Protein AF-A0A665VTB1-F1 (afdb_monomer_lite)

Structure (mmCIF, N/CA/C/O backbone):
data_AF-A0A665VTB1-F1
#
_entry.id   AF-A0A665VTB1-F1
#
loop_
_atom_site.group_PDB
_atom_site.id
_atom_site.type_symbol
_atom_site.label_atom_id
_atom_site.label_alt_id
_atom_site.label_comp_id
_atom_site.label_asym_id
_atom_site.label_entity_id
_atom_site.label_seq_id
_atom_site.pdbx_PDB_ins_code
_atom_site.Cartn_x
_atom_site.Cartn_y
_atom_site.Cartn_z
_atom_site.occupancy
_atom_site.B_iso_or_equiv
_atom_site.auth_seq_id
_atom_site.auth_comp_id
_atom_site.auth_asym_id
_atom_site.auth_atom_id
_atom_site.pdbx_PDB_model_num
ATOM 1 N N . MET A 1 1 ? -49.086 -33.433 31.045 1.00 42.72 1 MET A N 1
ATOM 2 C CA . MET A 1 1 ? -47.833 -32.659 30.938 1.00 42.72 1 MET A CA 1
ATOM 3 C C . MET A 1 1 ? -48.222 -31.228 30.627 1.00 42.72 1 MET A C 1
ATOM 5 O O . MET A 1 1 ? -48.793 -31.002 29.570 1.00 42.72 1 MET A O 1
ATOM 9 N N . LEU A 1 2 ? -48.035 -30.302 31.568 1.00 52.25 2 LEU A N 1
ATOM 10 C CA . LEU A 1 2 ? -48.217 -28.874 31.301 1.00 52.25 2 LEU A CA 1
ATOM 11 C C . LEU A 1 2 ? -47.007 -28.414 30.482 1.00 52.25 2 LEU A C 1
ATOM 13 O O . LEU A 1 2 ? -45.873 -28.598 30.917 1.00 52.25 2 LEU A O 1
ATOM 17 N N . ILE A 1 3 ? -47.255 -27.908 29.276 1.00 59.31 3 ILE A N 1
ATOM 18 C CA . ILE A 1 3 ? -46.228 -27.291 28.433 1.00 59.31 3 ILE A CA 1
ATOM 19 C C . ILE A 1 3 ? -45.737 -26.041 29.188 1.00 59.31 3 ILE A C 1
ATOM 21 O O . ILE A 1 3 ? -46.589 -25.267 29.629 1.00 59.31 3 ILE A O 1
ATOM 25 N N . PRO A 1 4 ? -44.420 -25.852 29.401 1.00 66.06 4 PRO A N 1
ATOM 26 C CA . PRO A 1 4 ? -43.904 -24.662 30.070 1.00 66.06 4 PRO A CA 1
ATOM 27 C C . PRO A 1 4 ? -44.337 -23.396 29.327 1.00 66.06 4 PRO A C 1
ATOM 29 O O . PRO A 1 4 ? -44.359 -23.376 28.097 1.00 66.06 4 PRO A O 1
ATOM 32 N N . ASP A 1 5 ? -44.680 -22.352 30.078 1.00 64.25 5 ASP A N 1
ATOM 33 C CA . ASP A 1 5 ? -45.069 -21.055 29.526 1.00 64.25 5 ASP A CA 1
ATOM 34 C C . ASP A 1 5 ? -43.896 -20.494 28.690 1.00 64.25 5 ASP A C 1
ATOM 36 O O . ASP A 1 5 ? -42.803 -20.342 29.236 1.00 64.25 5 ASP A O 1
ATOM 40 N N . PRO A 1 6 ? -44.047 -20.208 27.383 1.00 72.25 6 PRO A N 1
ATOM 41 C CA . PRO A 1 6 ? -42.926 -19.831 26.509 1.00 72.25 6 PRO A CA 1
ATOM 42 C C . PRO A 1 6 ? -42.416 -18.396 26.745 1.00 72.25 6 PRO A C 1
ATOM 44 O O . PRO A 1 6 ? -41.398 -17.988 26.186 1.00 72.25 6 PRO A O 1
ATOM 47 N N . ILE A 1 7 ? -43.116 -17.602 27.560 1.00 83.25 7 ILE A N 1
ATOM 48 C CA . ILE A 1 7 ? -42.833 -16.176 27.787 1.00 83.25 7 ILE A CA 1
ATOM 49 C C . ILE A 1 7 ? -41.431 -15.923 28.385 1.00 83.25 7 ILE A C 1
ATOM 51 O O . ILE A 1 7 ? -40.732 -15.056 27.853 1.00 83.25 7 ILE A O 1
ATOM 55 N N . PRO A 1 8 ? -40.963 -16.650 29.421 1.00 86.44 8 PRO A N 1
ATOM 56 C CA . PRO A 1 8 ? -39.636 -16.429 29.999 1.00 86.44 8 PRO A CA 1
ATOM 57 C C . PRO A 1 8 ? -38.500 -16.770 29.025 1.00 86.44 8 PRO A C 1
ATOM 59 O O . PRO A 1 8 ? -37.518 -16.035 28.940 1.00 86.44 8 PRO A O 1
ATOM 62 N N . GLU A 1 9 ? -38.654 -17.837 28.235 1.00 88.06 9 GLU A N 1
ATOM 63 C CA . GLU A 1 9 ? -37.665 -18.242 27.226 1.00 88.06 9 GLU A CA 1
ATOM 64 C C . GLU A 1 9 ? -37.534 -17.184 26.118 1.00 88.06 9 GLU A C 1
ATOM 66 O O . GLU A 1 9 ? -36.429 -16.811 25.713 1.00 88.06 9 GLU A O 1
ATOM 71 N N . LEU A 1 10 ? -38.665 -16.639 25.657 1.00 90.88 10 LEU A N 1
ATOM 72 C CA . LEU A 1 10 ? -38.680 -15.563 24.667 1.00 90.88 10 LEU A CA 1
ATOM 73 C C . LEU A 1 10 ? -38.039 -14.276 25.204 1.00 90.88 10 LEU A C 1
ATOM 75 O O . LEU A 1 10 ? -37.304 -13.615 24.467 1.00 90.88 10 LEU A O 1
ATOM 79 N N . GLN A 1 11 ? -38.271 -13.933 26.474 1.00 89.06 11 GLN A N 1
ATOM 80 C CA . GLN A 1 11 ? -37.634 -12.784 27.125 1.00 89.06 11 GLN A CA 1
ATOM 81 C C . GLN A 1 11 ? -36.115 -12.956 27.231 1.00 89.06 11 GLN A C 1
ATOM 83 O O . GLN A 1 11 ? -35.371 -12.034 26.892 1.00 89.06 11 GLN A O 1
ATOM 88 N N . GLU A 1 12 ? -35.641 -14.140 27.625 1.00 91.00 12 GLU A N 1
ATOM 89 C CA . GLU A 1 12 ? -34.209 -14.441 27.686 1.00 91.00 12 GLU A CA 1
ATOM 90 C C . GLU A 1 12 ? -33.562 -14.340 26.297 1.00 91.00 12 GLU A C 1
ATOM 92 O O . GLU A 1 12 ? -32.515 -13.707 26.123 1.00 91.00 12 GLU A O 1
ATOM 97 N N . ARG A 1 13 ? -34.207 -14.917 25.276 1.00 93.25 13 ARG A N 1
ATOM 98 C CA . ARG A 1 13 ? -33.720 -14.858 23.895 1.00 93.25 13 ARG A CA 1
ATOM 99 C C . ARG A 1 13 ? -33.677 -13.425 23.366 1.00 93.25 13 ARG A C 1
ATOM 101 O O . ARG A 1 13 ? -32.696 -13.051 22.722 1.00 93.25 13 ARG A O 1
ATOM 108 N N . LEU A 1 14 ? -34.698 -12.619 23.652 1.00 91.50 14 LEU A N 1
ATOM 109 C CA . LEU A 1 14 ? -34.726 -11.203 23.287 1.00 91.50 14 LEU A CA 1
ATOM 110 C C . LEU A 1 14 ? -33.595 -10.426 23.974 1.00 91.50 14 LEU A C 1
ATOM 112 O O . LEU A 1 14 ? -32.909 -9.651 23.310 1.00 91.50 14 LEU A O 1
ATOM 116 N N . GLY A 1 15 ? -33.353 -10.677 25.265 1.00 90.44 15 GLY A N 1
ATOM 117 C CA . GLY A 1 15 ? -32.247 -10.075 26.012 1.00 90.44 15 GLY A CA 1
ATOM 118 C C . GLY A 1 15 ? -30.881 -10.394 25.397 1.00 90.44 15 GLY A C 1
ATOM 119 O O . GLY A 1 15 ? -30.076 -9.489 25.179 1.00 90.44 15 GLY A O 1
ATOM 120 N N . LYS A 1 16 ? -30.648 -11.659 25.015 1.00 92.25 16 LYS A N 1
ATOM 121 C CA . LYS A 1 16 ? -29.418 -12.080 24.318 1.00 92.25 16 LYS A CA 1
ATOM 122 C C . LYS A 1 16 ? -29.251 -11.375 22.971 1.00 92.25 16 LYS A C 1
ATOM 124 O O . LYS A 1 16 ? -28.172 -10.869 22.675 1.00 92.25 16 LYS A O 1
ATOM 129 N N . LEU A 1 17 ? -30.309 -11.307 22.161 1.00 95.19 17 LEU A N 1
ATOM 130 C CA . LEU A 1 17 ? -30.267 -10.622 20.863 1.00 95.19 17 LEU A CA 1
ATOM 131 C C . LEU A 1 17 ? -30.000 -9.121 21.018 1.00 95.19 17 LEU A C 1
ATOM 133 O O . LEU A 1 17 ? -29.198 -8.564 20.270 1.00 95.19 17 LEU A O 1
ATOM 137 N N . LEU A 1 18 ? -30.622 -8.476 22.007 1.00 92.44 18 LEU A N 1
ATOM 138 C CA . LEU A 1 18 ? -30.391 -7.068 22.315 1.00 92.44 18 LEU A CA 1
ATOM 139 C C . LEU A 1 18 ? -28.943 -6.820 22.754 1.00 92.44 18 LEU A C 1
ATOM 141 O O . LEU A 1 18 ? -28.314 -5.879 22.275 1.00 92.44 18 LEU A O 1
ATOM 145 N N . GLN A 1 19 ? -28.390 -7.687 23.605 1.00 92.56 19 GLN A N 1
ATOM 146 C CA . GLN A 1 19 ? -26.993 -7.609 24.024 1.00 92.56 19 GLN A CA 1
ATOM 147 C C . GLN A 1 19 ? -26.038 -7.715 22.827 1.00 92.56 19 GLN A C 1
ATOM 149 O O . GLN A 1 19 ? -25.144 -6.881 22.684 1.00 92.56 19 GLN A O 1
ATOM 154 N N . VAL A 1 20 ? -26.256 -8.691 21.941 1.00 94.44 20 VAL A N 1
ATOM 155 C CA . VAL A 1 20 ? -25.462 -8.870 20.713 1.00 94.44 20 VAL A CA 1
ATOM 156 C C . VAL A 1 20 ? -25.569 -7.639 19.811 1.00 94.44 20 VAL A C 1
ATOM 158 O O . VAL A 1 20 ? -24.558 -7.170 19.286 1.00 94.44 20 VAL A O 1
ATOM 161 N N . LEU A 1 21 ? -26.771 -7.085 19.648 1.00 95.44 21 LEU A N 1
ATOM 162 C CA . LEU A 1 21 ? -27.003 -5.895 18.835 1.00 95.44 21 LEU A CA 1
ATOM 163 C C . LEU A 1 21 ? -26.265 -4.670 19.399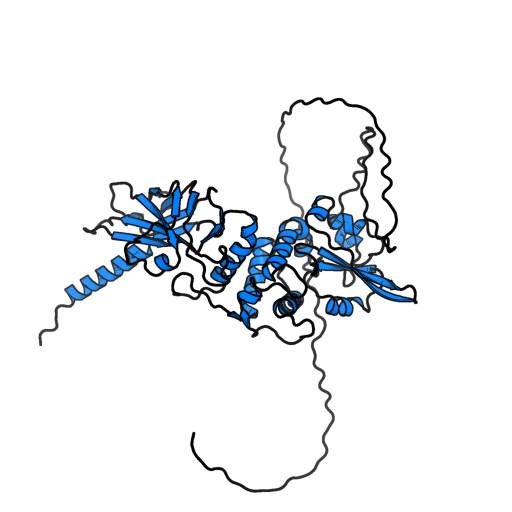 1.00 95.44 21 LEU A C 1
ATOM 165 O O . LEU A 1 21 ? -25.587 -3.967 18.652 1.00 95.44 21 LEU A O 1
ATOM 169 N N . ILE A 1 22 ? -26.357 -4.430 20.708 1.00 94.38 22 ILE A N 1
ATOM 170 C CA . ILE A 1 22 ? -25.683 -3.317 21.391 1.00 94.38 22 ILE A CA 1
ATOM 171 C C . ILE A 1 22 ? -24.161 -3.452 21.276 1.00 94.38 22 ILE A C 1
ATOM 173 O O . ILE A 1 22 ? -23.482 -2.488 20.920 1.00 94.38 22 ILE A O 1
ATOM 177 N N . GLN A 1 23 ? -23.618 -4.647 21.518 1.00 92.69 23 GLN A N 1
ATOM 178 C CA . GLN A 1 23 ? -22.175 -4.892 21.467 1.00 92.69 23 GLN A CA 1
ATOM 179 C C . GLN A 1 23 ? -21.597 -4.706 20.059 1.00 92.69 23 GLN A C 1
ATOM 181 O O . GLN A 1 23 ? -20.567 -4.051 19.910 1.00 92.69 23 GLN A O 1
ATOM 186 N N . ASN A 1 24 ? -22.282 -5.198 19.022 1.00 94.31 24 ASN A N 1
ATOM 187 C CA . ASN A 1 24 ? -21.813 -5.100 17.634 1.00 94.31 24 ASN A CA 1
ATOM 188 C C . ASN A 1 24 ? -22.110 -3.747 16.967 1.00 94.31 24 ASN A C 1
ATOM 190 O O . ASN A 1 24 ? -21.681 -3.500 15.842 1.00 94.31 24 ASN A O 1
ATOM 194 N N . SER A 1 25 ? -22.822 -2.847 17.649 1.00 96.56 25 SER A N 1
ATOM 195 C CA . SER A 1 25 ? -23.131 -1.512 17.126 1.00 96.56 25 SER A CA 1
ATOM 196 C C . SER A 1 25 ? -21.996 -0.502 17.310 1.00 96.56 25 SER A C 1
ATOM 198 O O . SER A 1 25 ? -22.117 0.632 16.841 1.00 96.56 25 SER A O 1
ATOM 200 N N . LEU A 1 26 ? -20.904 -0.872 17.987 1.00 97.19 26 LEU A N 1
ATOM 201 C CA . LEU A 1 26 ? -19.707 -0.045 18.110 1.00 97.19 26 LEU A CA 1
ATOM 202 C C . LEU A 1 26 ? -18.681 -0.417 17.035 1.00 97.19 26 LEU A C 1
ATOM 204 O O . LEU A 1 26 ? -18.091 -1.496 17.070 1.00 97.19 26 LEU A O 1
ATOM 208 N N . VAL A 1 27 ? -18.429 0.502 16.106 1.00 97.62 27 VAL A N 1
ATOM 209 C CA . VAL A 1 27 ? -17.568 0.258 14.943 1.00 97.62 27 VAL A CA 1
ATOM 210 C C . VAL A 1 27 ? -16.488 1.324 14.805 1.00 97.62 27 VAL A C 1
ATOM 212 O O . VAL A 1 27 ? -16.687 2.492 15.145 1.00 97.62 27 VAL A O 1
ATOM 215 N N . VAL A 1 28 ? -15.330 0.939 14.275 1.00 98.06 28 VAL A N 1
ATOM 216 C CA . VAL A 1 28 ? -14.263 1.883 13.922 1.00 98.06 28 VAL A CA 1
ATOM 217 C C . VAL A 1 28 ? -14.533 2.418 12.514 1.00 98.06 28 VAL A C 1
ATOM 219 O O . VAL A 1 28 ? -14.193 1.782 11.521 1.00 98.06 28 VAL A O 1
ATOM 222 N N . ASP A 1 29 ? -15.167 3.587 12.446 1.00 96.81 29 ASP A N 1
ATOM 223 C CA . ASP A 1 29 ? -15.606 4.248 11.208 1.00 96.81 29 ASP A CA 1
ATOM 224 C C . ASP A 1 29 ? -14.421 4.770 10.383 1.00 96.81 29 ASP A C 1
ATOM 226 O O . ASP A 1 29 ? -14.316 4.533 9.182 1.00 96.81 29 ASP A O 1
ATOM 230 N N . LYS A 1 30 ? -13.459 5.417 11.053 1.00 97.88 30 LYS A N 1
ATOM 231 C CA . LYS A 1 30 ? -12.178 5.810 10.458 1.00 97.88 30 LYS A CA 1
ATOM 232 C C . LYS A 1 30 ? -11.047 5.092 11.173 1.00 97.88 30 LYS A C 1
ATOM 234 O O . LYS A 1 30 ? -10.675 5.481 12.283 1.00 97.88 30 LYS A O 1
ATOM 239 N N . GLN A 1 31 ? -10.483 4.082 10.519 1.00 98.06 31 GLN A N 1
ATOM 240 C CA . GLN A 1 31 ? -9.353 3.311 11.039 1.00 98.06 31 GLN A CA 1
ATOM 241 C C . GLN A 1 31 ? -8.136 4.209 11.329 1.00 98.06 31 GLN A C 1
ATOM 243 O O . GLN A 1 31 ? -7.921 5.207 10.628 1.00 98.06 31 GLN A O 1
ATOM 248 N N . PRO A 1 32 ? -7.332 3.890 12.361 1.00 98.00 32 PRO A N 1
ATOM 249 C CA . PRO A 1 32 ? -6.030 4.519 12.533 1.00 98.00 32 PRO A CA 1
ATOM 250 C C . PRO A 1 32 ? -5.110 4.168 11.347 1.00 98.00 32 PRO A C 1
ATOM 252 O O . PRO A 1 32 ? -5.342 3.168 10.661 1.00 98.00 32 PRO A O 1
ATOM 255 N N . PRO A 1 33 ? -4.035 4.940 11.105 1.00 97.75 33 PRO A N 1
ATOM 256 C CA . PRO A 1 33 ? -2.981 4.503 10.198 1.00 97.75 33 PRO A CA 1
ATOM 257 C C . PRO A 1 33 ? -2.482 3.117 10.615 1.00 97.75 33 PRO A C 1
ATOM 259 O O . PRO A 1 33 ? -2.197 2.896 11.789 1.00 97.75 33 PRO A O 1
ATOM 262 N N . GLN A 1 34 ? -2.377 2.186 9.670 1.00 97.62 34 GLN A N 1
ATOM 263 C CA . GLN A 1 34 ? -1.971 0.814 9.985 1.00 97.62 34 GLN A CA 1
ATOM 264 C C . GLN A 1 34 ? -0.466 0.673 10.233 1.00 97.62 34 GLN A C 1
ATOM 266 O O . GLN A 1 34 ? -0.032 -0.310 10.817 1.00 97.62 34 GLN A O 1
ATOM 271 N N . VAL A 1 35 ? 0.332 1.673 9.862 1.00 98.19 35 VAL A N 1
ATOM 272 C CA . VAL A 1 35 ? 1.721 1.807 10.307 1.00 98.19 35 VAL A CA 1
ATOM 273 C C . VAL A 1 35 ? 1.822 3.096 11.113 1.00 98.19 35 VAL A C 1
ATOM 275 O O . VAL A 1 35 ? 1.563 4.185 10.598 1.00 98.19 35 VAL A O 1
ATOM 278 N N . ILE A 1 36 ? 2.151 2.983 12.401 1.00 97.94 36 ILE A N 1
ATOM 279 C CA . ILE A 1 36 ? 2.192 4.121 13.326 1.00 97.94 36 ILE A CA 1
ATOM 280 C C . ILE A 1 36 ? 3.606 4.290 13.852 1.00 97.94 36 ILE A C 1
ATOM 282 O O . ILE A 1 36 ? 4.129 3.436 14.567 1.00 97.94 36 ILE A O 1
ATOM 286 N N . LYS A 1 37 ? 4.216 5.440 13.566 1.00 97.25 37 LYS A N 1
ATOM 287 C CA . LYS A 1 37 ? 5.479 5.816 14.195 1.00 97.25 37 LYS A CA 1
ATOM 288 C C . LYS A 1 37 ? 5.240 6.346 15.610 1.00 97.25 37 LYS A C 1
ATOM 290 O O . LYS A 1 37 ? 4.415 7.239 15.813 1.00 97.25 37 LYS A O 1
ATOM 295 N N . THR A 1 38 ? 5.994 5.850 16.590 1.00 95.94 38 THR A N 1
ATOM 296 C CA . THR A 1 38 ? 5.973 6.375 17.966 1.00 95.94 38 THR A CA 1
ATOM 297 C C . THR A 1 38 ? 6.195 7.887 17.984 1.00 95.94 38 THR A C 1
ATOM 299 O O . THR A 1 38 ? 6.939 8.416 17.157 1.00 95.94 38 THR A O 1
ATOM 302 N N . GLN A 1 39 ? 5.560 8.585 18.928 1.00 94.62 39 GLN A N 1
ATOM 303 C CA . GLN A 1 39 ? 5.599 10.048 19.089 1.00 94.62 39 GLN A CA 1
ATOM 304 C C . GLN A 1 39 ? 5.023 10.854 17.910 1.00 94.62 39 GLN A C 1
ATOM 306 O O . GLN A 1 39 ? 4.979 12.082 17.965 1.00 94.62 39 GLN A O 1
ATOM 311 N N . SER A 1 40 ? 4.540 10.194 16.854 1.00 96.81 40 SER A N 1
ATOM 312 C CA . SER A 1 40 ? 3.804 10.862 15.781 1.00 96.81 40 SER A CA 1
ATOM 313 C C . SER A 1 40 ? 2.338 11.012 16.172 1.00 96.81 40 SER A C 1
ATOM 315 O O . SER A 1 40 ? 1.799 10.211 16.944 1.00 96.81 40 SER A O 1
ATOM 317 N N . LYS A 1 41 ? 1.698 12.064 15.662 1.00 97.69 41 LYS A N 1
ATOM 318 C CA . LYS A 1 41 ? 0.273 12.316 15.881 1.00 97.69 41 LYS A CA 1
ATOM 319 C C . LYS A 1 41 ? -0.549 11.582 14.829 1.00 97.69 41 LYS A C 1
ATOM 321 O O . LYS A 1 41 ? -0.207 11.617 13.651 1.00 97.69 41 LYS A O 1
ATOM 326 N N . PHE A 1 42 ? -1.651 10.978 15.245 1.00 98.00 42 PHE A N 1
ATOM 327 C CA . PHE A 1 42 ? -2.636 10.377 14.352 1.00 98.00 42 PHE A CA 1
ATOM 328 C C . PHE A 1 42 ? -4.056 10.626 14.867 1.00 98.00 42 PHE A C 1
ATOM 330 O O . PHE A 1 42 ? -4.274 11.290 15.885 1.00 98.00 42 PHE A O 1
ATOM 337 N N . SER A 1 43 ? -5.055 10.181 14.112 1.00 97.94 43 SER A N 1
ATOM 338 C CA . SER A 1 43 ? -6.465 10.335 14.469 1.00 97.94 43 SER A CA 1
ATOM 339 C C . SER A 1 43 ? -7.277 9.155 13.957 1.00 97.94 43 SER A C 1
ATOM 341 O O . SER A 1 43 ? -6.913 8.540 12.958 1.00 97.94 43 SER A O 1
ATOM 343 N N . THR A 1 44 ? -8.372 8.860 14.644 1.00 98.44 44 THR A N 1
ATOM 344 C CA . THR A 1 44 ? -9.303 7.764 14.348 1.00 98.44 44 THR A CA 1
ATOM 345 C C . THR A 1 44 ? -10.690 8.158 14.850 1.00 98.44 44 THR A C 1
ATOM 347 O O . THR A 1 44 ? -10.817 9.000 15.745 1.00 98.44 44 THR A O 1
ATOM 350 N N . THR A 1 45 ? -11.731 7.592 14.251 1.00 98.31 45 THR A N 1
ATOM 351 C CA . THR A 1 45 ? -13.120 7.875 14.617 1.00 98.31 45 THR A CA 1
ATOM 352 C C . THR A 1 45 ? -13.828 6.564 14.892 1.00 98.31 45 THR A C 1
ATOM 354 O O . THR A 1 45 ? -13.786 5.648 14.073 1.00 98.31 45 THR A O 1
ATOM 357 N N . VAL A 1 46 ? -14.492 6.499 16.042 1.00 98.19 46 VAL A N 1
ATOM 358 C CA . VAL A 1 46 ? -15.359 5.385 16.429 1.00 98.19 46 VAL A CA 1
ATOM 359 C C . VAL A 1 46 ? -16.798 5.863 16.348 1.00 98.19 46 VAL A C 1
ATOM 361 O O . VAL A 1 46 ? -17.103 6.975 16.773 1.00 98.19 46 VAL A O 1
ATOM 364 N N . ARG A 1 47 ? -17.684 5.036 15.807 1.00 97.38 47 ARG A N 1
ATOM 365 C CA . ARG A 1 47 ? -19.103 5.333 15.646 1.00 97.38 47 ARG A CA 1
ATOM 366 C C . ARG A 1 47 ? -19.932 4.317 16.412 1.00 97.38 47 ARG A C 1
ATOM 368 O O . ARG A 1 47 ? -19.644 3.124 16.379 1.00 97.38 47 ARG A O 1
ATOM 375 N N . TYR A 1 48 ? -20.981 4.799 17.066 1.00 97.00 48 TYR A N 1
ATOM 376 C CA . TYR A 1 48 ? -22.004 3.953 17.660 1.00 97.00 48 TYR A CA 1
ATOM 377 C C . TYR A 1 48 ? -23.294 4.052 16.844 1.00 97.00 48 TYR A C 1
ATOM 379 O O . TYR A 1 48 ? -23.851 5.138 16.669 1.00 97.00 48 TYR A O 1
ATOM 387 N N . LEU A 1 49 ? -23.751 2.922 16.307 1.00 96.12 49 LEU A N 1
ATOM 388 C CA . LEU A 1 49 ? -24.861 2.874 15.353 1.00 96.12 49 LEU A CA 1
ATOM 389 C C . LEU A 1 49 ? -26.228 3.093 16.017 1.00 96.12 49 LEU A C 1
ATOM 391 O O . LEU A 1 49 ? -27.125 3.639 15.383 1.00 96.12 49 LEU A O 1
ATOM 395 N N . LEU A 1 50 ? -26.369 2.765 17.306 1.00 93.56 50 LEU A N 1
ATOM 396 C CA . LEU A 1 50 ? -27.602 2.981 18.083 1.00 93.56 50 LEU A CA 1
ATOM 397 C C . LEU A 1 50 ? -27.568 4.292 18.877 1.00 93.56 50 LEU A C 1
ATOM 399 O O . LEU A 1 50 ? -28.132 4.398 19.964 1.00 93.56 50 LEU A O 1
ATOM 403 N N . GLY A 1 51 ? -26.881 5.294 18.334 1.00 89.69 51 GLY A N 1
ATOM 404 C CA . GLY A 1 51 ? -26.643 6.580 18.974 1.00 89.69 51 GLY A CA 1
ATOM 405 C C . GLY A 1 51 ? -27.889 7.287 19.511 1.00 89.69 51 GLY A C 1
ATOM 406 O O . GLY A 1 51 ? -27.862 7.787 20.628 1.00 89.69 51 GLY A O 1
ATOM 407 N N . GLU A 1 52 ? -28.989 7.283 18.754 1.00 88.69 52 GLU A N 1
ATOM 408 C CA . GLU A 1 52 ? -30.265 7.909 19.150 1.00 88.69 52 GLU A CA 1
ATOM 409 C C . GLU A 1 52 ? -30.943 7.220 20.345 1.00 88.69 52 GLU A C 1
ATOM 411 O O . GLU A 1 52 ? -31.844 7.785 20.962 1.00 88.69 52 GLU A O 1
ATOM 416 N N . LYS A 1 53 ? -30.548 5.979 20.654 1.00 90.12 53 LYS A N 1
ATOM 417 C CA . LYS A 1 53 ? -31.086 5.190 21.770 1.00 90.12 53 LYS A CA 1
ATOM 418 C C . LYS A 1 53 ? -30.202 5.247 23.010 1.00 90.12 53 LYS A C 1
ATOM 420 O O . LYS A 1 53 ? -30.549 4.632 24.012 1.00 90.12 53 LYS A O 1
ATOM 425 N N . VAL A 1 54 ? -29.076 5.957 22.960 1.00 89.00 54 VAL A N 1
ATOM 426 C CA . VAL A 1 54 ? -28.248 6.198 24.145 1.00 89.00 54 VAL A CA 1
ATOM 427 C C . VAL A 1 54 ? -29.034 7.081 25.112 1.00 89.00 54 VAL A C 1
ATOM 429 O O . VAL A 1 54 ? -29.591 8.104 24.715 1.00 89.00 54 VAL A O 1
ATOM 432 N N . ALA A 1 55 ? -29.098 6.666 26.375 1.00 86.62 55 ALA A N 1
ATOM 433 C CA . ALA A 1 55 ? -29.846 7.372 27.400 1.00 86.62 55 ALA A CA 1
ATOM 434 C C . ALA A 1 55 ? -29.302 8.803 27.582 1.00 86.62 55 ALA A C 1
ATOM 436 O O . ALA A 1 55 ? -28.081 8.996 27.630 1.00 86.62 55 ALA A O 1
ATOM 437 N N . PRO A 1 56 ? -30.180 9.816 27.698 1.00 82.06 56 PRO A N 1
ATOM 438 C CA . PRO A 1 56 ? -29.750 11.182 27.951 1.00 82.06 56 PRO A CA 1
ATOM 439 C C . PRO A 1 56 ? -29.116 11.278 29.341 1.00 82.06 56 PRO A C 1
ATOM 441 O O . PRO A 1 56 ? -29.594 10.676 30.302 1.00 82.06 56 PRO A O 1
ATOM 444 N N . GLY A 1 57 ? -28.043 12.056 29.466 1.00 82.62 57 GLY A N 1
ATOM 445 C CA . GLY A 1 57 ? -27.366 12.225 30.745 1.00 82.62 57 GLY A CA 1
ATOM 446 C C . GLY A 1 57 ? -25.901 12.598 30.593 1.00 82.62 57 GLY A C 1
ATOM 447 O O . GLY A 1 57 ? -25.551 13.513 29.848 1.00 82.62 57 GLY A O 1
ATOM 448 N N . LYS A 1 58 ? -25.040 11.910 31.349 1.00 81.56 58 LYS A N 1
ATOM 449 C CA . LYS A 1 58 ? -23.601 12.184 31.367 1.00 81.56 58 LYS A CA 1
ATOM 450 C C . LYS A 1 58 ? -22.977 11.903 29.993 1.00 81.56 58 LYS A C 1
ATOM 452 O O . LYS A 1 58 ? -23.312 10.887 29.385 1.00 81.56 58 LYS A O 1
ATOM 457 N N . PRO A 1 59 ? -22.033 12.745 29.530 1.00 87.88 59 PRO A N 1
ATOM 458 C CA . PRO A 1 59 ? -21.271 12.461 28.322 1.00 87.88 59 PRO A CA 1
ATOM 459 C C . PRO A 1 59 ? -20.599 11.088 28.407 1.00 87.88 59 PRO A C 1
ATOM 461 O O . PRO A 1 59 ? -19.852 10.812 29.348 1.00 87.88 59 PRO A O 1
ATOM 464 N N . VAL A 1 60 ? -20.858 10.232 27.419 1.00 93.31 60 VAL A N 1
ATOM 465 C CA . VAL A 1 60 ? -20.240 8.907 27.327 1.00 93.31 60 VAL A CA 1
ATOM 466 C C . VAL A 1 60 ? -18.800 9.081 26.857 1.00 93.31 60 VAL A C 1
ATOM 468 O O . VAL A 1 60 ? -18.549 9.565 25.753 1.00 93.31 60 VAL A O 1
ATOM 471 N N . LEU A 1 61 ? -17.843 8.684 27.694 1.00 95.31 61 LEU A N 1
ATOM 472 C CA . LEU A 1 61 ? -16.420 8.757 27.380 1.00 95.31 61 LEU A CA 1
ATOM 473 C C . LEU A 1 61 ? -15.935 7.412 26.831 1.00 95.31 61 LEU A C 1
ATOM 475 O O . LEU A 1 61 ? -15.975 6.401 27.533 1.00 95.31 61 LEU A O 1
ATOM 479 N N . LEU A 1 62 ? -15.432 7.394 25.597 1.00 96.75 62 LEU A N 1
ATOM 480 C CA . LEU A 1 62 ? -14.695 6.248 25.070 1.00 96.75 62 LEU A CA 1
ATOM 481 C C . LEU A 1 62 ? -13.224 6.358 25.438 1.00 96.75 62 LEU A C 1
ATOM 483 O O . LEU A 1 62 ? -12.612 7.420 25.310 1.00 96.75 62 LEU A O 1
ATOM 487 N N . LYS A 1 63 ? -12.642 5.224 25.820 1.00 97.00 63 LYS A N 1
ATOM 488 C CA . LYS A 1 63 ? -11.215 5.075 26.086 1.00 97.00 63 LYS A CA 1
ATOM 489 C C . LYS A 1 63 ? -10.589 4.155 25.045 1.00 97.00 63 LYS A C 1
ATOM 491 O O . LYS A 1 63 ? -11.067 3.045 24.827 1.00 97.00 63 LYS A O 1
ATOM 496 N N . ALA A 1 64 ? -9.500 4.613 24.445 1.00 97.06 64 ALA A N 1
ATOM 497 C CA . ALA A 1 64 ? -8.623 3.839 23.586 1.00 97.06 64 ALA A CA 1
ATOM 498 C C . ALA A 1 64 ? -7.454 3.267 24.402 1.00 97.06 64 ALA A C 1
ATOM 500 O O . ALA A 1 64 ? -6.846 3.953 25.234 1.00 97.06 64 ALA A O 1
ATOM 501 N N . GLN A 1 65 ? -7.116 2.011 24.150 1.00 95.44 65 GLN A N 1
ATOM 502 C CA . GLN A 1 65 ? -5.952 1.320 24.698 1.00 95.44 65 GLN A CA 1
ATOM 503 C C . GLN A 1 65 ? -5.241 0.591 23.565 1.00 95.44 65 GLN A C 1
ATOM 505 O O . GLN A 1 65 ? -5.890 0.105 22.648 1.00 95.44 65 GLN A O 1
ATOM 510 N N . ILE A 1 66 ? -3.913 0.523 23.611 1.00 95.50 66 ILE A N 1
ATOM 511 C CA . ILE A 1 66 ? -3.161 -0.311 22.674 1.00 95.50 66 ILE A CA 1
ATOM 512 C C . ILE A 1 66 ? -3.000 -1.704 23.272 1.00 95.50 66 ILE A C 1
ATOM 514 O O . ILE A 1 66 ? -2.584 -1.839 24.424 1.00 95.50 66 ILE A O 1
ATOM 518 N N . ILE A 1 67 ? -3.345 -2.716 22.486 1.00 94.75 67 ILE A N 1
ATOM 519 C CA . ILE A 1 67 ? -3.277 -4.126 22.864 1.00 94.75 67 ILE A CA 1
ATOM 520 C C . ILE A 1 67 ? -2.434 -4.895 21.850 1.00 94.75 67 ILE A C 1
ATOM 522 O O . ILE A 1 67 ? -2.377 -4.520 20.677 1.00 94.75 67 ILE A O 1
ATOM 526 N N . ASN A 1 68 ? -1.763 -5.955 22.295 1.00 93.19 68 ASN A N 1
ATOM 527 C CA . ASN A 1 68 ? -1.073 -6.877 21.390 1.00 93.19 68 ASN A CA 1
ATOM 528 C C . ASN A 1 68 ? -2.021 -7.968 20.871 1.00 93.19 68 ASN A C 1
ATOM 530 O O . ASN A 1 68 ? -3.174 -8.081 21.291 1.00 93.19 68 ASN A O 1
ATOM 534 N N . GLU A 1 69 ? -1.514 -8.795 19.965 1.00 91.06 69 GLU A N 1
ATOM 535 C CA . GLU A 1 69 ? -2.253 -9.915 19.387 1.00 91.06 69 GLU A CA 1
ATOM 536 C C . GLU A 1 69 ? -2.792 -10.909 20.431 1.00 91.06 69 GLU A C 1
ATOM 538 O O . GLU A 1 69 ? -3.950 -11.316 20.352 1.00 91.06 69 GLU A O 1
ATOM 543 N N . LEU A 1 70 ? -2.008 -11.253 21.459 1.00 89.75 70 LEU A N 1
ATOM 544 C CA . LEU A 1 70 ? -2.449 -12.179 22.509 1.00 89.75 70 LEU A CA 1
ATOM 545 C C . LEU A 1 70 ? -3.632 -11.622 23.319 1.00 89.75 70 LEU A C 1
ATOM 547 O O . LEU A 1 70 ? -4.554 -12.362 23.661 1.00 89.75 70 LEU A O 1
ATOM 551 N N . GLN A 1 71 ? -3.616 -10.322 23.613 1.00 91.69 71 GLN A N 1
ATOM 552 C CA . GLN A 1 71 ? -4.713 -9.629 24.285 1.00 91.69 71 GLN A CA 1
ATOM 553 C C . GLN A 1 71 ? -5.939 -9.493 23.378 1.00 91.69 71 GLN A C 1
ATOM 555 O O . GLN A 1 71 ? -7.058 -9.676 23.848 1.00 91.69 71 GLN A O 1
ATOM 560 N N . ALA A 1 72 ? -5.744 -9.240 22.080 1.00 91.94 72 ALA A N 1
ATOM 561 C CA . ALA A 1 72 ? -6.837 -9.183 21.109 1.00 91.94 72 ALA A CA 1
ATOM 562 C C . ALA A 1 72 ? -7.571 -10.526 20.987 1.00 91.94 72 ALA A C 1
ATOM 564 O O . ALA A 1 72 ? -8.786 -10.549 20.828 1.00 91.94 72 ALA A O 1
ATOM 565 N N . ARG A 1 73 ? -6.859 -11.649 21.129 1.00 89.50 73 ARG A N 1
ATOM 566 C CA . ARG A 1 73 ? -7.463 -12.990 21.155 1.00 89.50 73 ARG A CA 1
ATOM 567 C C . ARG A 1 73 ? -8.245 -13.286 22.443 1.00 89.50 73 ARG A C 1
ATOM 569 O O . ARG A 1 73 ? -9.102 -14.159 22.429 1.00 89.50 73 ARG A O 1
ATOM 576 N N . ASN A 1 74 ? -7.980 -12.563 23.535 1.00 87.25 74 ASN A N 1
ATOM 577 C CA . ASN A 1 74 ? -8.537 -12.819 24.870 1.00 87.25 74 ASN A CA 1
ATOM 578 C C . ASN A 1 74 ? -9.291 -11.601 25.445 1.00 87.25 74 ASN A C 1
ATOM 580 O O . ASN A 1 74 ? -9.103 -11.235 26.604 1.00 87.25 74 ASN A O 1
ATOM 584 N N . LEU A 1 75 ? -10.161 -10.965 24.650 1.00 80.19 75 LEU A N 1
ATOM 585 C CA . LEU A 1 75 ? -10.901 -9.751 25.048 1.00 80.19 75 LEU A CA 1
ATOM 586 C C . LEU A 1 75 ? -11.888 -9.943 26.217 1.00 80.19 75 LEU A C 1
ATOM 588 O O . LEU A 1 75 ? -12.362 -8.957 26.785 1.00 80.19 75 LEU A O 1
ATOM 592 N N . SER A 1 76 ? -12.228 -11.188 26.559 1.00 67.25 76 SER A N 1
ATOM 593 C CA . SER A 1 76 ? -13.105 -11.540 27.685 1.00 67.25 76 SER A CA 1
ATOM 594 C C . SER A 1 76 ? -12.432 -11.377 29.049 1.00 67.25 76 SER A C 1
ATOM 596 O O . SER A 1 76 ? -13.118 -11.250 30.062 1.00 67.25 76 SER A O 1
ATOM 598 N N . THR A 1 77 ? -11.100 -11.372 29.090 1.00 61.94 77 THR A N 1
ATOM 599 C CA . THR A 1 77 ? -10.314 -11.285 30.322 1.00 61.94 77 THR A CA 1
ATOM 600 C C . THR A 1 77 ? -9.780 -9.863 30.469 1.00 61.94 77 THR A C 1
ATOM 602 O O . THR A 1 77 ? -9.296 -9.272 29.505 1.00 61.94 77 THR A O 1
ATOM 605 N N . VAL A 1 78 ? -9.873 -9.276 31.668 1.00 55.88 78 VAL A N 1
ATOM 606 C CA . VAL A 1 78 ? -9.354 -7.920 31.921 1.00 55.88 78 VAL A CA 1
ATOM 607 C C . VAL A 1 78 ? -7.858 -7.890 31.558 1.00 55.88 78 VAL A C 1
ATOM 609 O O . VAL A 1 78 ? -7.111 -8.699 32.111 1.00 55.88 78 VAL A O 1
ATOM 612 N N . PRO A 1 79 ? -7.396 -7.009 30.645 1.00 58.88 79 PRO A N 1
ATOM 613 C CA . PRO A 1 79 ? -5.995 -6.986 30.235 1.00 58.88 79 PRO A CA 1
ATOM 614 C C . PRO A 1 79 ? -5.101 -6.669 31.441 1.00 58.88 79 PRO A C 1
ATOM 616 O O . PRO A 1 79 ? -5.129 -5.553 31.956 1.00 58.88 79 PRO A O 1
ATOM 619 N N . GLY A 1 80 ? -4.338 -7.660 31.910 1.00 58.25 80 GLY A N 1
ATOM 620 C CA . GLY A 1 80 ? -3.518 -7.548 33.122 1.00 58.25 80 GLY A CA 1
ATOM 621 C C . GLY A 1 80 ? -2.314 -6.610 32.988 1.00 58.25 80 GLY A C 1
ATOM 622 O O . GLY A 1 80 ? -1.850 -6.087 33.993 1.00 58.25 80 GLY A O 1
ATOM 623 N N . ASP A 1 81 ? -1.857 -6.328 31.761 1.00 72.06 81 ASP A N 1
ATOM 624 C CA . ASP A 1 81 ? -0.673 -5.504 31.506 1.00 72.06 81 ASP A CA 1
ATOM 625 C C . ASP A 1 81 ? -0.879 -4.493 30.374 1.00 72.06 81 ASP A C 1
ATOM 627 O O . ASP A 1 81 ? -1.230 -4.842 29.244 1.00 72.06 81 ASP A O 1
ATOM 631 N N . ASN A 1 82 ? -0.580 -3.219 30.647 1.00 81.94 82 ASN A N 1
ATOM 632 C CA . ASN A 1 82 ? -0.508 -2.197 29.604 1.00 81.94 82 ASN A CA 1
ATOM 633 C C . ASN A 1 82 ? 0.710 -2.460 28.709 1.00 81.94 82 ASN A C 1
ATOM 635 O O . ASN A 1 82 ? 1.862 -2.333 29.148 1.00 81.94 82 ASN A O 1
ATOM 639 N N . VAL A 1 83 ? 0.441 -2.784 27.442 1.00 90.56 83 VAL A N 1
ATOM 640 C CA . VAL A 1 83 ? 1.464 -3.015 26.414 1.00 90.56 83 VAL A CA 1
ATOM 641 C C . VAL A 1 83 ? 2.003 -1.697 25.865 1.00 90.56 83 VAL A C 1
ATOM 643 O O . VAL A 1 83 ? 3.143 -1.636 25.434 1.00 90.56 83 VAL A O 1
ATOM 646 N N . GLY A 1 84 ? 1.263 -0.593 25.959 1.00 90.31 84 GLY A N 1
ATOM 647 C CA . GLY A 1 84 ? 1.775 0.720 25.572 1.00 90.31 84 GLY A CA 1
ATOM 648 C C . GLY A 1 84 ? 1.056 1.885 26.237 1.00 90.31 84 GLY A C 1
ATOM 649 O O . GLY A 1 84 ? -0.002 1.734 26.844 1.00 90.31 84 GLY A O 1
ATOM 650 N N . GLU A 1 85 ? 1.665 3.063 26.125 1.00 93.94 85 GLU A N 1
ATOM 651 C CA . GLU A 1 85 ? 1.166 4.329 26.663 1.00 93.94 85 GLU A CA 1
ATOM 652 C C . GLU A 1 85 ? 0.676 5.209 25.505 1.00 93.94 85 GLU A C 1
ATOM 654 O O . GLU A 1 85 ? 1.471 5.641 24.662 1.00 93.94 85 GLU A O 1
ATOM 659 N N . LEU A 1 86 ? -0.633 5.471 25.467 1.00 95.75 86 LEU A N 1
ATOM 660 C CA . LEU A 1 86 ? -1.269 6.373 24.507 1.00 95.75 86 LEU A CA 1
ATOM 661 C C . LEU A 1 86 ? -1.507 7.751 25.135 1.00 95.75 86 LEU A C 1
ATOM 663 O O . LEU A 1 86 ? -1.961 7.857 26.270 1.00 95.75 86 LEU A O 1
ATOM 667 N N . ILE A 1 87 ? -1.255 8.803 24.363 1.00 96.69 87 ILE A N 1
ATOM 668 C CA . ILE A 1 87 ? -1.604 10.191 24.682 1.00 96.69 87 ILE A CA 1
ATOM 669 C C . ILE A 1 87 ? -2.914 10.538 23.965 1.00 96.69 87 ILE A C 1
ATOM 671 O O . ILE A 1 87 ? -3.119 10.096 22.832 1.00 96.69 87 ILE A O 1
ATOM 675 N N . ASN A 1 88 ? -3.767 11.353 24.601 1.00 96.25 88 ASN A N 1
ATOM 676 C CA . ASN A 1 88 ? -5.078 11.776 24.080 1.00 96.25 88 ASN A CA 1
ATOM 677 C C . ASN A 1 88 ? -5.969 10.582 23.709 1.00 96.25 88 ASN A C 1
ATOM 679 O O . ASN A 1 88 ? -6.589 10.538 22.651 1.00 96.25 88 ASN A O 1
ATOM 683 N N . ASN A 1 89 ? -5.985 9.576 24.581 1.00 96.12 89 ASN A N 1
ATOM 684 C CA . ASN A 1 89 ? -6.629 8.289 24.354 1.00 96.12 89 ASN A CA 1
ATOM 685 C C . ASN A 1 89 ? -8.090 8.250 24.820 1.00 96.12 89 ASN A C 1
ATOM 687 O O . ASN A 1 89 ? -8.632 7.166 25.014 1.00 96.12 89 ASN A O 1
ATOM 691 N N . THR A 1 90 ? -8.723 9.398 25.037 1.00 97.50 90 THR A N 1
ATOM 692 C CA . THR A 1 90 ? -10.138 9.488 25.390 1.00 97.50 90 THR A CA 1
ATOM 693 C C . THR A 1 90 ? -10.851 10.455 24.457 1.00 97.50 90 THR A C 1
ATOM 695 O O . THR A 1 90 ? -10.273 11.447 24.012 1.00 97.50 90 THR A O 1
ATOM 698 N N . ALA A 1 91 ? -12.105 10.151 24.136 1.00 97.56 91 ALA A N 1
ATOM 699 C CA . ALA A 1 91 ? -12.962 11.006 23.326 1.00 97.56 91 ALA A CA 1
ATOM 700 C C . ALA A 1 91 ? -14.416 10.860 23.777 1.00 97.56 91 ALA A C 1
ATOM 702 O O . ALA A 1 91 ? -14.842 9.779 24.185 1.00 97.56 91 ALA A O 1
ATOM 703 N N . ILE A 1 92 ? -15.171 11.953 23.713 1.00 96.19 92 ILE A N 1
ATOM 704 C CA . ILE A 1 92 ? -16.598 11.950 24.036 1.00 96.19 92 ILE A CA 1
ATOM 705 C C . ILE A 1 92 ? -17.366 11.416 22.828 1.00 96.19 92 ILE A C 1
ATOM 707 O O . ILE A 1 92 ? -17.062 11.762 21.687 1.00 96.19 92 ILE A O 1
ATOM 711 N N . LEU A 1 93 ? -18.349 10.558 23.087 1.00 94.88 93 LEU A N 1
ATOM 712 C CA . LEU A 1 93 ? -19.301 10.095 22.092 1.00 94.88 93 LEU A CA 1
ATOM 713 C C . LEU A 1 93 ? -20.346 11.193 21.849 1.00 94.88 93 LEU A C 1
ATOM 715 O O . LEU A 1 93 ? -21.258 11.387 22.650 1.00 94.88 93 LEU A O 1
ATOM 719 N N . GLU A 1 94 ? -20.196 11.926 20.752 1.00 93.44 94 GLU A N 1
ATOM 720 C CA . GLU A 1 94 ? -21.034 13.078 20.423 1.00 93.44 94 GLU A CA 1
ATOM 721 C C . GLU A 1 94 ? -22.098 12.693 19.394 1.00 93.44 94 GLU A C 1
ATOM 723 O O . GLU A 1 94 ? -21.784 12.137 18.339 1.00 93.44 94 GLU A O 1
ATOM 728 N N . HIS A 1 95 ? -23.362 13.006 19.688 1.00 91.62 95 HIS A N 1
ATOM 729 C CA . HIS A 1 95 ? -24.459 12.861 18.735 1.00 91.62 95 HIS A CA 1
ATOM 730 C C . HIS A 1 95 ? -24.614 14.136 17.905 1.00 91.62 95 HIS A C 1
ATOM 732 O O . HIS A 1 95 ? -24.846 15.218 18.440 1.00 91.62 95 HIS A O 1
ATOM 738 N N . ASN A 1 96 ? -24.519 13.996 16.587 1.00 90.38 96 ASN A N 1
ATOM 739 C CA . ASN A 1 96 ? -24.824 15.056 15.641 1.00 90.38 96 ASN A CA 1
ATOM 740 C C . ASN A 1 96 ? -26.219 14.826 15.050 1.00 90.38 96 ASN A C 1
ATOM 742 O O . ASN A 1 96 ? -26.413 13.913 14.244 1.00 90.38 96 ASN A O 1
ATOM 746 N N . SER A 1 97 ? -27.172 15.683 15.422 1.00 85.44 97 SER A N 1
ATOM 747 C CA . SER A 1 97 ? -28.570 15.580 14.991 1.00 85.44 97 SER A CA 1
ATOM 748 C C . SER A 1 97 ? -28.768 15.834 13.493 1.00 85.44 97 SER A C 1
ATOM 750 O O . SER A 1 97 ? -29.709 15.306 12.908 1.00 85.44 97 SER A O 1
ATOM 752 N N . ALA A 1 98 ? -27.891 16.615 12.851 1.00 90.44 98 ALA A N 1
ATOM 753 C CA . ALA A 1 98 ? -28.003 16.925 11.425 1.00 90.44 98 ALA A CA 1
ATOM 754 C C . ALA A 1 98 ? -27.598 15.729 10.551 1.00 90.44 98 ALA A C 1
ATOM 756 O O . ALA A 1 98 ? -28.284 15.399 9.588 1.00 90.44 98 ALA A O 1
ATOM 757 N N . SER A 1 99 ? -26.502 15.051 10.904 1.00 89.12 99 SER A N 1
ATOM 758 C CA . SER A 1 99 ? -26.025 13.853 10.198 1.00 89.12 99 SER A CA 1
ATOM 759 C C . SER A 1 99 ? -26.587 12.543 10.758 1.00 89.12 99 SER A C 1
ATOM 761 O O . SER A 1 99 ? -26.271 11.479 10.225 1.00 89.12 99 SER A O 1
ATOM 763 N N . LYS A 1 100 ? -27.377 12.601 11.842 1.00 88.62 100 LYS A N 1
ATOM 764 C CA . LYS A 1 100 ? -27.860 11.440 12.614 1.00 88.62 100 LYS A CA 1
ATOM 765 C C . LYS A 1 100 ? -26.738 10.452 12.951 1.00 88.62 100 LYS A C 1
ATOM 767 O O . LYS A 1 100 ? -26.892 9.234 12.864 1.00 88.62 100 LYS A O 1
ATOM 772 N N . SER A 1 101 ? -25.563 10.979 13.290 1.00 93.25 101 SER A N 1
ATOM 773 C CA . SER A 1 101 ? -24.369 10.175 13.556 1.00 93.25 101 SER A CA 1
ATOM 774 C C . SER A 1 101 ? -23.878 10.404 14.973 1.00 93.25 101 SER A C 1
ATOM 776 O O . SER A 1 101 ? -23.705 11.550 15.384 1.00 93.25 101 SER A O 1
ATOM 778 N N . THR A 1 102 ? -23.584 9.320 15.681 1.00 95.69 102 THR A N 1
ATOM 779 C CA . THR A 1 102 ? -23.014 9.369 17.027 1.00 95.69 102 THR A CA 1
ATOM 780 C C . THR A 1 102 ? -21.584 8.857 16.988 1.00 95.69 102 THR A C 1
ATOM 782 O O . THR A 1 102 ? -21.359 7.659 16.805 1.00 95.69 102 THR A O 1
ATOM 785 N N . CYS A 1 103 ? -20.618 9.767 17.113 1.00 96.88 103 CYS A N 1
ATOM 786 C CA . CYS A 1 103 ? -19.206 9.482 16.873 1.00 96.88 103 CYS A CA 1
ATOM 787 C C . CYS A 1 103 ? -18.314 10.023 17.992 1.00 96.88 103 CYS A C 1
ATOM 789 O O . CYS A 1 103 ? -18.522 11.120 18.499 1.00 96.88 103 CYS A O 1
ATOM 791 N N . ALA A 1 104 ? -17.270 9.270 18.321 1.00 97.62 104 ALA A N 1
ATOM 792 C CA . ALA A 1 104 ? -16.170 9.700 19.165 1.00 97.62 104 ALA A CA 1
ATOM 793 C C . ALA A 1 104 ? -14.943 9.961 18.286 1.00 97.62 104 ALA A C 1
ATOM 795 O O . ALA A 1 104 ? -14.405 9.054 17.642 1.00 97.62 104 ALA A O 1
ATOM 796 N N . ASN A 1 105 ? -14.513 11.220 18.240 1.00 97.81 105 ASN A N 1
ATOM 797 C CA . ASN A 1 105 ? -13.399 11.656 17.405 1.00 97.81 105 ASN A CA 1
ATOM 798 C C . ASN A 1 105 ? -12.115 11.742 18.225 1.00 97.81 105 ASN A C 1
ATOM 800 O O . ASN A 1 105 ? -11.894 12.710 18.953 1.00 97.81 105 ASN A O 1
ATOM 804 N N . PHE A 1 106 ? -11.227 10.770 18.048 1.00 98.12 106 PHE A N 1
ATOM 805 C CA . PHE A 1 106 ? -9.914 10.794 18.672 1.00 98.12 106 PHE A CA 1
ATOM 806 C C . PHE A 1 106 ? -8.950 11.595 17.801 1.00 98.12 106 PHE A C 1
ATOM 808 O O . PHE A 1 106 ? -8.532 11.156 16.726 1.00 98.12 106 PHE A O 1
ATOM 815 N N . ARG A 1 107 ? -8.603 12.797 18.263 1.00 96.31 107 ARG A N 1
ATOM 816 C CA . ARG A 1 107 ? -7.717 13.726 17.553 1.00 96.31 107 ARG A CA 1
ATOM 817 C C . ARG A 1 107 ? -6.375 13.813 18.261 1.00 96.31 107 ARG A C 1
ATOM 819 O O . ARG A 1 107 ? -6.316 13.805 19.485 1.00 96.31 107 ARG A O 1
ATOM 826 N N . ASN A 1 108 ? -5.301 13.976 17.491 1.00 96.00 108 ASN A N 1
ATOM 827 C CA . ASN A 1 108 ? -3.947 14.147 18.030 1.00 96.00 108 ASN A CA 1
ATOM 828 C C . ASN A 1 108 ? -3.518 13.026 18.998 1.00 96.00 108 ASN A C 1
ATOM 830 O O . ASN A 1 108 ? -2.793 13.292 19.959 1.00 96.00 108 ASN A O 1
ATOM 834 N N . MET A 1 109 ? -3.961 11.790 18.752 1.00 97.94 109 MET A N 1
ATOM 835 C CA . MET A 1 109 ? -3.471 10.621 19.480 1.00 97.94 109 MET A CA 1
ATOM 836 C C . MET A 1 109 ? -1.991 10.397 19.190 1.00 97.94 109 MET A C 1
ATOM 838 O O . MET A 1 109 ? -1.523 10.697 18.092 1.00 97.94 109 MET A O 1
ATOM 842 N N . SER A 1 110 ? -1.256 9.839 20.150 1.00 97.56 110 SER A N 1
ATOM 843 C CA . SER A 1 110 ? 0.138 9.446 19.938 1.00 97.56 110 SER A CA 1
ATOM 844 C C . SER A 1 110 ? 0.548 8.275 20.823 1.00 97.56 110 SER A C 1
ATOM 846 O O . SER A 1 110 ? 0.114 8.187 21.969 1.00 97.56 110 SER A O 1
ATOM 848 N N . ILE A 1 111 ? 1.410 7.392 20.311 1.00 97.25 111 ILE A N 1
ATOM 849 C CA . ILE A 1 111 ? 2.021 6.311 21.096 1.00 97.25 111 ILE A CA 1
ATOM 850 C C . ILE A 1 111 ? 3.318 6.842 21.706 1.00 97.25 111 ILE A C 1
ATOM 852 O O . ILE A 1 111 ? 4.288 7.091 20.987 1.00 97.25 111 ILE A O 1
ATOM 856 N N . LYS A 1 112 ? 3.344 7.010 23.029 1.00 94.50 112 LYS A N 1
ATOM 857 C CA . LYS A 1 112 ? 4.512 7.509 23.768 1.00 94.50 112 LYS A CA 1
ATOM 858 C C . LYS A 1 112 ? 5.527 6.406 24.046 1.00 94.50 112 LYS A C 1
ATOM 860 O O . LYS A 1 112 ? 6.725 6.623 23.880 1.00 94.50 112 LYS A O 1
ATOM 865 N N . LYS A 1 113 ? 5.045 5.233 24.464 1.00 91.88 113 LYS A N 1
ATOM 866 C CA . LYS A 1 113 ? 5.851 4.042 24.764 1.00 91.88 113 LYS A CA 1
ATOM 867 C C . LYS A 1 113 ? 5.119 2.789 24.304 1.00 91.88 113 LYS A C 1
ATOM 869 O O . LYS A 1 113 ? 3.894 2.736 24.378 1.00 91.88 113 LYS A O 1
ATOM 874 N N . ILE A 1 114 ? 5.877 1.788 23.875 1.00 93.06 114 ILE A N 1
ATOM 875 C CA . ILE A 1 114 ? 5.372 0.471 23.491 1.00 93.06 114 ILE A CA 1
ATOM 876 C C . ILE A 1 114 ? 6.322 -0.589 24.053 1.00 93.06 114 ILE A C 1
ATOM 878 O O . ILE A 1 114 ? 7.539 -0.485 23.898 1.00 93.06 114 ILE A O 1
ATOM 882 N N . LYS A 1 115 ? 5.767 -1.563 24.765 1.00 91.00 115 LYS A N 1
ATOM 883 C CA . LYS A 1 115 ? 6.436 -2.790 25.184 1.00 91.00 115 LYS A CA 1
ATOM 884 C C . LYS A 1 115 ? 6.282 -3.796 24.057 1.00 91.00 115 LYS A C 1
ATOM 886 O O . LYS A 1 115 ? 5.232 -3.860 23.424 1.00 91.00 115 LYS A O 1
ATOM 891 N N . ARG A 1 116 ? 7.334 -4.565 23.826 1.00 87.44 116 ARG A N 1
ATOM 892 C CA . ARG A 1 116 ? 7.372 -5.591 22.790 1.00 87.44 116 ARG A CA 1
ATOM 893 C C . ARG A 1 116 ? 7.591 -6.940 23.435 1.00 87.44 116 ARG A C 1
ATOM 895 O O . ARG A 1 116 ? 8.248 -7.002 24.475 1.00 87.44 116 ARG A O 1
ATOM 902 N N . ALA A 1 117 ? 7.025 -7.979 22.841 1.00 80.88 117 ALA A N 1
ATOM 903 C CA . ALA A 1 117 ? 7.283 -9.337 23.289 1.00 80.88 117 ALA A CA 1
ATOM 904 C C . ALA A 1 117 ? 8.758 -9.717 23.068 1.00 80.88 117 ALA A C 1
ATOM 906 O O . ALA A 1 117 ? 9.423 -9.214 22.153 1.00 80.88 117 ALA A O 1
ATOM 907 N N . ASP A 1 118 ? 9.262 -10.629 23.900 1.00 77.31 118 ASP A N 1
ATOM 908 C CA . ASP A 1 118 ? 10.554 -11.262 23.654 1.00 77.31 118 ASP A CA 1
ATOM 909 C C . ASP A 1 118 ? 10.462 -12.083 22.365 1.00 77.31 118 ASP A C 1
ATOM 911 O O . ASP A 1 118 ? 9.662 -13.014 22.246 1.00 77.31 118 ASP A O 1
ATOM 915 N N . ARG A 1 119 ? 11.271 -11.702 21.376 1.00 76.19 119 ARG A N 1
ATOM 916 C CA . ARG A 1 119 ? 11.281 -12.324 20.049 1.00 76.19 119 ARG A CA 1
ATOM 917 C C . ARG A 1 119 ? 11.921 -13.704 20.122 1.00 76.19 119 ARG A C 1
ATOM 919 O O . ARG A 1 119 ? 12.990 -13.856 20.714 1.00 76.19 119 ARG A O 1
ATOM 926 N N . LYS A 1 120 ? 11.314 -14.693 19.465 1.00 71.75 120 LYS A N 1
ATOM 927 C CA . LYS A 1 120 ? 11.913 -16.021 19.282 1.00 71.75 120 LYS A CA 1
ATOM 928 C C . LYS A 1 120 ? 12.402 -16.164 17.840 1.00 71.75 120 LYS A C 1
ATOM 930 O O . LYS A 1 120 ? 11.684 -15.864 16.893 1.00 71.75 120 LYS A O 1
ATOM 935 N N . GLY A 1 121 ? 13.635 -16.634 17.659 1.00 73.50 121 GLY A N 1
ATOM 936 C CA . GLY A 1 121 ? 14.184 -16.925 16.331 1.00 73.50 121 GLY A CA 1
ATOM 937 C C . GLY A 1 121 ? 14.361 -15.686 15.442 1.00 73.50 121 GLY A C 1
ATOM 938 O O . GLY A 1 121 ? 15.018 -14.725 15.833 1.00 73.50 121 GLY A O 1
ATOM 939 N N . SER A 1 122 ? 13.823 -15.742 14.220 1.00 73.00 122 SER A N 1
ATOM 940 C CA . SER A 1 122 ? 14.047 -14.765 13.139 1.00 73.00 122 SER A CA 1
ATOM 941 C C . SER A 1 122 ? 12.899 -13.763 12.937 1.00 73.00 122 SER A C 1
ATOM 943 O O . SER A 1 122 ? 12.797 -13.166 11.868 1.00 73.00 122 SER A O 1
ATOM 945 N N . GLU A 1 123 ? 12.010 -13.603 13.919 1.00 81.00 123 GLU A N 1
ATOM 946 C CA . GLU A 1 123 ? 10.879 -12.666 13.856 1.00 81.00 123 GLU A CA 1
ATOM 947 C C . GLU A 1 123 ? 11.345 -11.203 13.916 1.00 81.00 123 GLU A C 1
ATOM 949 O O . GLU A 1 123 ? 12.065 -10.778 14.833 1.00 81.00 123 GLU A O 1
ATOM 954 N N . SER A 1 124 ? 10.924 -10.400 12.936 1.00 88.00 124 SER A N 1
ATOM 955 C CA . SER A 1 124 ? 11.199 -8.967 12.923 1.00 88.00 124 SER A CA 1
ATOM 956 C C . SER A 1 124 ? 10.246 -8.203 13.840 1.00 88.00 124 SER A C 1
ATOM 958 O O . SER A 1 124 ? 9.063 -8.502 13.959 1.00 88.00 124 SER A O 1
ATOM 960 N N . VAL A 1 125 ? 10.724 -7.093 14.405 1.00 91.25 125 VAL A N 1
ATOM 961 C CA . VAL A 1 125 ? 9.861 -6.144 15.131 1.00 91.25 125 VAL A CA 1
ATOM 962 C C . VAL A 1 125 ? 8.777 -5.500 14.260 1.00 91.25 125 VAL A C 1
ATOM 964 O O . VAL A 1 125 ? 7.852 -4.892 14.785 1.00 91.25 125 VAL A O 1
ATOM 967 N N . THR A 1 126 ? 8.925 -5.560 12.936 1.00 94.38 126 THR A N 1
ATOM 968 C CA . THR A 1 126 ? 7.940 -5.055 11.968 1.00 94.38 126 THR A CA 1
ATOM 969 C C . THR A 1 126 ? 6.850 -6.076 11.643 1.00 94.38 126 THR A C 1
ATOM 971 O O . THR A 1 126 ? 5.932 -5.757 10.894 1.00 94.38 126 THR A O 1
ATOM 974 N N . GLU A 1 127 ? 6.956 -7.292 12.181 1.00 94.75 127 GLU A N 1
ATOM 975 C CA . GLU A 1 127 ? 5.940 -8.347 12.083 1.00 94.75 127 GLU A CA 1
ATOM 976 C C . GLU A 1 127 ? 4.998 -8.345 13.299 1.00 94.75 127 GLU A C 1
ATOM 978 O O . GLU A 1 127 ? 3.921 -8.928 13.239 1.00 94.75 127 GLU A O 1
ATOM 983 N N . GLU A 1 128 ? 5.360 -7.647 14.384 1.00 94.56 128 GLU A N 1
ATOM 984 C CA . GLU A 1 128 ? 4.550 -7.557 15.602 1.00 94.56 128 GLU A CA 1
ATOM 985 C C . GLU A 1 128 ? 3.311 -6.672 15.378 1.00 94.56 128 GLU A C 1
ATOM 987 O O . GLU A 1 128 ? 3.415 -5.466 15.114 1.00 94.56 128 GLU A O 1
ATOM 992 N N . LYS A 1 129 ? 2.126 -7.284 15.496 1.00 95.81 129 LYS A N 1
ATOM 993 C CA . LYS A 1 129 ? 0.827 -6.640 15.277 1.00 95.81 129 LYS A CA 1
ATOM 994 C C . LYS A 1 129 ? 0.183 -6.219 16.597 1.00 95.81 129 LYS A C 1
ATOM 996 O O . LYS A 1 129 ? 0.158 -6.957 17.584 1.00 95.81 129 LYS A O 1
ATOM 1001 N N . PHE A 1 130 ? -0.409 -5.034 16.577 1.00 96.44 130 PHE A N 1
ATOM 1002 C CA . PHE A 1 130 ? -1.175 -4.453 17.673 1.00 96.44 130 PHE A CA 1
ATOM 1003 C C . PHE A 1 130 ? -2.566 -4.043 17.186 1.00 96.44 130 PHE A C 1
ATOM 1005 O O . PHE A 1 130 ? -2.836 -3.998 15.988 1.00 96.44 130 PHE A O 1
ATOM 1012 N N . ALA A 1 131 ? -3.439 -3.682 18.120 1.00 96.94 131 ALA A N 1
ATOM 1013 C CA . ALA A 1 131 ? -4.725 -3.052 17.840 1.00 96.94 131 ALA A CA 1
ATOM 1014 C C . ALA A 1 131 ? -4.976 -1.893 18.803 1.00 96.94 131 ALA A C 1
ATOM 1016 O O . ALA A 1 131 ? -4.455 -1.872 19.921 1.00 96.94 131 ALA A O 1
ATOM 1017 N N . LEU A 1 132 ? -5.839 -0.965 18.397 1.00 97.19 132 LEU A N 1
ATOM 1018 C CA . LEU A 1 132 ? -6.496 -0.058 19.327 1.00 97.19 132 LEU A CA 1
ATOM 1019 C C . LEU A 1 132 ? -7.806 -0.695 19.794 1.00 97.19 132 LEU A C 1
ATOM 1021 O O . LEU A 1 132 ? -8.711 -0.902 18.992 1.00 97.19 132 LEU A O 1
ATOM 1025 N N . LEU A 1 133 ? -7.897 -0.990 21.088 1.00 96.88 133 LEU A N 1
ATOM 1026 C CA . LEU A 1 133 ? -9.122 -1.373 21.776 1.00 96.88 133 LEU A CA 1
ATOM 1027 C C . LEU A 1 133 ? -9.851 -0.113 22.229 1.00 96.88 133 LEU A C 1
ATOM 1029 O O . LEU A 1 133 ? -9.353 0.631 23.077 1.00 96.88 133 LEU A O 1
ATOM 1033 N N . PHE A 1 134 ? -11.041 0.108 21.692 1.00 97.50 134 PHE A N 1
ATOM 1034 C CA . PHE A 1 134 ? -11.948 1.157 22.133 1.00 97.50 134 PHE A CA 1
ATOM 1035 C C . PHE A 1 134 ? -12.991 0.538 23.044 1.00 97.50 134 PHE A C 1
ATOM 1037 O O . PHE A 1 134 ? -13.635 -0.435 22.666 1.00 97.50 134 PHE A O 1
ATOM 1044 N N . SER A 1 135 ? -13.160 1.091 24.239 1.00 95.75 135 SER A N 1
ATOM 1045 C CA . SER A 1 135 ? -14.116 0.582 25.220 1.00 95.75 135 SER A CA 1
ATOM 1046 C C . SER A 1 135 ? -14.837 1.717 25.929 1.00 95.75 135 SER A C 1
ATOM 1048 O O . SER A 1 135 ? -14.291 2.810 26.116 1.00 95.75 135 SER A O 1
ATOM 1050 N N . THR A 1 136 ? -16.084 1.457 26.298 1.00 94.94 136 THR A N 1
ATOM 1051 C CA . THR A 1 136 ? -16.898 2.356 27.112 1.00 94.94 136 THR A CA 1
ATOM 1052 C C . THR A 1 136 ? -18.038 1.585 27.773 1.00 94.94 136 THR A C 1
ATOM 1054 O O . THR A 1 136 ? -18.258 0.401 27.501 1.00 94.94 136 THR A O 1
ATOM 1057 N N . GLU A 1 137 ? -18.761 2.273 28.639 1.00 93.88 137 GLU A N 1
ATOM 1058 C CA . GLU A 1 137 ? -19.990 1.806 29.254 1.00 93.88 137 GLU A CA 1
ATOM 1059 C C . GLU A 1 137 ? -21.117 2.748 28.829 1.00 93.88 137 GLU A C 1
ATOM 1061 O O . GLU A 1 137 ? -20.994 3.969 28.951 1.00 93.88 137 GLU A O 1
ATOM 1066 N N . ILE A 1 138 ? -22.188 2.183 28.272 1.00 92.44 138 ILE A N 1
ATOM 1067 C CA . ILE A 1 138 ? -23.327 2.937 27.747 1.00 92.44 138 ILE A CA 1
ATOM 1068 C C . ILE A 1 138 ? -24.631 2.461 28.368 1.00 92.44 138 ILE A C 1
ATOM 1070 O O . ILE A 1 138 ? -24.887 1.266 28.489 1.00 92.44 138 ILE A O 1
ATOM 1074 N N . THR A 1 139 ? -25.501 3.404 28.698 1.00 92.31 139 THR A N 1
ATOM 1075 C CA . THR A 1 139 ? -26.884 3.114 29.079 1.00 92.31 139 THR A CA 1
ATOM 1076 C C . THR A 1 139 ? -27.776 3.352 27.868 1.00 92.31 139 THR A C 1
ATOM 1078 O O . THR A 1 139 ? -27.655 4.380 27.200 1.00 92.31 139 THR A O 1
ATOM 1081 N N . ILE A 1 140 ? -28.656 2.403 27.563 1.00 90.81 140 ILE A N 1
ATOM 1082 C CA . ILE A 1 140 ? -29.626 2.502 26.468 1.00 90.81 140 ILE A CA 1
ATOM 1083 C C . ILE A 1 140 ? -30.999 2.826 27.054 1.00 90.81 140 ILE A C 1
ATOM 1085 O O . ILE A 1 140 ? -31.385 2.264 28.076 1.00 90.81 140 ILE A O 1
ATOM 1089 N N . THR A 1 141 ? -31.739 3.735 26.422 1.00 89.62 141 THR A N 1
ATOM 1090 C CA . THR A 1 141 ? -33.085 4.118 26.859 1.00 89.62 141 THR A CA 1
ATOM 1091 C C . THR A 1 141 ? -33.999 2.895 26.909 1.00 89.62 141 THR A C 1
ATOM 1093 O O . THR A 1 141 ? -34.144 2.184 25.916 1.00 89.62 141 THR A O 1
ATOM 1096 N N . GLY A 1 142 ? -34.635 2.671 28.061 1.00 85.38 142 GLY A N 1
ATOM 1097 C CA . GLY A 1 142 ? -35.487 1.504 28.306 1.00 85.38 142 GLY A CA 1
ATOM 1098 C C . GLY A 1 142 ? -34.740 0.264 28.808 1.00 85.38 142 GLY A C 1
ATOM 1099 O O . GLY A 1 142 ? -35.358 -0.786 28.937 1.00 85.38 142 GLY A O 1
ATOM 1100 N N . CYS A 1 143 ? -33.437 0.366 29.086 1.00 85.44 143 CYS A N 1
ATOM 1101 C CA . CYS A 1 143 ? -32.665 -0.661 29.782 1.00 85.44 143 CYS A CA 1
ATOM 1102 C C . CYS A 1 143 ? -32.222 -0.145 31.155 1.00 85.44 143 CYS A C 1
ATOM 1104 O O . CYS A 1 143 ? -31.664 0.948 31.251 1.00 85.44 143 CYS A O 1
ATOM 1106 N N . ASP A 1 144 ? -32.402 -0.960 32.193 1.00 82.69 144 ASP A N 1
ATOM 1107 C CA . ASP A 1 144 ? -32.038 -0.589 33.567 1.00 82.69 144 ASP A CA 1
ATOM 1108 C C . ASP A 1 144 ? -30.536 -0.747 33.844 1.00 8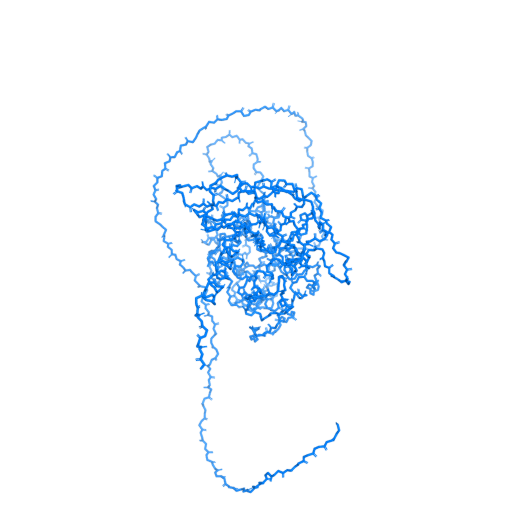2.69 144 ASP A C 1
ATOM 1110 O O . ASP A 1 144 ? -29.972 -0.064 34.699 1.00 82.69 144 ASP A O 1
ATOM 1114 N N . THR A 1 145 ? -29.866 -1.639 33.108 1.00 86.38 145 THR A N 1
ATOM 1115 C CA . THR A 1 145 ? -28.447 -1.950 33.298 1.00 86.38 145 THR A CA 1
ATOM 1116 C C . THR A 1 145 ? -27.575 -1.330 32.208 1.00 86.38 145 THR A C 1
ATOM 1118 O O . THR A 1 145 ? -27.916 -1.419 31.022 1.00 86.38 145 THR A O 1
ATOM 1121 N N . PRO A 1 146 ? -26.418 -0.753 32.567 1.00 90.94 146 PRO A N 1
ATOM 1122 C CA . PRO A 1 146 ? -25.451 -0.293 31.587 1.00 90.94 146 PRO A CA 1
ATOM 1123 C C . PRO A 1 146 ? -24.778 -1.468 30.865 1.00 90.94 146 PRO A C 1
ATOM 1125 O O . PRO A 1 146 ? -24.544 -2.534 31.434 1.00 90.94 146 PRO A O 1
ATOM 1128 N N . TYR A 1 147 ? -24.427 -1.250 29.600 1.00 92.38 147 TYR A N 1
ATOM 1129 C CA . TYR A 1 147 ? -23.731 -2.210 28.755 1.00 92.38 147 TYR A CA 1
ATOM 1130 C C . TYR A 1 147 ? -22.281 -1.788 28.571 1.00 92.38 147 TYR A C 1
ATOM 1132 O O . TYR A 1 147 ? -21.987 -0.698 28.074 1.00 92.38 147 TYR A O 1
ATOM 1140 N N . ARG A 1 148 ? -21.358 -2.694 28.897 1.00 92.56 148 ARG A N 1
ATOM 1141 C CA . ARG A 1 148 ? -19.959 -2.553 28.503 1.00 92.56 148 ARG A CA 1
ATOM 1142 C C . ARG A 1 148 ? -19.810 -2.970 27.045 1.00 92.56 148 ARG A C 1
ATOM 1144 O O . ARG A 1 148 ? -20.040 -4.128 26.698 1.00 92.56 148 ARG A O 1
ATOM 1151 N N . ILE A 1 149 ? -19.400 -2.024 26.213 1.00 94.38 149 ILE A N 1
ATOM 1152 C CA . ILE A 1 149 ? -19.161 -2.239 24.787 1.00 94.38 149 ILE A CA 1
ATOM 1153 C C . ILE A 1 149 ? -17.695 -2.001 24.464 1.00 94.38 149 ILE A C 1
ATOM 1155 O O . ILE A 1 149 ? -17.024 -1.161 25.073 1.00 94.38 149 ILE A O 1
ATOM 1159 N N . GLN A 1 150 ? -17.192 -2.759 23.499 1.00 95.38 150 GLN A N 1
ATOM 1160 C CA . GLN A 1 150 ? -15.821 -2.636 23.044 1.00 95.38 150 GLN A CA 1
ATOM 1161 C C . GLN A 1 150 ? -15.680 -3.076 21.593 1.00 95.38 150 GLN A C 1
ATOM 1163 O O . GLN A 1 150 ? -16.433 -3.920 21.121 1.00 95.38 150 GLN A O 1
ATOM 1168 N N . THR A 1 151 ? -14.706 -2.502 20.900 1.00 96.25 151 THR A N 1
ATOM 1169 C CA . THR A 1 151 ? -14.359 -2.853 19.522 1.00 96.25 151 THR A CA 1
ATOM 1170 C C . THR A 1 151 ? -12.863 -2.656 19.315 1.00 96.25 151 THR A C 1
ATOM 1172 O O . THR A 1 151 ? -12.243 -1.841 20.007 1.00 96.25 151 THR A O 1
ATOM 1175 N N . ILE A 1 152 ? -12.267 -3.400 18.387 1.00 95.88 152 ILE A N 1
ATOM 1176 C CA . ILE A 1 152 ? -10.844 -3.287 18.056 1.00 95.88 152 ILE A CA 1
ATOM 1177 C C . ILE A 1 152 ? -10.666 -2.718 16.648 1.00 95.88 152 ILE A C 1
ATOM 1179 O O . ILE A 1 152 ? -11.486 -2.946 15.761 1.00 95.88 152 ILE A O 1
ATOM 1183 N N . SER A 1 153 ? -9.590 -1.962 16.437 1.00 97.62 153 SER A N 1
ATOM 1184 C CA . SER A 1 153 ? -9.178 -1.550 15.094 1.00 97.62 153 SER A CA 1
ATOM 1185 C C . SER A 1 153 ? -8.707 -2.741 14.256 1.00 97.62 153 SER A C 1
ATOM 1187 O O . SER A 1 153 ? -8.388 -3.810 14.779 1.00 97.62 153 SER A O 1
ATOM 1189 N N . LEU A 1 154 ? -8.546 -2.504 12.952 1.00 96.88 154 LEU A N 1
ATOM 1190 C CA . LEU A 1 154 ? -7.679 -3.337 12.118 1.00 96.88 154 LEU A CA 1
ATOM 1191 C C . LEU A 1 154 ? -6.257 -3.400 12.710 1.00 96.88 154 LEU A C 1
ATOM 1193 O O . LEU A 1 154 ? -5.884 -2.509 13.491 1.00 96.88 154 LEU A O 1
ATOM 1197 N N . PRO A 1 155 ? -5.457 -4.425 12.356 1.00 97.06 155 PRO A N 1
ATOM 1198 C CA . PRO A 1 155 ? -4.102 -4.525 12.868 1.00 97.06 155 PRO A CA 1
ATOM 1199 C C . PRO A 1 155 ? -3.282 -3.304 12.475 1.00 97.06 155 PRO A C 1
ATOM 1201 O O . PRO A 1 155 ? -3.361 -2.805 11.346 1.00 97.06 155 PRO A O 1
ATOM 1204 N N . VAL A 1 156 ? -2.476 -2.858 13.431 1.00 97.81 156 VAL A N 1
ATOM 1205 C CA . VAL A 1 156 ? -1.487 -1.802 13.271 1.00 97.81 156 VAL A CA 1
ATOM 1206 C C . VAL A 1 156 ? -0.100 -2.347 13.608 1.00 97.81 156 VAL A C 1
ATOM 1208 O O . VAL A 1 156 ? 0.065 -3.121 14.550 1.00 97.81 156 VAL A O 1
ATOM 1211 N N . VAL A 1 157 ? 0.916 -1.909 12.875 1.00 97.88 157 VAL A N 1
ATOM 1212 C CA . VAL A 1 157 ? 2.325 -2.139 13.196 1.00 97.88 157 VAL A CA 1
ATOM 1213 C C . VAL A 1 157 ? 2.911 -0.838 13.730 1.00 97.88 157 VAL A C 1
ATOM 1215 O O . VAL A 1 157 ? 2.788 0.226 13.118 1.00 97.88 157 VAL A O 1
ATOM 1218 N N . VAL A 1 158 ? 3.559 -0.910 14.892 1.00 97.25 158 VAL A N 1
ATOM 1219 C CA . VAL A 1 158 ? 4.169 0.258 15.537 1.00 97.25 158 VAL A CA 1
ATOM 1220 C C . VAL A 1 158 ? 5.658 0.297 15.223 1.00 97.25 158 VAL A C 1
ATOM 1222 O O . VAL A 1 158 ? 6.392 -0.624 15.576 1.00 97.25 158 VAL A O 1
ATOM 1225 N N . ILE A 1 159 ? 6.132 1.386 14.620 1.00 97.00 159 ILE A N 1
ATOM 1226 C CA . ILE A 1 159 ? 7.542 1.595 14.257 1.00 97.00 159 ILE A CA 1
ATOM 1227 C C . ILE A 1 159 ? 8.176 2.716 15.085 1.00 97.00 159 ILE A C 1
ATOM 1229 O O . ILE A 1 159 ? 7.491 3.610 15.579 1.00 97.00 159 ILE A O 1
ATOM 1233 N N . VAL A 1 160 ? 9.503 2.701 15.214 1.00 94.88 160 VAL A N 1
ATOM 1234 C CA . VAL A 1 160 ? 10.258 3.784 15.879 1.00 94.88 160 VAL A CA 1
ATOM 1235 C C . VAL A 1 160 ? 10.982 4.679 14.874 1.00 94.88 160 VAL A C 1
ATOM 1237 O O . VAL A 1 160 ? 11.175 5.870 15.118 1.00 94.88 160 VAL A O 1
ATOM 1240 N N . HIS A 1 161 ? 11.334 4.136 13.707 1.00 93.75 161 HIS A N 1
ATOM 1241 C CA . HIS A 1 161 ? 12.065 4.848 12.664 1.00 93.75 161 HIS A CA 1
ATOM 1242 C C . HIS A 1 161 ? 11.450 4.605 11.282 1.00 93.75 161 HIS A C 1
ATOM 1244 O O . HIS A 1 161 ? 10.949 3.520 11.008 1.00 93.75 161 HIS A O 1
ATOM 1250 N N . GLY A 1 162 ? 11.517 5.604 10.394 1.00 92.94 162 GLY A N 1
ATOM 1251 C CA . GLY A 1 162 ? 10.899 5.534 9.061 1.00 92.94 162 GLY A CA 1
ATOM 1252 C C . GLY A 1 162 ? 11.509 4.468 8.146 1.00 92.94 162 GLY A C 1
ATOM 1253 O O . GLY A 1 162 ? 10.842 3.980 7.248 1.00 92.94 162 GLY A O 1
ATOM 1254 N N . SER A 1 163 ? 12.740 4.027 8.411 1.00 92.94 163 SER A N 1
ATOM 1255 C CA . SER A 1 163 ? 13.359 2.912 7.675 1.00 92.94 163 SER A CA 1
ATOM 1256 C C . SER A 1 163 ? 12.641 1.569 7.867 1.00 92.94 163 SER A C 1
ATOM 1258 O O . SER A 1 163 ? 12.905 0.632 7.126 1.00 92.94 163 SER A O 1
ATOM 1260 N N . GLN A 1 164 ? 11.766 1.456 8.870 1.00 95.81 164 GLN A N 1
ATOM 1261 C CA . GLN A 1 164 ? 10.971 0.256 9.142 1.00 95.81 164 GLN A CA 1
ATOM 1262 C C . GLN A 1 164 ? 9.632 0.249 8.398 1.00 95.81 164 GLN A C 1
ATOM 1264 O O . GLN A 1 164 ? 8.966 -0.782 8.380 1.00 95.81 164 GLN A O 1
ATOM 1269 N N . ASP A 1 165 ? 9.240 1.383 7.811 1.00 96.12 165 ASP A N 1
ATOM 1270 C CA . ASP A 1 165 ? 7.923 1.595 7.209 1.00 96.12 165 ASP A CA 1
ATOM 1271 C C . ASP A 1 165 ? 7.627 0.574 6.106 1.00 96.12 165 ASP A C 1
ATOM 1273 O O . ASP A 1 165 ? 6.603 -0.099 6.153 1.00 96.12 165 ASP A O 1
ATOM 1277 N N . ASN A 1 166 ? 8.587 0.353 5.204 1.00 96.25 166 ASN A N 1
ATOM 1278 C CA . ASN A 1 166 ? 8.457 -0.600 4.103 1.00 96.25 166 ASN A CA 1
ATOM 1279 C C . ASN A 1 166 ? 8.143 -2.028 4.598 1.00 96.25 166 ASN A C 1
ATOM 1281 O O . ASN A 1 166 ? 7.163 -2.632 4.160 1.00 96.25 166 ASN A O 1
ATOM 1285 N N . ASN A 1 167 ? 8.914 -2.545 5.562 1.00 97.25 167 ASN A N 1
ATOM 1286 C CA . ASN A 1 167 ? 8.697 -3.895 6.094 1.00 97.25 167 ASN A CA 1
ATOM 1287 C C . ASN A 1 167 ? 7.399 -3.989 6.915 1.00 97.25 167 ASN A C 1
ATOM 1289 O O . ASN A 1 167 ? 6.714 -5.005 6.859 1.00 97.25 167 ASN A O 1
ATOM 1293 N N . ALA A 1 168 ? 7.051 -2.937 7.664 1.00 98.06 168 ALA A N 1
ATOM 1294 C CA . ALA A 1 168 ? 5.793 -2.868 8.407 1.00 98.06 168 ALA A CA 1
ATOM 1295 C C . ALA A 1 168 ? 4.581 -2.871 7.463 1.00 98.06 168 ALA A C 1
ATOM 1297 O O . ALA A 1 168 ? 3.588 -3.550 7.722 1.00 98.06 168 ALA A O 1
ATOM 1298 N N . LEU A 1 169 ? 4.679 -2.159 6.338 1.00 97.50 169 LEU A N 1
ATOM 1299 C CA . LEU A 1 169 ? 3.646 -2.131 5.311 1.00 97.50 169 LEU A CA 1
ATOM 1300 C C . LEU A 1 169 ? 3.450 -3.509 4.665 1.00 97.50 169 LEU A C 1
ATOM 1302 O O . LEU A 1 169 ? 2.311 -3.878 4.390 1.00 97.50 169 LEU A O 1
ATOM 1306 N N . ALA A 1 170 ? 4.518 -4.290 4.484 1.00 98.12 170 ALA A N 1
ATOM 1307 C CA . ALA A 1 170 ? 4.414 -5.664 3.991 1.00 98.12 170 ALA A CA 1
ATOM 1308 C C . ALA A 1 170 ? 3.551 -6.535 4.918 1.00 98.12 170 ALA A C 1
ATOM 1310 O O . ALA A 1 170 ? 2.652 -7.229 4.445 1.00 98.12 170 ALA A O 1
ATOM 1311 N N . THR A 1 171 ? 3.779 -6.448 6.235 1.00 98.00 171 THR A N 1
ATOM 1312 C CA . THR A 1 171 ? 2.994 -7.164 7.256 1.00 98.00 171 THR A CA 1
ATOM 1313 C C . THR A 1 171 ? 1.517 -6.783 7.181 1.00 98.00 171 THR A C 1
ATOM 1315 O O . THR A 1 171 ? 0.646 -7.650 7.220 1.00 98.00 171 THR A O 1
ATOM 1318 N N . ILE A 1 172 ? 1.229 -5.485 7.042 1.00 97.88 172 ILE A N 1
ATOM 1319 C CA . ILE A 1 172 ? -0.140 -4.976 6.917 1.00 97.88 172 ILE A CA 1
ATOM 1320 C C . ILE A 1 172 ? -0.807 -5.463 5.633 1.00 97.88 172 ILE A C 1
ATOM 1322 O O . ILE A 1 172 ? -1.956 -5.886 5.674 1.00 97.88 172 ILE A O 1
ATOM 1326 N N . ILE A 1 173 ? -0.108 -5.427 4.498 1.00 97.25 173 ILE A N 1
ATOM 1327 C CA . ILE A 1 173 ? -0.670 -5.870 3.218 1.00 97.25 173 ILE A CA 1
ATOM 1328 C C . ILE A 1 173 ? -0.974 -7.361 3.250 1.00 97.25 173 ILE A C 1
ATOM 1330 O O . ILE A 1 173 ? -2.056 -7.751 2.824 1.00 97.25 173 ILE A O 1
ATOM 1334 N N . TRP A 1 174 ? -0.064 -8.175 3.786 1.00 98.12 174 TRP A N 1
ATOM 1335 C CA . TRP A 1 174 ? -0.299 -9.608 3.942 1.00 98.12 174 TRP A CA 1
ATOM 1336 C C . TRP A 1 174 ? -1.518 -9.881 4.827 1.00 98.12 174 TRP A C 1
ATOM 1338 O O . TRP A 1 174 ? -2.368 -10.700 4.485 1.00 98.12 174 TRP A O 1
ATOM 1348 N N . ASP A 1 175 ? -1.646 -9.151 5.938 1.00 97.38 175 ASP A N 1
ATOM 1349 C CA . ASP A 1 175 ? -2.777 -9.304 6.848 1.00 97.38 175 ASP A CA 1
ATOM 1350 C C . ASP A 1 175 ? -4.118 -8.884 6.222 1.00 97.38 175 ASP A C 1
ATOM 1352 O O . ASP A 1 175 ? -5.090 -9.641 6.245 1.00 97.38 175 ASP A O 1
ATOM 1356 N N . CYS A 1 176 ? -4.159 -7.705 5.603 1.00 95.56 176 CYS A N 1
ATOM 1357 C CA . CYS A 1 176 ? -5.362 -7.178 4.966 1.00 95.56 176 CYS A CA 1
ATOM 1358 C C . CYS A 1 176 ? -5.802 -8.006 3.753 1.00 95.56 176 CYS A C 1
ATOM 1360 O O . CYS A 1 176 ? -6.994 -8.088 3.481 1.00 95.56 176 CYS A O 1
ATOM 1362 N N . ALA A 1 177 ? -4.860 -8.591 3.011 1.00 96.31 177 ALA A N 1
ATOM 1363 C CA . ALA A 1 177 ? -5.165 -9.319 1.785 1.00 96.31 177 ALA A CA 1
ATOM 1364 C C . ALA A 1 177 ? -5.636 -10.757 2.018 1.00 96.31 177 ALA A C 1
ATOM 1366 O O . ALA A 1 177 ? -6.405 -11.277 1.213 1.00 96.31 177 ALA A O 1
ATOM 1367 N N . PHE A 1 178 ? -5.148 -11.407 3.078 1.00 96.94 178 PHE A N 1
ATOM 1368 C CA . PHE A 1 178 ? -5.308 -12.853 3.277 1.00 96.94 178 PHE A CA 1
ATOM 1369 C C . PHE A 1 178 ? -5.922 -13.202 4.634 1.00 96.94 178 PHE A C 1
ATOM 1371 O O . PHE A 1 178 ? -5.728 -14.300 5.153 1.00 96.94 178 PHE A O 1
ATOM 1378 N N . SER A 1 179 ? -6.633 -12.256 5.241 1.00 94.62 179 SER A N 1
ATOM 1379 C CA . SER A 1 179 ? -7.422 -12.523 6.436 1.00 94.62 179 SER A CA 1
ATOM 1380 C C . SER A 1 179 ? -8.726 -13.225 6.067 1.00 94.62 179 SER A C 1
ATOM 1382 O O . SER A 1 179 ? -9.519 -12.716 5.280 1.00 94.62 179 SER A O 1
ATOM 1384 N N . GLU A 1 180 ? -8.951 -14.393 6.663 1.00 92.62 180 GLU A N 1
ATOM 1385 C CA . GLU A 1 180 ? -10.212 -15.120 6.517 1.00 92.62 180 GLU A CA 1
ATOM 1386 C C . GLU A 1 180 ? -11.330 -14.466 7.349 1.00 92.62 180 GLU A C 1
ATOM 1388 O O . GLU A 1 180 ? -11.051 -13.909 8.423 1.00 92.62 180 GLU A O 1
ATOM 1393 N N . PRO A 1 181 ? -12.597 -14.554 6.905 1.00 88.00 181 PRO A N 1
ATOM 1394 C CA . PRO A 1 181 ? -13.746 -14.224 7.741 1.00 88.00 181 PRO A CA 1
ATOM 1395 C C . PRO A 1 181 ? -13.710 -15.021 9.053 1.00 88.00 181 PRO A C 1
ATOM 1397 O O . PRO A 1 181 ? -13.305 -16.180 9.071 1.00 88.00 181 PRO A O 1
ATOM 1400 N N . ASP A 1 182 ? -14.101 -14.392 10.162 1.00 86.56 182 ASP A N 1
ATOM 1401 C CA . ASP A 1 182 ? -14.194 -15.016 11.495 1.00 86.56 182 ASP A CA 1
ATOM 1402 C C . ASP A 1 182 ? -12.891 -15.614 12.061 1.00 86.56 182 ASP A C 1
ATOM 1404 O O . ASP A 1 182 ? -12.905 -16.376 13.031 1.00 86.56 182 ASP A O 1
ATOM 1408 N N . ARG A 1 183 ? -11.732 -15.241 11.503 1.00 92.81 183 ARG A N 1
ATOM 1409 C CA . ARG A 1 183 ? -10.433 -15.662 12.036 1.00 92.81 183 ARG A CA 1
ATOM 1410 C C . ARG A 1 183 ? -10.236 -15.232 13.493 1.00 92.81 183 ARG A C 1
ATOM 1412 O O . ARG A 1 183 ? -10.689 -14.168 13.926 1.00 92.81 183 ARG A O 1
ATOM 1419 N N . LEU A 1 184 ? -9.412 -15.991 14.218 1.00 91.44 184 LEU A N 1
ATOM 1420 C CA . LEU A 1 184 ? -8.802 -15.475 15.443 1.00 91.44 184 LEU A CA 1
ATOM 1421 C C . LEU A 1 184 ? -8.013 -14.193 15.115 1.00 91.44 184 LEU A C 1
ATOM 1423 O O . LEU A 1 184 ? -7.319 -14.161 14.090 1.00 91.44 184 LEU A O 1
ATOM 1427 N N . PRO A 1 185 ? -8.086 -13.145 15.961 1.00 92.75 185 PRO A N 1
ATOM 1428 C CA . PRO A 1 185 ? -7.448 -11.865 15.682 1.00 92.75 185 PRO A CA 1
ATOM 1429 C C . PRO A 1 185 ? -5.996 -12.007 15.218 1.00 92.75 185 PRO A C 1
ATOM 1431 O O . PRO A 1 185 ? -5.170 -12.621 15.896 1.00 92.75 185 PRO A O 1
ATOM 1434 N N . PHE A 1 186 ? -5.739 -11.421 14.044 1.00 93.38 186 PHE A N 1
ATOM 1435 C CA . PHE A 1 186 ? -4.436 -11.266 13.383 1.00 93.38 186 PHE A CA 1
ATOM 1436 C C . PHE A 1 186 ? -3.748 -12.537 12.862 1.00 93.38 186 PHE A C 1
ATOM 1438 O O . PHE A 1 186 ? -2.667 -12.444 12.270 1.00 93.38 186 PHE A O 1
ATOM 1445 N N . VAL A 1 187 ? -4.416 -13.692 12.952 1.00 94.06 187 VAL A N 1
ATOM 1446 C CA . VAL A 1 187 ? -3.958 -14.937 12.322 1.00 94.06 187 VAL A CA 1
ATOM 1447 C C . VAL A 1 187 ? -4.075 -14.831 10.802 1.00 94.06 187 VAL A C 1
ATOM 1449 O O . VAL A 1 187 ? -5.114 -14.445 10.274 1.00 94.06 187 VAL A O 1
ATOM 1452 N N . VAL A 1 188 ? -3.012 -15.171 10.082 1.00 95.94 188 VAL A N 1
ATOM 1453 C CA . VAL A 1 188 ? -2.979 -15.195 8.613 1.00 95.94 188 VAL A CA 1
ATOM 1454 C C . VAL A 1 188 ? -2.250 -16.434 8.116 1.00 95.94 188 VAL A C 1
ATOM 1456 O O . VAL A 1 188 ? -1.410 -16.968 8.844 1.00 95.94 188 VAL A O 1
ATOM 1459 N N . PRO A 1 189 ? -2.556 -16.907 6.897 1.00 96.44 189 PRO A N 1
ATOM 1460 C CA . PRO A 1 189 ? -1.853 -18.037 6.313 1.00 96.44 189 PRO A CA 1
ATOM 1461 C C . PRO A 1 189 ? -0.379 -17.699 6.053 1.00 96.44 189 PRO A C 1
ATOM 1463 O O . PRO A 1 189 ? -0.049 -16.604 5.597 1.00 96.44 189 PRO A O 1
ATOM 1466 N N . GLU A 1 190 ? 0.502 -18.673 6.286 1.00 95.94 190 GLU A N 1
ATOM 1467 C CA . GLU A 1 190 ? 1.943 -18.559 5.999 1.00 95.94 190 GLU A CA 1
ATOM 1468 C C . GLU A 1 190 ? 2.238 -18.618 4.493 1.00 95.94 190 GLU A C 1
ATOM 1470 O O . GLU A 1 190 ? 3.276 -18.147 4.029 1.00 95.94 190 GLU A O 1
ATOM 1475 N N . ARG A 1 191 ? 1.331 -19.217 3.710 1.00 98.06 191 ARG A N 1
ATOM 1476 C CA . ARG A 1 191 ? 1.444 -19.343 2.255 1.00 98.06 191 ARG A CA 1
ATOM 1477 C C . ARG A 1 191 ? 0.106 -19.107 1.577 1.00 98.06 191 ARG A C 1
ATOM 1479 O O . ARG A 1 191 ? -0.917 -19.569 2.073 1.00 98.06 191 ARG A O 1
ATOM 1486 N N . VAL A 1 192 ? 0.127 -18.471 0.410 1.00 98.00 192 VAL A N 1
ATOM 1487 C CA . VAL A 1 192 ? -1.075 -18.181 -0.384 1.00 98.00 192 VAL A CA 1
ATOM 1488 C C . VAL A 1 192 ? -0.869 -18.515 -1.862 1.00 98.00 192 VAL A C 1
ATOM 1490 O O . VAL A 1 192 ? 0.261 -18.441 -2.347 1.00 98.00 192 VAL A O 1
ATOM 1493 N N . PRO A 1 193 ? -1.932 -18.865 -2.609 1.00 98.06 193 PRO A N 1
ATOM 1494 C CA . PRO A 1 193 ? -1.843 -19.040 -4.055 1.00 98.06 193 PRO A CA 1
ATOM 1495 C C . PRO A 1 193 ? -1.386 -17.757 -4.759 1.00 98.06 193 PRO A C 1
ATOM 1497 O O . PRO A 1 193 ? -1.892 -16.667 -4.470 1.00 98.06 193 PRO A O 1
ATOM 1500 N N . TRP A 1 194 ? -0.489 -17.883 -5.738 1.00 97.62 194 TRP A N 1
ATOM 1501 C CA . TRP A 1 194 ? 0.065 -16.755 -6.488 1.00 97.62 194 TRP A CA 1
ATOM 1502 C C . TRP A 1 194 ? -1.013 -15.898 -7.151 1.00 97.62 194 TRP A C 1
ATOM 1504 O O . TRP A 1 194 ? -0.914 -14.675 -7.127 1.00 97.62 194 TRP A O 1
ATOM 1514 N N . ARG A 1 195 ? -2.089 -16.508 -7.666 1.00 97.06 195 ARG A N 1
ATOM 1515 C CA . ARG A 1 195 ? -3.232 -15.769 -8.233 1.00 97.06 195 ARG A CA 1
ATOM 1516 C C . ARG A 1 195 ? -3.825 -14.733 -7.266 1.00 97.06 195 ARG A C 1
ATOM 1518 O O . ARG A 1 195 ? -4.185 -13.637 -7.690 1.00 97.06 195 ARG A O 1
ATOM 1525 N N . LEU A 1 196 ? -3.899 -15.055 -5.969 1.00 97.56 196 LEU A N 1
ATOM 1526 C CA . LEU A 1 196 ? -4.406 -14.132 -4.948 1.00 97.56 196 LEU A CA 1
ATOM 1527 C C . LEU A 1 196 ? -3.368 -13.052 -4.647 1.00 97.56 196 LEU A C 1
ATOM 1529 O O . LEU A 1 196 ? -3.709 -11.873 -4.611 1.00 97.56 196 LEU A O 1
ATOM 1533 N N . MET A 1 197 ? -2.096 -13.439 -4.509 1.00 98.00 197 MET A N 1
ATOM 1534 C CA . MET A 1 197 ? -1.002 -12.490 -4.300 1.00 98.00 197 MET A CA 1
ATOM 1535 C C . MET A 1 197 ? -0.898 -11.471 -5.433 1.00 98.00 197 MET A C 1
ATOM 1537 O O . MET A 1 197 ? -0.830 -10.272 -5.180 1.00 98.00 197 MET A O 1
ATOM 1541 N N . TYR A 1 198 ? -0.931 -11.918 -6.683 1.00 96.81 198 TYR A N 1
ATOM 1542 C CA . TYR A 1 198 ? -0.881 -11.023 -7.826 1.00 96.81 198 TYR A CA 1
ATOM 1543 C C . TYR A 1 198 ? -2.075 -10.059 -7.850 1.00 96.81 198 TYR A C 1
ATOM 1545 O O . TYR A 1 198 ? -1.877 -8.861 -8.040 1.00 96.81 198 TYR A O 1
ATOM 1553 N N . SER A 1 199 ? -3.295 -10.542 -7.589 1.00 97.25 199 SER A N 1
ATOM 1554 C CA . SER A 1 199 ? -4.481 -9.678 -7.486 1.00 97.25 199 SER A CA 1
ATOM 1555 C C . SER A 1 199 ? -4.299 -8.586 -6.423 1.00 97.25 199 SER A C 1
ATOM 1557 O O . SER A 1 199 ? -4.606 -7.412 -6.662 1.00 97.25 199 SER A O 1
ATOM 1559 N N . THR A 1 200 ? -3.718 -8.947 -5.276 1.00 97.75 200 THR A N 1
ATOM 1560 C CA . THR A 1 200 ? -3.348 -8.010 -4.209 1.00 97.75 200 THR A CA 1
ATOM 1561 C C . THR A 1 200 ? -2.301 -7.000 -4.674 1.00 97.75 200 THR A C 1
ATOM 1563 O O . THR A 1 200 ? -2.492 -5.799 -4.487 1.00 97.75 200 THR A O 1
ATOM 1566 N N . LEU A 1 201 ? -1.218 -7.451 -5.316 1.00 98.12 201 LEU A N 1
ATOM 1567 C CA . LEU A 1 201 ? -0.163 -6.581 -5.848 1.00 98.12 201 LEU A CA 1
ATOM 1568 C C . LEU A 1 201 ? -0.701 -5.611 -6.902 1.00 98.12 201 LEU A C 1
ATOM 1570 O O . LEU A 1 201 ? -0.371 -4.429 -6.856 1.00 98.12 201 LEU A O 1
ATOM 1574 N N . ASN A 1 202 ? -1.565 -6.076 -7.807 1.00 98.06 202 ASN A N 1
ATOM 1575 C CA . ASN A 1 202 ? -2.200 -5.240 -8.821 1.00 98.06 202 ASN A CA 1
ATOM 1576 C C . ASN A 1 202 ? -3.112 -4.181 -8.186 1.00 98.06 202 ASN A C 1
ATOM 1578 O O . ASN A 1 202 ? -3.008 -2.994 -8.504 1.00 98.06 202 ASN A O 1
ATOM 1582 N N . SER A 1 203 ? -3.966 -4.587 -7.243 1.00 97.69 203 SER A N 1
ATOM 1583 C CA . SER A 1 203 ? -4.869 -3.673 -6.532 1.00 97.69 203 SER A CA 1
ATOM 1584 C C . SER A 1 203 ? -4.086 -2.635 -5.724 1.00 97.69 203 SER A C 1
ATOM 1586 O O . SER A 1 203 ? -4.395 -1.442 -5.746 1.00 97.69 203 SER A O 1
ATOM 1588 N N . LYS A 1 204 ? -3.013 -3.067 -5.051 1.00 97.00 204 LYS A N 1
ATOM 1589 C CA . LYS A 1 204 ? -2.131 -2.174 -4.302 1.00 97.00 204 LYS A CA 1
ATOM 1590 C C . LYS A 1 204 ? -1.415 -1.195 -5.230 1.00 97.00 204 LYS A C 1
ATOM 1592 O O . LYS A 1 204 ? -1.421 0.000 -4.951 1.00 97.00 204 LYS A O 1
ATOM 1597 N N . PHE A 1 205 ? -0.845 -1.678 -6.332 1.00 98.00 205 PHE A N 1
ATOM 1598 C CA . PHE A 1 205 ? -0.117 -0.858 -7.297 1.00 98.00 205 PHE A CA 1
ATOM 1599 C C . PHE A 1 205 ? -1.016 0.209 -7.930 1.00 98.00 205 PHE A C 1
ATOM 1601 O O . PHE A 1 205 ? -0.686 1.393 -7.898 1.00 98.00 205 PHE A O 1
ATOM 1608 N N . THR A 1 206 ? -2.180 -0.187 -8.448 1.00 97.62 206 THR A N 1
ATOM 1609 C CA . THR A 1 206 ? -3.139 0.733 -9.082 1.00 97.62 206 THR A CA 1
ATOM 1610 C C . THR A 1 206 ? -3.671 1.778 -8.104 1.00 97.62 206 THR A C 1
ATOM 1612 O O . THR A 1 206 ? -3.712 2.964 -8.444 1.00 97.62 206 THR A O 1
ATOM 1615 N N . SER A 1 207 ? -3.987 1.380 -6.866 1.00 97.00 207 SER A N 1
ATOM 1616 C CA . SER A 1 207 ? -4.412 2.301 -5.808 1.00 97.00 207 SER A CA 1
ATOM 1617 C C . SER A 1 207 ? -3.307 3.279 -5.397 1.00 97.00 207 SER A C 1
ATOM 1619 O O . SER A 1 207 ? -3.578 4.467 -5.225 1.00 97.00 207 SER A O 1
ATOM 1621 N N . GLU A 1 208 ? -2.072 2.809 -5.213 1.00 96.31 208 GLU A N 1
ATOM 1622 C CA . GLU A 1 208 ? -0.957 3.625 -4.716 1.00 96.31 208 GLU A CA 1
ATOM 1623 C C . GLU A 1 208 ? -0.443 4.605 -5.783 1.00 96.31 208 GLU A C 1
ATOM 1625 O O . GLU A 1 208 ? -0.197 5.779 -5.499 1.00 96.31 208 GLU A O 1
ATOM 1630 N N . VAL A 1 209 ? -0.342 4.146 -7.035 1.00 97.12 209 VAL A N 1
ATOM 1631 C CA . VAL A 1 209 ? 0.026 4.972 -8.197 1.00 97.12 209 VAL A CA 1
ATOM 1632 C C . VAL A 1 209 ? -1.143 5.861 -8.645 1.00 97.12 209 VAL A C 1
ATOM 1634 O O . VAL A 1 209 ? -0.931 6.867 -9.327 1.00 97.12 209 VAL A O 1
ATOM 1637 N N . GLN A 1 210 ? -2.372 5.539 -8.226 1.00 97.56 210 GLN A N 1
ATOM 1638 C CA . GLN A 1 210 ? -3.619 6.202 -8.622 1.00 97.56 210 GLN A CA 1
ATOM 1639 C C . GLN A 1 210 ? -3.829 6.161 -10.142 1.00 97.56 210 GLN A C 1
ATOM 1641 O O . GLN A 1 210 ? -3.996 7.196 -10.797 1.00 97.56 210 GLN A O 1
ATOM 1646 N N . THR A 1 211 ? -3.774 4.957 -10.704 1.00 96.56 211 THR A N 1
ATOM 1647 C CA . THR A 1 211 ? -3.932 4.690 -12.137 1.00 96.56 211 THR A CA 1
ATOM 1648 C C . THR A 1 211 ? -4.989 3.617 -12.372 1.00 96.56 211 THR A C 1
ATOM 1650 O O . THR A 1 211 ? -5.227 2.775 -11.514 1.00 96.56 211 THR A O 1
ATOM 1653 N N . GLN A 1 212 ? -5.615 3.651 -13.547 1.00 95.31 212 GLN A N 1
ATOM 1654 C CA . GLN A 1 212 ? -6.534 2.607 -14.016 1.00 95.31 212 GLN A CA 1
ATOM 1655 C C . GLN A 1 212 ? -5.816 1.556 -14.882 1.00 95.31 212 GLN A C 1
ATOM 1657 O O . GLN A 1 212 ? -6.434 0.598 -15.337 1.00 95.31 212 GLN A O 1
ATOM 1662 N N . HIS A 1 213 ? -4.520 1.751 -15.153 1.00 95.31 213 HIS A N 1
ATOM 1663 C CA . HIS A 1 213 ? -3.708 0.820 -15.928 1.00 95.31 213 HIS A CA 1
ATOM 1664 C C . HIS A 1 213 ? -3.199 -0.299 -15.011 1.00 95.31 213 HIS A C 1
ATOM 1666 O O . HIS A 1 213 ? -2.291 -0.076 -14.205 1.00 95.31 213 HIS A O 1
ATOM 1672 N N . ASN A 1 214 ? -3.815 -1.478 -15.125 1.00 96.50 214 ASN A N 1
ATOM 1673 C CA . ASN A 1 214 ? -3.448 -2.680 -14.375 1.00 96.50 214 ASN A CA 1
ATOM 1674 C C . ASN A 1 214 ? -2.075 -3.215 -14.794 1.00 96.50 214 ASN A C 1
ATOM 1676 O O . ASN A 1 214 ? -1.624 -2.982 -15.912 1.00 96.50 214 ASN A O 1
ATOM 1680 N N . LEU A 1 215 ? -1.451 -3.989 -13.911 1.00 95.25 215 LEU A N 1
ATOM 1681 C CA . LEU A 1 215 ? -0.402 -4.923 -14.304 1.00 95.25 215 LEU A CA 1
ATOM 1682 C C . LEU A 1 215 ? -1.003 -5.894 -15.329 1.00 95.25 215 LEU A C 1
ATOM 1684 O O . LEU A 1 215 ? -2.116 -6.375 -15.134 1.00 95.25 215 LEU A O 1
ATOM 1688 N N . ASP A 1 216 ? -0.303 -6.166 -16.424 1.00 93.06 216 ASP A N 1
ATOM 1689 C CA . ASP A 1 216 ? -0.780 -7.111 -17.437 1.00 93.06 216 ASP A CA 1
ATOM 1690 C C . ASP A 1 216 ? -0.292 -8.548 -17.162 1.00 93.06 216 ASP A C 1
ATOM 1692 O O . ASP A 1 216 ? 0.361 -8.828 -16.149 1.00 93.06 216 ASP A O 1
ATOM 1696 N N . HIS A 1 217 ? -0.619 -9.476 -18.067 1.00 91.69 217 HIS A N 1
ATOM 1697 C CA . HIS A 1 217 ? -0.195 -10.874 -17.968 1.00 91.69 217 HIS A CA 1
ATOM 1698 C C . HIS A 1 217 ? 1.334 -11.036 -18.047 1.00 91.69 217 HIS A C 1
ATOM 1700 O O . HIS A 1 217 ? 1.905 -11.861 -17.334 1.00 91.69 217 HIS A O 1
ATOM 1706 N N . TYR A 1 218 ? 2.026 -10.232 -18.864 1.00 91.81 218 TYR A N 1
ATOM 1707 C CA . TYR A 1 218 ? 3.490 -10.271 -18.938 1.00 91.81 218 TYR A CA 1
ATOM 1708 C C . TYR A 1 218 ? 4.111 -9.824 -17.614 1.00 91.81 218 TYR A C 1
ATOM 1710 O O . TYR A 1 218 ? 5.058 -10.440 -17.124 1.00 91.81 218 TYR A O 1
ATOM 1718 N N . ASN A 1 219 ? 3.538 -8.792 -16.992 1.00 94.94 219 ASN A N 1
ATOM 1719 C CA . ASN A 1 219 ? 3.947 -8.321 -15.682 1.00 94.94 219 ASN A CA 1
ATOM 1720 C C . ASN A 1 219 ? 3.681 -9.374 -14.601 1.00 94.94 219 ASN A C 1
ATOM 1722 O O . ASN A 1 219 ? 4.563 -9.629 -13.782 1.00 94.94 219 ASN A O 1
ATOM 1726 N N . GLN A 1 220 ? 2.503 -10.008 -14.610 1.00 94.12 220 GLN A N 1
ATOM 1727 C CA . GLN A 1 220 ? 2.164 -11.107 -13.699 1.00 94.12 220 GLN A CA 1
ATOM 1728 C C . GLN A 1 220 ? 3.198 -12.225 -13.774 1.00 94.12 220 GLN A C 1
ATOM 1730 O O . GLN A 1 220 ? 3.717 -12.661 -12.745 1.00 94.12 220 GLN A O 1
ATOM 1735 N N . HIS A 1 221 ? 3.492 -12.672 -14.992 1.00 93.56 221 HIS A N 1
ATOM 1736 C CA . HIS A 1 221 ? 4.418 -13.762 -15.239 1.00 93.56 221 HIS A CA 1
ATOM 1737 C C . HIS A 1 221 ? 5.826 -13.404 -14.759 1.00 93.56 221 HIS A C 1
ATOM 1739 O O . HIS A 1 221 ? 6.429 -14.150 -13.993 1.00 93.56 221 HIS A O 1
ATOM 1745 N N . PHE A 1 222 ? 6.323 -12.214 -15.108 1.00 95.50 222 PHE A N 1
ATOM 1746 C CA . PHE A 1 222 ? 7.630 -11.752 -14.648 1.00 95.50 222 PHE A CA 1
ATOM 1747 C C . PHE A 1 222 ? 7.737 -11.690 -13.117 1.00 95.50 222 PHE A C 1
ATOM 1749 O O . PHE A 1 222 ? 8.735 -12.124 -12.538 1.00 95.50 222 PHE A O 1
ATOM 1756 N N . LEU A 1 223 ? 6.720 -11.143 -12.445 1.00 97.06 223 LEU A N 1
ATOM 1757 C CA . LEU A 1 223 ? 6.700 -11.060 -10.985 1.00 97.06 223 LEU A CA 1
ATOM 1758 C C . LEU A 1 223 ? 6.745 -12.456 -10.349 1.00 97.06 223 LEU A C 1
ATOM 1760 O O . LEU A 1 223 ? 7.450 -12.639 -9.357 1.00 97.06 223 LEU A O 1
ATOM 1764 N N . ALA A 1 224 ? 6.066 -13.434 -10.956 1.00 96.81 224 ALA A N 1
ATOM 1765 C CA . ALA A 1 224 ? 6.085 -14.827 -10.526 1.00 96.81 224 ALA A CA 1
ATOM 1766 C C . ALA A 1 224 ? 7.477 -15.455 -10.691 1.00 96.81 224 ALA A C 1
ATOM 1768 O O . ALA A 1 224 ? 8.037 -15.995 -9.738 1.00 96.81 224 ALA A O 1
ATOM 1769 N N . GLN A 1 225 ? 8.086 -15.305 -11.871 1.00 95.56 225 GLN A N 1
ATOM 1770 C CA . GLN A 1 225 ? 9.451 -15.771 -12.127 1.00 95.56 225 GLN A CA 1
ATOM 1771 C C . GLN A 1 225 ? 10.440 -15.189 -11.113 1.00 95.56 225 GLN A C 1
ATOM 1773 O O . GLN A 1 225 ? 11.329 -15.891 -10.635 1.00 95.56 225 GLN A O 1
ATOM 1778 N N . LYS A 1 226 ? 10.265 -13.912 -10.754 1.00 95.56 226 LYS A N 1
ATOM 1779 C CA . LYS A 1 226 ? 11.131 -13.212 -9.805 1.00 95.56 226 LYS A CA 1
ATOM 1780 C C . LYS A 1 226 ? 10.975 -13.714 -8.371 1.00 95.56 226 LYS A C 1
ATOM 1782 O O . LYS A 1 226 ? 11.985 -13.903 -7.705 1.00 95.56 226 LYS A O 1
ATOM 1787 N N . ILE A 1 227 ? 9.745 -13.885 -7.880 1.00 97.12 227 ILE A N 1
ATOM 1788 C CA . ILE A 1 227 ? 9.504 -14.291 -6.484 1.00 97.12 227 ILE A CA 1
ATOM 1789 C C . ILE A 1 227 ? 9.798 -15.775 -6.245 1.00 97.12 227 ILE A C 1
ATOM 1791 O O . ILE A 1 227 ? 10.229 -16.144 -5.157 1.00 97.12 227 ILE A O 1
ATOM 1795 N N . PHE A 1 228 ? 9.587 -16.622 -7.256 1.00 96.81 228 PHE A N 1
ATOM 1796 C CA . PHE A 1 228 ? 9.850 -18.058 -7.169 1.00 96.81 228 PHE A CA 1
ATOM 1797 C C . PHE A 1 228 ? 11.264 -18.453 -7.599 1.00 96.81 228 PHE A C 1
ATOM 1799 O O . PHE A 1 228 ? 11.588 -19.634 -7.519 1.00 96.81 228 PHE A O 1
ATOM 1806 N N . ASP A 1 229 ? 12.073 -17.493 -8.057 1.00 94.62 229 ASP A N 1
ATOM 1807 C CA . ASP A 1 229 ? 13.398 -17.721 -8.644 1.00 94.62 229 ASP A CA 1
ATOM 1808 C C . ASP A 1 229 ? 13.379 -18.760 -9.781 1.00 94.62 229 ASP A C 1
ATOM 1810 O O . ASP A 1 229 ? 14.144 -19.721 -9.823 1.00 94.62 229 ASP A O 1
ATOM 1814 N N . LYS A 1 230 ? 12.437 -18.584 -10.713 1.00 93.12 230 LYS A N 1
ATOM 1815 C CA . LYS A 1 230 ? 12.234 -19.467 -11.871 1.00 93.12 230 LYS A CA 1
ATOM 1816 C C . LYS A 1 230 ? 12.230 -18.665 -13.179 1.00 93.12 230 LYS A C 1
ATOM 1818 O O . LYS A 1 230 ? 11.165 -18.493 -13.770 1.00 93.12 230 LYS A O 1
ATOM 1823 N N . PRO A 1 231 ? 13.384 -18.146 -13.641 1.00 86.31 231 PRO A N 1
ATOM 1824 C CA . PRO A 1 231 ? 13.457 -17.280 -14.824 1.00 86.31 231 PRO A CA 1
ATOM 1825 C C . PRO A 1 231 ? 13.086 -17.987 -16.137 1.00 86.31 231 PRO A C 1
ATOM 1827 O O . PRO A 1 231 ? 12.558 -17.341 -17.039 1.00 86.31 231 PRO A O 1
ATOM 1830 N N . ASP A 1 232 ? 13.313 -19.299 -16.225 1.00 87.12 232 ASP A N 1
ATOM 1831 C CA . ASP A 1 232 ? 13.072 -20.088 -17.442 1.00 87.12 232 ASP A CA 1
ATOM 1832 C C . ASP A 1 232 ? 11.700 -20.786 -17.455 1.00 87.12 232 ASP A C 1
ATOM 1834 O O . ASP A 1 232 ? 11.332 -21.423 -18.439 1.00 87.12 232 ASP A O 1
ATOM 1838 N N . PHE A 1 233 ? 10.925 -20.682 -16.371 1.00 87.44 233 PHE A N 1
ATOM 1839 C CA . PHE A 1 233 ? 9.597 -21.287 -16.303 1.00 87.44 233 PHE A CA 1
ATOM 1840 C C . PHE A 1 233 ? 8.605 -20.442 -17.103 1.00 87.44 233 PHE A C 1
ATOM 1842 O O . PHE A 1 233 ? 8.497 -19.235 -16.867 1.00 87.44 233 PHE A O 1
ATOM 1849 N N . ALA A 1 234 ? 7.926 -21.089 -18.049 1.00 84.06 234 ALA A N 1
ATOM 1850 C CA . ALA A 1 234 ? 6.994 -20.471 -18.992 1.00 84.06 234 ALA A CA 1
ATOM 1851 C C . ALA A 1 234 ? 5.535 -20.922 -18.797 1.00 84.06 234 ALA A C 1
ATOM 1853 O O . ALA A 1 234 ? 4.647 -20.412 -19.479 1.00 84.06 234 ALA A O 1
ATOM 1854 N N . ASP A 1 235 ? 5.295 -21.874 -17.892 1.00 89.50 235 ASP A N 1
ATOM 1855 C CA . ASP A 1 235 ? 3.957 -22.380 -17.595 1.00 89.50 235 ASP A CA 1
ATOM 1856 C C . ASP A 1 235 ? 3.225 -21.483 -16.579 1.00 89.50 235 ASP A C 1
ATOM 1858 O O . ASP A 1 235 ? 3.740 -20.479 -16.077 1.00 89.50 235 ASP A O 1
ATOM 1862 N N . ASP A 1 236 ? 1.989 -21.854 -16.250 1.00 91.19 236 ASP A N 1
ATOM 1863 C CA . ASP A 1 236 ? 1.151 -21.096 -15.329 1.00 91.19 236 ASP A CA 1
ATOM 1864 C C . ASP A 1 236 ? 1.629 -21.192 -13.866 1.00 91.19 236 ASP A C 1
ATOM 1866 O O . ASP A 1 236 ? 1.752 -22.265 -13.274 1.00 91.19 236 ASP A O 1
ATOM 1870 N N . PHE A 1 237 ? 1.830 -20.029 -13.245 1.00 94.25 237 PHE A N 1
ATOM 1871 C CA . PHE A 1 237 ? 2.182 -19.894 -11.833 1.00 94.25 237 PHE A CA 1
ATOM 1872 C C . PHE A 1 237 ? 0.965 -19.793 -10.903 1.00 94.25 237 PHE A C 1
ATOM 1874 O O . PHE A 1 237 ? 1.140 -19.788 -9.687 1.00 94.25 237 PHE A O 1
ATOM 1881 N N . SER A 1 238 ? -0.261 -19.671 -11.422 1.00 91.69 238 SER A N 1
ATOM 1882 C CA . SER A 1 238 ? -1.453 -19.258 -10.658 1.00 91.69 238 SER A CA 1
ATOM 1883 C C . SER A 1 238 ? -1.718 -20.076 -9.391 1.00 91.69 238 SER A C 1
ATOM 1885 O O . SER A 1 238 ? -2.163 -19.518 -8.380 1.00 91.69 238 SER A O 1
ATOM 1887 N N . HIS A 1 239 ? -1.422 -21.377 -9.428 1.00 94.50 239 HIS A N 1
ATOM 1888 C CA . HIS A 1 239 ? -1.620 -22.314 -8.317 1.00 94.50 239 HIS A CA 1
ATOM 1889 C C . HIS A 1 239 ? -0.385 -22.513 -7.427 1.00 94.50 239 HIS A C 1
ATOM 1891 O O . HIS A 1 239 ? -0.487 -23.164 -6.388 1.00 94.50 239 HIS A O 1
ATOM 1897 N N . MET A 1 240 ? 0.772 -21.950 -7.788 1.00 97.25 240 MET A N 1
ATOM 1898 C CA . MET A 1 240 ? 1.957 -22.016 -6.937 1.00 97.25 240 MET A CA 1
ATOM 1899 C C . MET A 1 240 ? 1.742 -21.222 -5.648 1.00 97.25 240 MET A C 1
ATOM 1901 O O . MET A 1 240 ? 1.129 -20.156 -5.643 1.00 97.25 240 MET A O 1
ATOM 1905 N N . MET A 1 241 ? 2.263 -21.749 -4.543 1.00 98.06 241 MET A N 1
ATOM 1906 C CA . MET A 1 241 ? 2.094 -21.161 -3.217 1.00 98.06 241 MET A CA 1
ATOM 1907 C C . MET A 1 241 ? 3.288 -20.268 -2.883 1.00 98.06 241 MET A C 1
ATOM 1909 O O . MET A 1 241 ? 4.399 -20.770 -2.718 1.00 98.06 241 MET A O 1
ATOM 1913 N N . VAL A 1 242 ? 3.060 -18.963 -2.754 1.00 98.25 242 VAL A N 1
ATOM 1914 C CA . VAL A 1 242 ? 4.052 -18.007 -2.244 1.00 98.25 242 VAL A CA 1
ATOM 1915 C C . VAL A 1 242 ? 3.980 -17.964 -0.722 1.00 98.25 242 VAL A C 1
ATOM 1917 O O . VAL A 1 242 ? 2.892 -17.857 -0.159 1.00 98.25 242 VAL A O 1
ATOM 1920 N N . SER A 1 243 ? 5.128 -18.047 -0.052 1.00 98.25 243 SER A N 1
ATOM 1921 C CA . SER A 1 243 ? 5.230 -17.900 1.406 1.00 98.25 243 SER A CA 1
ATOM 1922 C C . SER A 1 243 ? 5.477 -16.458 1.852 1.00 98.25 243 SER A C 1
ATOM 1924 O O . SER A 1 243 ? 6.026 -15.652 1.097 1.00 98.25 243 SER A O 1
ATOM 1926 N N . TRP A 1 244 ? 5.128 -16.145 3.104 1.00 97.69 244 TRP A N 1
ATOM 1927 C CA . TRP A 1 244 ? 5.507 -14.883 3.748 1.00 97.69 244 TRP A CA 1
ATOM 1928 C C . TRP A 1 244 ? 7.025 -14.675 3.705 1.00 97.69 244 TRP A C 1
ATOM 1930 O O . TRP A 1 244 ? 7.505 -13.580 3.392 1.00 97.69 244 TRP A O 1
ATOM 1940 N N . ALA A 1 245 ? 7.782 -15.752 3.937 1.00 97.06 245 ALA A N 1
ATOM 1941 C CA . ALA A 1 245 ? 9.232 -15.722 3.881 1.00 97.06 245 ALA A CA 1
ATOM 1942 C C . ALA A 1 245 ? 9.751 -15.250 2.511 1.00 97.06 245 ALA A C 1
ATOM 1944 O O . ALA A 1 245 ? 10.485 -14.266 2.450 1.00 97.06 245 ALA A O 1
ATOM 1945 N N . GLN A 1 246 ? 9.297 -15.855 1.412 1.00 97.94 246 GLN A N 1
ATOM 1946 C CA . GLN A 1 246 ? 9.670 -15.441 0.049 1.00 97.94 246 GLN A CA 1
ATOM 1947 C C . GLN A 1 246 ? 9.241 -14.005 -0.282 1.00 97.94 246 GLN A C 1
ATOM 1949 O O . GLN A 1 246 ? 9.905 -13.299 -1.040 1.00 97.94 246 GLN A O 1
ATOM 1954 N N . PHE A 1 247 ? 8.118 -13.558 0.279 1.00 98.19 247 PHE A N 1
ATOM 1955 C CA . PHE A 1 247 ? 7.586 -12.228 0.019 1.00 98.19 247 PHE A CA 1
ATOM 1956 C C . PHE A 1 247 ? 8.414 -11.116 0.676 1.00 98.19 247 PHE A C 1
ATOM 1958 O O . PHE A 1 247 ? 8.741 -10.129 0.008 1.00 98.19 247 PHE A O 1
ATOM 1965 N N . ASN A 1 248 ? 8.761 -11.249 1.964 1.00 97.12 248 ASN A N 1
ATOM 1966 C CA . ASN A 1 248 ? 9.389 -10.154 2.715 1.00 97.12 248 ASN A CA 1
ATOM 1967 C C . ASN A 1 248 ? 10.439 -10.554 3.775 1.00 97.12 248 ASN A C 1
ATOM 1969 O O . ASN A 1 248 ? 10.831 -9.719 4.590 1.00 97.12 248 ASN A O 1
ATOM 1973 N N . LYS A 1 249 ? 10.938 -11.793 3.777 1.00 94.88 249 LYS A N 1
ATOM 1974 C CA . LYS A 1 249 ? 11.979 -12.239 4.726 1.00 94.88 249 LYS A CA 1
ATOM 1975 C C . LYS A 1 249 ? 13.255 -12.696 4.032 1.00 94.88 249 LYS A C 1
ATOM 1977 O O . LYS A 1 249 ? 14.353 -12.344 4.453 1.00 94.88 249 LYS A O 1
ATOM 1982 N N . GLU A 1 250 ? 13.102 -13.467 2.968 1.00 95.88 250 GLU A N 1
ATOM 1983 C CA . GLU A 1 250 ? 14.183 -13.973 2.140 1.00 95.88 250 GLU A CA 1
ATOM 1984 C C . GLU A 1 250 ? 14.630 -12.884 1.165 1.00 95.88 250 GLU A C 1
ATOM 1986 O O . GLU A 1 250 ? 13.822 -12.209 0.518 1.00 95.88 250 GLU A O 1
ATOM 1991 N N . VAL A 1 251 ? 15.943 -12.684 1.081 1.00 96.44 251 VAL A N 1
ATOM 1992 C CA . VAL A 1 251 ? 16.523 -11.795 0.076 1.00 96.44 251 VAL A CA 1
ATOM 1993 C C . VAL A 1 251 ? 16.484 -12.479 -1.283 1.00 96.44 251 VAL A C 1
ATOM 1995 O O . VAL A 1 251 ? 16.709 -13.684 -1.391 1.00 96.44 251 VAL A O 1
ATOM 1998 N N . LEU A 1 252 ? 16.223 -11.702 -2.330 1.00 96.25 252 LEU A N 1
ATOM 1999 C CA . LEU A 1 252 ? 16.260 -12.223 -3.690 1.00 96.25 252 LEU A CA 1
ATOM 2000 C C . LEU A 1 252 ? 17.685 -12.704 -4.044 1.00 96.25 252 LEU A C 1
ATOM 2002 O O . LEU A 1 252 ? 18.663 -12.069 -3.632 1.00 96.25 252 LEU A O 1
ATOM 2006 N N . PRO A 1 253 ? 17.836 -13.766 -4.852 1.00 93.75 253 PRO A N 1
ATOM 2007 C CA . PRO A 1 253 ? 19.143 -14.283 -5.253 1.00 93.75 253 PRO A CA 1
ATOM 2008 C C . PRO A 1 253 ? 20.040 -13.216 -5.890 1.00 93.75 253 PRO A C 1
ATOM 2010 O O . PRO A 1 253 ? 19.648 -12.489 -6.808 1.00 93.75 253 PRO A O 1
ATOM 2013 N N . GLY A 1 254 ? 21.263 -13.091 -5.366 1.00 92.25 254 GLY A N 1
ATOM 2014 C CA . GLY A 1 254 ? 22.231 -12.077 -5.798 1.00 92.25 254 GLY A CA 1
ATOM 2015 C C . GLY A 1 254 ? 21.864 -10.635 -5.419 1.00 92.25 254 GLY A C 1
ATOM 2016 O O . GLY A 1 254 ? 22.447 -9.701 -5.972 1.00 92.25 254 GLY A O 1
ATOM 2017 N N . ARG A 1 255 ? 20.898 -10.430 -4.509 1.00 95.12 255 ARG A N 1
ATOM 2018 C CA . ARG A 1 255 ? 20.435 -9.117 -4.029 1.00 95.12 255 ARG A CA 1
ATOM 2019 C C . ARG A 1 255 ? 20.618 -8.966 -2.525 1.00 95.12 255 ARG A C 1
ATOM 2021 O O . ARG A 1 255 ? 20.828 -9.927 -1.798 1.00 95.12 255 ARG A O 1
ATOM 2028 N N . SER A 1 256 ? 20.495 -7.725 -2.066 1.00 95.62 256 SER A N 1
ATOM 2029 C CA . SER A 1 256 ? 20.498 -7.350 -0.648 1.00 95.62 256 SER A CA 1
ATOM 2030 C C . SER A 1 256 ? 19.106 -6.981 -0.121 1.00 95.62 256 SER A C 1
ATOM 2032 O O . SER A 1 256 ? 18.990 -6.399 0.954 1.00 95.62 256 SER A O 1
ATOM 2034 N N . PHE A 1 257 ? 18.056 -7.274 -0.891 1.00 96.75 257 PHE A N 1
ATOM 2035 C CA . PHE A 1 257 ? 16.684 -6.864 -0.612 1.00 96.75 257 PHE A CA 1
ATOM 2036 C C . PHE A 1 257 ? 15.681 -7.968 -0.943 1.00 96.75 257 PHE A C 1
ATOM 2038 O O . PHE A 1 257 ? 15.954 -8.846 -1.765 1.00 96.75 257 PHE A O 1
ATOM 2045 N N . THR A 1 258 ? 14.523 -7.910 -0.293 1.00 97.75 258 THR A N 1
ATOM 2046 C CA . THR A 1 258 ? 13.413 -8.857 -0.470 1.00 97.75 258 THR A CA 1
ATOM 2047 C C . THR A 1 258 ? 12.595 -8.531 -1.722 1.00 97.75 258 THR A C 1
ATOM 2049 O O . THR A 1 258 ? 12.745 -7.460 -2.325 1.00 97.75 258 THR A O 1
ATOM 2052 N N . PHE A 1 259 ? 11.698 -9.439 -2.119 1.00 98.44 259 PHE A N 1
ATOM 2053 C CA . PHE A 1 259 ? 10.762 -9.179 -3.214 1.00 98.44 259 PHE A CA 1
ATOM 2054 C C . PHE A 1 259 ? 9.907 -7.931 -2.949 1.00 98.44 259 PHE A C 1
ATOM 2056 O O . PHE A 1 259 ? 9.827 -7.043 -3.802 1.00 98.44 259 PHE A O 1
ATOM 2063 N N . TRP A 1 260 ? 9.313 -7.837 -1.757 1.00 98.12 260 TRP A N 1
ATOM 2064 C CA . TRP A 1 260 ? 8.460 -6.714 -1.380 1.00 98.12 260 TRP A CA 1
ATOM 2065 C C . TRP A 1 260 ? 9.201 -5.375 -1.400 1.00 98.12 260 TRP A C 1
ATOM 2067 O O . TRP A 1 260 ? 8.698 -4.411 -1.975 1.00 98.12 260 TRP A O 1
ATOM 2077 N N . GLN A 1 261 ? 10.417 -5.312 -0.850 1.00 97.88 261 GLN A N 1
ATOM 2078 C CA . GLN A 1 261 ? 11.223 -4.086 -0.850 1.00 97.88 261 GLN A CA 1
ATOM 2079 C C . GLN A 1 261 ? 11.477 -3.565 -2.267 1.00 97.88 261 GLN A C 1
ATOM 2081 O O . GLN A 1 261 ? 11.382 -2.365 -2.525 1.00 97.88 261 GLN A O 1
ATOM 2086 N N . TRP A 1 262 ? 11.768 -4.471 -3.201 1.00 98.06 262 TRP A N 1
ATOM 2087 C CA . TRP A 1 262 ? 11.935 -4.118 -4.605 1.00 98.06 262 TRP A CA 1
ATOM 2088 C C . TRP A 1 262 ? 10.626 -3.635 -5.243 1.00 98.06 262 TRP A C 1
ATOM 2090 O O . TRP A 1 262 ? 10.620 -2.589 -5.897 1.00 98.06 262 TRP A O 1
ATOM 2100 N N . PHE A 1 263 ? 9.522 -4.357 -5.032 1.00 98.38 263 PHE A N 1
ATOM 2101 C CA . PHE A 1 263 ? 8.224 -4.013 -5.615 1.00 98.38 263 PHE A CA 1
ATOM 2102 C C . PHE A 1 263 ? 7.691 -2.672 -5.088 1.00 98.38 263 PHE A C 1
ATOM 2104 O O . PHE A 1 263 ? 7.224 -1.838 -5.864 1.00 98.38 263 PHE A O 1
ATOM 2111 N N . GLU A 1 264 ? 7.816 -2.422 -3.784 1.00 97.62 264 GLU A N 1
ATOM 2112 C CA . GLU A 1 264 ? 7.446 -1.149 -3.163 1.00 97.62 264 GLU A CA 1
ATOM 2113 C C . GLU A 1 264 ? 8.288 0.003 -3.716 1.00 97.62 264 GLU A C 1
ATOM 2115 O O . GLU A 1 264 ? 7.727 1.020 -4.116 1.00 97.62 264 GLU A O 1
ATOM 2120 N N . GLY A 1 265 ? 9.601 -0.185 -3.880 1.00 97.56 265 GLY A N 1
ATOM 2121 C CA . GLY A 1 265 ? 10.452 0.833 -4.494 1.00 97.56 265 GLY A CA 1
ATOM 2122 C C . GLY A 1 265 ? 10.047 1.172 -5.933 1.00 97.56 265 GLY A C 1
ATOM 2123 O O . GLY A 1 265 ? 10.089 2.337 -6.334 1.00 97.56 265 GLY A O 1
ATOM 2124 N N . VAL A 1 266 ? 9.622 0.175 -6.716 1.00 98.00 266 VAL A N 1
ATOM 2125 C CA . VAL A 1 266 ? 9.066 0.381 -8.064 1.00 98.00 266 VAL A CA 1
ATOM 2126 C C . VAL A 1 266 ? 7.755 1.170 -8.010 1.00 98.00 266 VAL A C 1
ATOM 2128 O O . VAL A 1 266 ? 7.568 2.119 -8.778 1.00 98.00 266 VAL A O 1
ATOM 2131 N N . MET A 1 267 ? 6.857 0.810 -7.098 1.00 97.50 267 MET A N 1
ATOM 2132 C CA . MET A 1 267 ? 5.572 1.479 -6.903 1.00 97.50 267 MET A CA 1
ATOM 2133 C C . MET A 1 267 ? 5.760 2.945 -6.479 1.00 97.50 267 MET A C 1
ATOM 2135 O O . MET A 1 267 ? 5.141 3.836 -7.060 1.00 97.50 267 MET A O 1
ATOM 2139 N N . GLU A 1 268 ? 6.681 3.216 -5.555 1.00 97.06 268 GLU A N 1
ATOM 2140 C CA . GLU A 1 268 ? 7.007 4.560 -5.073 1.00 97.06 268 GLU A CA 1
ATOM 2141 C C . GLU A 1 268 ? 7.670 5.428 -6.155 1.00 97.06 268 GLU A C 1
ATOM 2143 O O . GLU A 1 268 ? 7.295 6.591 -6.349 1.00 97.06 268 GLU A O 1
ATOM 2148 N N . LEU A 1 269 ? 8.615 4.866 -6.923 1.00 98.19 269 LEU A N 1
ATOM 2149 C CA . LEU A 1 269 ? 9.189 5.542 -8.093 1.00 98.19 269 LEU A CA 1
ATOM 2150 C C . LEU A 1 269 ? 8.090 5.902 -9.097 1.00 98.19 269 LEU A C 1
ATOM 2152 O O . LEU A 1 269 ? 8.056 7.019 -9.624 1.00 98.19 269 LEU A O 1
ATOM 2156 N N . THR A 1 270 ? 7.175 4.961 -9.339 1.00 98.31 270 THR A N 1
ATOM 2157 C CA . THR A 1 270 ? 6.094 5.141 -10.303 1.00 98.31 270 THR A CA 1
ATOM 2158 C C . THR A 1 270 ? 5.141 6.233 -9.855 1.00 98.31 270 THR A C 1
ATOM 2160 O O . THR A 1 270 ? 4.908 7.183 -10.601 1.00 98.31 270 THR A O 1
ATOM 2163 N N . LYS A 1 271 ? 4.669 6.169 -8.611 1.00 97.56 271 LYS A N 1
ATOM 2164 C CA . LYS A 1 271 ? 3.808 7.180 -7.998 1.00 97.56 271 LYS A CA 1
ATOM 2165 C C . LYS A 1 271 ? 4.398 8.585 -8.102 1.00 97.56 271 LYS A C 1
ATOM 2167 O O . LYS A 1 271 ? 3.684 9.519 -8.461 1.00 97.56 271 LYS A O 1
ATOM 2172 N N . LYS A 1 272 ? 5.692 8.744 -7.804 1.00 97.06 272 LYS A N 1
ATOM 2173 C CA . LYS A 1 272 ? 6.339 10.063 -7.744 1.00 97.06 272 LYS A CA 1
ATOM 2174 C C . LYS A 1 272 ? 6.737 10.630 -9.102 1.00 97.06 272 LYS A C 1
ATOM 2176 O O . LYS A 1 272 ? 6.620 11.836 -9.297 1.00 97.06 272 LYS A O 1
ATOM 2181 N N . HIS A 1 273 ? 7.217 9.794 -10.023 1.00 97.81 273 HIS A N 1
ATOM 2182 C CA . HIS A 1 273 ? 7.859 10.279 -11.251 1.00 97.81 273 HIS A CA 1
ATOM 2183 C C . HIS A 1 273 ? 7.298 9.685 -12.543 1.00 97.81 273 HIS A C 1
ATOM 2185 O O . HIS A 1 273 ? 7.467 10.296 -13.599 1.00 97.81 273 HIS A O 1
ATOM 2191 N N . LEU A 1 274 ? 6.652 8.514 -12.495 1.00 98.19 274 LEU A N 1
ATOM 2192 C CA . LEU A 1 274 ? 6.320 7.749 -13.704 1.00 98.19 274 LEU A CA 1
ATOM 2193 C C . LEU A 1 274 ? 4.819 7.555 -13.952 1.00 98.19 274 LEU A C 1
ATOM 2195 O O . LEU A 1 274 ? 4.457 7.004 -14.987 1.00 98.19 274 LEU A O 1
ATOM 2199 N N . LYS A 1 275 ? 3.947 8.032 -13.055 1.00 97.81 275 LYS A N 1
ATOM 2200 C CA . LYS A 1 275 ? 2.490 7.826 -13.097 1.00 97.81 275 LYS A CA 1
ATOM 2201 C C . LYS A 1 275 ? 1.891 8.077 -14.479 1.00 97.81 275 LYS A C 1
ATOM 2203 O O . LYS A 1 275 ? 1.135 7.243 -14.975 1.00 97.81 275 LYS A O 1
ATOM 2208 N N . THR A 1 276 ? 2.219 9.208 -15.102 1.00 96.94 276 THR A N 1
ATOM 2209 C CA . THR A 1 276 ? 1.665 9.576 -16.413 1.00 96.94 276 THR A CA 1
ATOM 2210 C C . THR A 1 276 ? 2.162 8.645 -17.518 1.00 96.94 276 THR A C 1
ATOM 2212 O O . THR A 1 276 ? 1.362 8.181 -18.320 1.00 96.94 276 THR A O 1
ATOM 2215 N N . TYR A 1 277 ? 3.451 8.294 -17.515 1.00 97.62 277 TYR A N 1
ATOM 2216 C CA . TYR A 1 277 ? 4.036 7.366 -18.489 1.00 97.62 277 TYR A CA 1
ATOM 2217 C C . TYR A 1 277 ? 3.439 5.959 -18.367 1.00 97.62 277 TYR A C 1
ATOM 2219 O O . TYR A 1 277 ? 3.135 5.331 -19.377 1.00 97.62 277 TYR A O 1
ATOM 2227 N N . TRP A 1 278 ? 3.243 5.480 -17.134 1.00 97.81 278 TRP A N 1
ATOM 2228 C CA . TRP A 1 278 ? 2.592 4.199 -16.862 1.00 97.81 278 TRP A CA 1
ATOM 2229 C C . TRP A 1 278 ? 1.135 4.199 -17.327 1.00 97.81 278 TRP A C 1
ATOM 2231 O O . TRP A 1 278 ? 0.715 3.320 -18.069 1.00 97.81 278 TRP A O 1
ATOM 2241 N N . SER A 1 279 ? 0.370 5.225 -16.942 1.00 96.81 279 SER A N 1
ATOM 2242 C CA . SER A 1 279 ? -1.066 5.307 -17.249 1.00 96.81 279 SER A CA 1
ATOM 2243 C C . SER A 1 279 ? -1.350 5.352 -18.752 1.00 96.81 279 SER A C 1
ATOM 2245 O O . SER A 1 279 ? -2.408 4.912 -19.193 1.00 96.81 279 SER A O 1
ATOM 2247 N N . GLU A 1 280 ? -0.401 5.860 -19.538 1.00 95.56 280 GLU A N 1
ATOM 2248 C CA . GLU A 1 280 ? -0.472 5.911 -20.998 1.00 95.56 280 GLU A CA 1
ATOM 2249 C C . GLU A 1 280 ? 0.124 4.680 -21.702 1.00 95.56 280 GLU A C 1
ATOM 2251 O O . GLU A 1 280 ? 0.168 4.648 -22.931 1.00 95.56 280 GLU A O 1
ATOM 2256 N N . GLY A 1 281 ? 0.584 3.669 -20.956 1.00 95.81 281 GLY A N 1
ATOM 2257 C CA . GLY A 1 281 ? 1.158 2.447 -21.523 1.00 95.81 281 GLY A CA 1
ATOM 2258 C C . GLY A 1 281 ? 2.513 2.658 -22.204 1.00 95.81 281 GLY A C 1
ATOM 2259 O O . GLY A 1 281 ? 2.849 1.944 -23.141 1.00 95.81 281 GLY A O 1
ATOM 2260 N N . LEU A 1 282 ? 3.299 3.653 -21.776 1.00 96.88 282 LEU A N 1
ATOM 2261 C CA . LEU A 1 282 ? 4.621 3.937 -22.361 1.00 96.88 282 LEU A CA 1
ATOM 2262 C C . LEU A 1 282 ? 5.746 3.128 -21.713 1.00 96.88 282 LEU A C 1
ATOM 2264 O O . LEU A 1 282 ? 6.868 3.084 -22.219 1.00 96.88 282 LEU A O 1
ATOM 2268 N N . ILE A 1 283 ? 5.457 2.534 -20.558 1.00 97.62 283 ILE A N 1
ATOM 2269 C CA . ILE A 1 283 ? 6.377 1.711 -19.789 1.00 97.62 283 ILE A CA 1
ATOM 2270 C C . ILE A 1 283 ? 5.916 0.266 -19.923 1.00 97.62 283 ILE A C 1
ATOM 2272 O O . ILE A 1 283 ? 4.809 -0.055 -19.512 1.00 97.62 283 ILE A O 1
ATOM 2276 N N . PHE A 1 284 ? 6.782 -0.597 -20.457 1.00 95.81 284 PHE A N 1
ATOM 2277 C CA . PHE A 1 284 ? 6.540 -2.043 -20.454 1.00 95.81 284 PHE A CA 1
ATOM 2278 C C . PHE A 1 284 ? 6.600 -2.583 -19.016 1.00 95.81 284 PHE A C 1
ATOM 2280 O O . PHE A 1 284 ? 5.828 -3.444 -18.606 1.00 95.81 284 PHE A O 1
ATOM 2287 N N . GLY A 1 285 ? 7.519 -2.028 -18.220 1.00 95.00 285 GLY A N 1
ATOM 2288 C CA . GLY A 1 285 ? 7.548 -2.218 -16.775 1.00 95.00 285 GLY A CA 1
ATOM 2289 C C . GLY A 1 285 ? 8.260 -3.491 -16.367 1.00 95.00 285 GLY A C 1
ATOM 2290 O O . GLY A 1 285 ? 9.483 -3.505 -16.240 1.00 95.00 285 GLY A O 1
ATOM 2291 N N . PHE A 1 286 ? 7.496 -4.540 -16.106 1.00 95.94 286 PHE A N 1
ATOM 2292 C CA . PHE A 1 286 ? 7.980 -5.766 -15.490 1.00 95.94 286 PHE A CA 1
ATOM 2293 C C . PHE A 1 286 ? 8.383 -6.777 -16.564 1.00 95.94 286 PHE A C 1
ATOM 2295 O O . PHE A 1 286 ? 7.538 -7.476 -17.116 1.00 95.94 286 PHE A O 1
ATOM 2302 N N . ILE A 1 287 ? 9.680 -6.822 -16.881 1.00 94.12 287 ILE A N 1
ATOM 2303 C CA . ILE A 1 287 ? 10.242 -7.743 -17.873 1.00 94.12 287 ILE A CA 1
ATOM 2304 C C . ILE A 1 287 ? 11.697 -8.100 -17.554 1.00 94.12 287 ILE A C 1
ATOM 2306 O O . ILE A 1 287 ? 12.542 -7.231 -17.311 1.00 94.12 287 ILE A O 1
ATOM 2310 N N . GLY A 1 288 ? 11.985 -9.401 -17.601 1.00 88.62 288 GLY A N 1
ATOM 2311 C CA . GLY A 1 288 ? 13.310 -9.957 -17.354 1.00 88.62 288 GLY A CA 1
ATOM 2312 C C . GLY A 1 288 ? 14.221 -9.842 -18.568 1.00 88.62 288 GLY A C 1
ATOM 2313 O O . GLY A 1 288 ? 13.768 -9.689 -19.701 1.00 88.62 288 GLY A O 1
ATOM 2314 N N . LYS A 1 289 ? 15.535 -9.950 -18.346 1.00 85.94 289 LYS A N 1
ATOM 2315 C CA . LYS A 1 289 ? 16.526 -9.818 -19.424 1.00 85.94 289 LYS A CA 1
ATOM 2316 C C . LYS A 1 289 ? 16.313 -10.831 -20.551 1.00 85.94 289 LYS A C 1
ATOM 2318 O O . LYS A 1 289 ? 16.441 -10.438 -21.700 1.00 85.94 289 LYS A O 1
ATOM 2323 N N . GLN A 1 290 ? 15.990 -12.090 -20.265 1.00 86.25 290 GLN A N 1
ATOM 2324 C CA . GLN A 1 290 ? 15.798 -13.105 -21.311 1.00 86.25 290 GLN A CA 1
ATOM 2325 C C . GLN A 1 290 ? 14.606 -12.763 -22.217 1.00 86.25 290 GLN A C 1
ATOM 2327 O O . GLN A 1 290 ? 14.777 -12.640 -23.427 1.00 86.25 290 GLN A O 1
ATOM 2332 N N . HIS A 1 291 ? 13.429 -12.502 -21.635 1.00 88.38 291 HIS A N 1
ATOM 2333 C CA . HIS A 1 291 ? 12.241 -12.129 -22.409 1.00 88.38 291 HIS A CA 1
ATOM 2334 C C . HIS A 1 291 ? 12.430 -10.802 -23.158 1.00 88.38 291 HIS A C 1
ATOM 2336 O O . HIS A 1 291 ? 12.065 -10.694 -24.324 1.00 88.38 291 HIS A O 1
ATOM 2342 N N . LEU A 1 292 ? 13.104 -9.828 -22.535 1.00 91.38 292 LEU A N 1
ATOM 2343 C CA . LEU A 1 292 ? 13.542 -8.593 -23.188 1.00 91.38 292 LEU A CA 1
ATOM 2344 C C . LEU A 1 292 ? 14.359 -8.873 -24.457 1.00 91.38 292 LEU A C 1
ATOM 2346 O O . LEU A 1 292 ? 14.147 -8.211 -25.472 1.00 91.38 292 LEU A O 1
ATOM 2350 N N . HIS A 1 293 ? 15.298 -9.824 -24.398 1.00 89.88 293 HIS A N 1
ATOM 2351 C CA . HIS A 1 293 ? 16.103 -10.170 -25.565 1.00 89.88 293 HIS A CA 1
ATOM 2352 C C . HIS A 1 293 ? 15.245 -10.754 -26.680 1.00 89.88 293 HIS A C 1
ATOM 2354 O O . HIS A 1 293 ? 15.426 -10.363 -27.826 1.00 89.88 293 HIS A O 1
ATOM 2360 N N . LEU A 1 294 ? 14.280 -11.614 -26.350 1.00 89.56 294 LEU A N 1
ATOM 2361 C CA . LEU A 1 294 ? 13.374 -12.207 -27.333 1.00 89.56 294 LEU A CA 1
ATOM 2362 C C . LEU A 1 294 ? 12.521 -11.152 -28.050 1.00 89.56 294 LEU A C 1
ATOM 2364 O O . LEU A 1 294 ? 12.445 -11.170 -29.273 1.00 89.56 294 LEU A O 1
ATOM 2368 N N . ILE A 1 295 ? 11.931 -10.195 -27.323 1.00 91.75 295 ILE A N 1
ATOM 2369 C CA . ILE A 1 295 ? 11.023 -9.207 -27.936 1.00 91.75 295 ILE A CA 1
ATOM 2370 C C . ILE A 1 295 ? 11.739 -8.138 -28.774 1.00 91.75 295 ILE A C 1
ATOM 2372 O O . ILE A 1 295 ? 11.131 -7.547 -29.670 1.00 91.75 295 ILE A O 1
ATOM 2376 N N . LEU A 1 296 ? 13.019 -7.873 -28.486 1.00 92.25 296 LEU A N 1
ATOM 2377 C CA . LEU A 1 296 ? 13.823 -6.866 -29.184 1.00 92.25 296 LEU A CA 1
ATOM 2378 C C . LEU A 1 296 ? 14.756 -7.449 -30.256 1.00 92.25 296 LEU A C 1
ATOM 2380 O O . LEU A 1 296 ? 15.267 -6.671 -31.058 1.00 92.25 296 LEU A O 1
ATOM 2384 N N . LYS A 1 297 ? 14.987 -8.770 -30.289 1.00 88.12 297 LYS A N 1
ATOM 2385 C CA . LYS A 1 297 ? 15.968 -9.419 -31.180 1.00 88.12 297 LYS A CA 1
ATOM 2386 C C . LYS A 1 297 ? 15.791 -9.035 -32.649 1.00 88.12 297 LYS A C 1
ATOM 2388 O O . LYS A 1 297 ? 16.772 -8.680 -33.288 1.00 88.12 297 LYS A O 1
ATOM 2393 N N . ASP A 1 298 ? 14.555 -9.070 -33.138 1.00 87.81 298 ASP A N 1
ATOM 2394 C CA . ASP A 1 298 ? 14.230 -8.869 -34.557 1.00 87.81 298 ASP A CA 1
ATOM 2395 C C . ASP A 1 298 ? 13.683 -7.456 -34.836 1.00 87.81 298 ASP A C 1
ATOM 2397 O O . ASP A 1 298 ? 13.015 -7.207 -35.839 1.00 87.81 298 ASP A O 1
ATOM 2401 N N . ARG A 1 299 ? 13.919 -6.509 -33.917 1.00 93.12 299 ARG A N 1
ATOM 2402 C CA . ARG A 1 299 ? 13.453 -5.122 -34.041 1.00 93.12 299 ARG A CA 1
ATOM 2403 C C . ARG A 1 299 ? 14.528 -4.232 -34.665 1.00 93.12 299 ARG A C 1
ATOM 2405 O O . ARG A 1 299 ? 15.719 -4.475 -34.471 1.00 93.12 299 ARG A O 1
ATOM 2412 N N . PRO A 1 300 ? 14.146 -3.173 -35.401 1.00 92.12 300 PRO A N 1
ATOM 2413 C CA . PRO A 1 300 ? 15.114 -2.300 -36.052 1.00 92.12 300 PRO A CA 1
ATOM 2414 C C . PRO A 1 300 ? 15.982 -1.547 -35.035 1.00 92.12 300 PRO A C 1
ATOM 2416 O O . PRO A 1 300 ? 15.568 -1.277 -33.902 1.00 92.12 300 PRO A O 1
ATOM 2419 N N . ASN A 1 301 ? 17.189 -1.167 -35.462 1.00 92.88 301 ASN A N 1
ATOM 2420 C CA . ASN A 1 301 ? 18.124 -0.400 -34.638 1.00 92.88 301 ASN A CA 1
ATOM 2421 C C . ASN A 1 301 ? 17.483 0.899 -34.123 1.00 92.88 301 ASN A C 1
ATOM 2423 O O . ASN A 1 301 ? 16.811 1.624 -34.857 1.00 92.88 301 ASN A O 1
ATOM 2427 N N . GLY A 1 302 ? 17.715 1.190 -32.846 1.00 93.44 302 GLY A N 1
ATOM 2428 C CA . GLY A 1 302 ? 17.117 2.312 -32.131 1.00 93.44 302 GLY A CA 1
ATOM 2429 C C . GLY A 1 302 ? 15.737 2.029 -31.533 1.00 93.44 302 GLY A C 1
ATOM 2430 O O . GLY A 1 302 ? 15.217 2.885 -30.812 1.00 93.44 302 GLY A O 1
ATOM 2431 N N . THR A 1 303 ? 15.164 0.837 -31.747 1.00 96.81 303 THR A N 1
ATOM 2432 C CA . THR A 1 303 ? 13.980 0.397 -30.994 1.00 96.81 303 THR A CA 1
ATOM 2433 C C . THR A 1 303 ? 14.346 0.221 -29.527 1.00 96.81 303 THR A C 1
ATOM 2435 O O . THR A 1 303 ? 15.319 -0.466 -29.209 1.00 96.81 303 THR A O 1
ATOM 2438 N N . PHE A 1 304 ? 13.583 0.838 -28.631 1.00 97.25 304 PHE A N 1
ATOM 2439 C CA . PHE A 1 304 ? 13.819 0.806 -27.195 1.00 97.25 304 PHE A CA 1
ATOM 2440 C C . PHE A 1 304 ? 12.552 0.504 -26.406 1.00 97.25 304 PHE A C 1
ATOM 2442 O O . PHE A 1 304 ? 11.436 0.715 -26.874 1.00 97.25 304 PHE A O 1
ATOM 2449 N N . LEU A 1 305 ? 12.733 0.063 -25.167 1.00 96.38 305 LEU A N 1
ATOM 2450 C CA . LEU A 1 305 ? 11.659 -0.065 -24.198 1.00 96.38 305 LEU A CA 1
ATOM 2451 C C . LEU A 1 305 ? 12.097 0.394 -22.814 1.00 96.38 305 LEU A C 1
ATOM 2453 O O . LEU A 1 305 ? 13.285 0.410 -22.478 1.00 96.38 305 LEU A O 1
ATOM 2457 N N . LEU A 1 306 ? 11.104 0.753 -22.008 1.00 97.56 306 LEU A N 1
ATOM 2458 C CA . LEU A 1 306 ? 11.273 1.157 -20.621 1.00 97.56 306 LEU A CA 1
ATOM 2459 C C . LEU A 1 306 ? 10.861 0.008 -19.703 1.00 97.56 306 LEU A C 1
ATOM 2461 O O . LEU A 1 306 ? 9.731 -0.480 -19.786 1.00 97.56 306 LEU A O 1
ATOM 2465 N N . ARG A 1 307 ? 11.761 -0.397 -18.807 1.00 96.94 307 ARG A N 1
ATOM 2466 C CA . ARG A 1 307 ? 11.508 -1.462 -17.830 1.00 96.94 307 ARG A CA 1
ATOM 2467 C C . ARG A 1 307 ? 12.042 -1.102 -16.454 1.00 96.94 307 ARG A C 1
ATOM 2469 O O . ARG A 1 307 ? 13.003 -0.342 -16.330 1.00 96.94 307 ARG A O 1
ATOM 2476 N N . PHE A 1 308 ? 11.450 -1.676 -15.420 1.00 97.81 308 PHE A N 1
ATOM 2477 C CA . PHE A 1 308 ? 11.967 -1.556 -14.068 1.00 97.81 308 PHE A CA 1
ATOM 2478 C C . PHE A 1 308 ? 13.264 -2.346 -13.912 1.00 97.81 308 PHE A C 1
ATOM 2480 O O . PHE A 1 308 ? 13.492 -3.374 -14.552 1.00 97.81 308 PHE A O 1
ATOM 2487 N N . SER A 1 309 ? 14.153 -1.811 -13.086 1.00 95.38 309 SER A N 1
ATOM 2488 C CA . SER A 1 309 ? 15.445 -2.411 -12.811 1.00 95.38 309 SER A CA 1
ATOM 2489 C C . SER A 1 309 ? 15.287 -3.616 -11.893 1.00 95.38 309 SER A C 1
ATOM 2491 O O . SER A 1 309 ? 14.733 -3.512 -10.803 1.00 95.38 309 SER A O 1
ATOM 2493 N N . ASP A 1 310 ? 15.847 -4.751 -12.299 1.00 90.94 310 ASP A N 1
ATOM 2494 C CA . ASP A 1 310 ? 16.054 -5.902 -11.408 1.00 90.94 310 ASP A CA 1
ATOM 2495 C C . ASP A 1 310 ? 17.224 -5.661 -10.452 1.00 90.94 310 ASP A C 1
ATOM 2497 O O . ASP A 1 310 ? 17.227 -6.152 -9.328 1.00 90.94 310 ASP A O 1
ATOM 2501 N N . SER A 1 311 ? 18.186 -4.889 -10.974 1.00 90.50 311 SER A N 1
ATOM 2502 C CA . SER A 1 311 ? 19.340 -4.208 -10.381 1.00 90.50 311 SER A CA 1
ATOM 2503 C C . SER A 1 311 ? 19.166 -3.656 -8.974 1.00 90.50 311 SER A C 1
ATOM 2505 O O . SER A 1 311 ? 19.886 -3.967 -8.028 1.00 90.50 311 SER A O 1
ATOM 2507 N N . GLU A 1 312 ? 18.234 -2.719 -8.937 1.00 93.44 312 GLU A N 1
ATOM 2508 C CA . GLU A 1 312 ? 18.251 -1.566 -8.060 1.00 93.44 312 GLU A CA 1
ATOM 2509 C C . GLU A 1 312 ? 16.811 -1.281 -7.654 1.00 93.44 312 GLU A C 1
ATOM 2511 O O . GLU A 1 312 ? 15.919 -1.215 -8.504 1.00 93.44 312 GLU A O 1
ATOM 2516 N N . ILE A 1 313 ? 16.590 -1.102 -6.355 1.00 96.00 313 ILE A N 1
ATOM 2517 C CA . ILE A 1 313 ? 15.283 -0.727 -5.819 1.00 96.00 313 ILE A CA 1
ATOM 2518 C 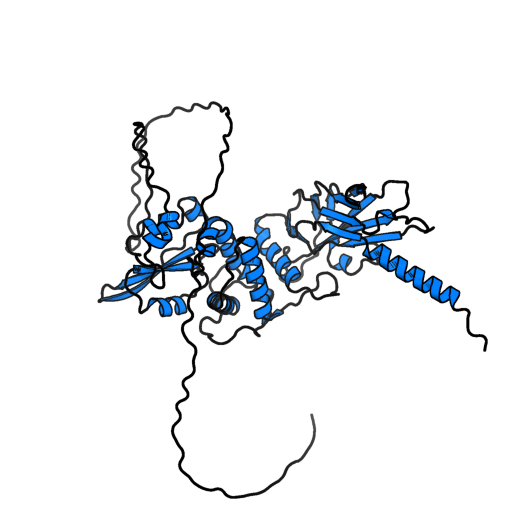C . ILE A 1 313 ? 14.889 0.639 -6.382 1.00 96.00 313 ILE A C 1
ATOM 2520 O O . ILE A 1 313 ? 15.670 1.589 -6.318 1.00 96.00 313 ILE A O 1
ATOM 2524 N N . GLY A 1 314 ? 13.667 0.744 -6.911 1.00 95.69 314 GLY A N 1
ATOM 2525 C CA . GLY A 1 314 ? 13.147 2.013 -7.421 1.00 95.69 314 GLY A CA 1
ATOM 2526 C C . GLY A 1 314 ? 13.986 2.597 -8.559 1.00 95.69 314 GLY A C 1
ATOM 2527 O O . GLY A 1 314 ? 14.179 3.813 -8.620 1.00 95.69 314 GLY A O 1
ATOM 2528 N N . GLY A 1 315 ? 14.492 1.739 -9.450 1.00 96.81 315 GLY A N 1
ATOM 2529 C CA . GLY A 1 315 ? 15.165 2.138 -10.684 1.00 96.81 315 GLY A CA 1
ATOM 2530 C C . GLY A 1 315 ? 14.337 1.826 -11.934 1.00 96.81 315 GLY A C 1
ATOM 2531 O O . GLY A 1 315 ? 13.711 0.770 -12.023 1.00 96.81 315 GLY A O 1
ATOM 2532 N N . ILE A 1 316 ? 14.384 2.707 -12.934 1.00 98.00 316 ILE A N 1
ATOM 2533 C CA . ILE A 1 316 ? 13.866 2.463 -14.292 1.00 98.00 316 ILE A CA 1
ATOM 2534 C C . ILE A 1 316 ? 15.014 2.515 -15.302 1.00 98.00 316 ILE A C 1
ATOM 2536 O O . ILE A 1 316 ? 15.836 3.420 -15.261 1.00 98.00 316 ILE A O 1
ATOM 2540 N N . THR A 1 317 ? 15.095 1.551 -16.210 1.00 97.00 317 THR A N 1
ATOM 2541 C CA . THR A 1 317 ? 16.156 1.455 -17.223 1.00 97.00 317 THR A CA 1
ATOM 2542 C C . THR A 1 317 ? 15.572 1.452 -18.633 1.00 97.00 317 THR A C 1
ATOM 2544 O O . THR A 1 317 ? 14.403 1.120 -18.851 1.00 97.00 317 THR A O 1
ATOM 2547 N N . ILE A 1 318 ? 16.411 1.843 -19.589 1.00 96.94 318 ILE A N 1
ATOM 2548 C CA . ILE A 1 318 ? 16.121 1.818 -21.018 1.00 96.94 318 ILE A CA 1
ATOM 2549 C C . ILE A 1 318 ? 16.935 0.691 -21.636 1.00 96.94 318 ILE A C 1
ATOM 2551 O O . ILE A 1 318 ? 18.166 0.696 -21.554 1.00 96.94 318 ILE A O 1
ATOM 2555 N N . ALA A 1 319 ? 16.250 -0.245 -22.278 1.00 96.31 319 ALA A N 1
ATOM 2556 C CA . ALA A 1 319 ? 16.877 -1.255 -23.114 1.00 96.31 319 ALA A CA 1
ATOM 2557 C C . ALA A 1 319 ? 16.614 -0.927 -24.581 1.00 96.31 319 ALA A C 1
ATOM 2559 O O . ALA A 1 319 ? 15.482 -0.594 -24.923 1.00 96.31 319 ALA A O 1
ATOM 2560 N N . TYR A 1 320 ? 17.633 -0.995 -25.435 1.00 95.81 320 TYR A N 1
ATOM 2561 C CA . TYR A 1 320 ? 17.504 -0.650 -26.848 1.00 95.81 320 TYR A CA 1
ATOM 2562 C C . TYR A 1 320 ? 18.382 -1.510 -27.750 1.00 95.81 320 TYR A C 1
ATOM 2564 O O . TYR A 1 320 ? 19.418 -2.024 -27.326 1.00 95.81 320 TYR A O 1
ATOM 2572 N N . VAL A 1 321 ? 17.954 -1.652 -29.002 1.00 95.12 321 VAL A N 1
ATOM 2573 C CA . VAL A 1 321 ? 18.697 -2.351 -30.051 1.00 95.12 321 VAL A CA 1
ATOM 2574 C C . VAL A 1 321 ? 19.720 -1.400 -30.664 1.00 95.12 321 VAL A C 1
ATOM 2576 O O . VAL A 1 321 ? 19.366 -0.309 -31.114 1.00 95.12 321 VAL A O 1
ATOM 2579 N N . SER A 1 322 ? 20.984 -1.808 -30.715 1.00 92.00 322 SER A N 1
ATOM 2580 C CA . SER A 1 322 ? 22.050 -1.083 -31.404 1.00 92.00 322 SER A CA 1
ATOM 2581 C C . SER A 1 322 ? 22.815 -1.984 -32.367 1.00 92.00 322 SER A C 1
ATOM 2583 O O . SER A 1 322 ? 22.848 -3.208 -32.221 1.00 92.00 322 SER A O 1
ATOM 2585 N N . ALA A 1 323 ? 23.436 -1.364 -33.371 1.00 87.88 323 ALA A N 1
ATOM 2586 C CA . ALA A 1 323 ? 24.342 -2.068 -34.262 1.00 87.88 323 ALA A CA 1
ATOM 2587 C C . ALA A 1 323 ? 25.577 -2.538 -33.475 1.00 87.88 323 ALA A C 1
ATOM 2589 O O . ALA A 1 323 ? 26.175 -1.792 -32.694 1.00 87.88 323 ALA A O 1
ATOM 2590 N N . SER A 1 324 ? 25.942 -3.798 -33.666 1.00 83.75 324 SER A N 1
ATOM 2591 C CA . SER A 1 324 ? 27.203 -4.360 -33.209 1.00 83.75 324 SER A CA 1
ATOM 2592 C C . SER A 1 324 ? 28.317 -3.999 -34.192 1.00 83.75 324 SER A C 1
ATOM 2594 O O . SER A 1 324 ? 28.073 -3.847 -35.388 1.00 83.75 324 SER A O 1
ATOM 2596 N N . GLU A 1 325 ? 29.550 -3.914 -33.696 1.00 78.00 325 GLU A N 1
ATOM 2597 C CA . GLU A 1 325 ? 30.752 -3.631 -34.501 1.00 78.00 325 GLU A CA 1
ATOM 2598 C C . GLU A 1 325 ? 30.974 -4.687 -35.598 1.00 78.00 325 GLU A C 1
ATOM 2600 O O . GLU A 1 325 ? 31.527 -4.386 -36.649 1.00 78.00 325 GLU A O 1
ATOM 2605 N N . ASN A 1 326 ? 30.438 -5.896 -35.399 1.00 77.50 326 ASN A N 1
ATOM 2606 C CA . ASN A 1 326 ? 30.545 -7.023 -36.328 1.00 77.50 326 ASN A CA 1
ATOM 2607 C C . ASN A 1 326 ? 29.374 -7.101 -37.334 1.00 77.50 326 ASN A C 1
ATOM 2609 O O . ASN A 1 326 ? 29.156 -8.149 -37.934 1.00 77.50 326 ASN A O 1
ATOM 2613 N N . GLY A 1 327 ? 28.555 -6.049 -37.466 1.00 72.06 327 GLY A N 1
ATOM 2614 C CA . GLY A 1 327 ? 27.415 -6.006 -38.397 1.00 72.06 327 GLY A CA 1
ATOM 2615 C C . GLY A 1 327 ? 26.131 -6.704 -37.920 1.00 72.06 327 GLY A C 1
ATOM 2616 O O . GLY A 1 327 ? 25.121 -6.655 -38.614 1.00 72.06 327 GLY A O 1
ATOM 2617 N N . GLY A 1 328 ? 26.139 -7.323 -36.733 1.00 81.38 328 GLY A N 1
ATOM 2618 C CA . GLY A 1 328 ? 24.945 -7.886 -36.083 1.00 81.38 328 GLY A CA 1
ATOM 2619 C C . GLY A 1 328 ? 24.176 -6.871 -35.228 1.00 81.38 328 GLY A C 1
ATOM 2620 O O . GLY A 1 328 ? 24.593 -5.724 -35.081 1.00 81.38 328 GLY A O 1
ATOM 2621 N N . GLN A 1 329 ? 23.078 -7.292 -34.600 1.00 85.44 329 GLN A N 1
ATOM 2622 C CA . GLN A 1 329 ? 22.337 -6.479 -33.627 1.00 85.44 329 GLN A CA 1
ATOM 2623 C C . GLN A 1 329 ? 22.686 -6.899 -32.195 1.00 85.44 329 GLN A C 1
ATOM 2625 O O . GLN A 1 329 ? 22.848 -8.085 -31.907 1.00 85.44 329 GLN A O 1
ATOM 2630 N N . LYS A 1 330 ? 22.811 -5.928 -31.284 1.00 90.81 330 LYS A N 1
ATOM 2631 C CA . LYS A 1 330 ? 23.011 -6.168 -29.849 1.00 90.81 330 LYS A CA 1
ATOM 2632 C C . LYS A 1 330 ? 22.022 -5.354 -29.026 1.00 90.81 330 LYS A C 1
ATOM 2634 O O . LYS A 1 330 ? 21.681 -4.230 -29.384 1.00 90.81 330 LYS A O 1
ATOM 2639 N N . ILE A 1 331 ? 21.587 -5.906 -27.897 1.00 92.38 331 ILE A N 1
ATOM 2640 C CA . ILE A 1 331 ? 20.698 -5.206 -26.967 1.00 92.38 331 ILE A CA 1
ATOM 2641 C C . ILE A 1 331 ? 21.541 -4.587 -25.861 1.00 92.38 331 ILE A C 1
ATOM 2643 O O . ILE A 1 331 ? 22.249 -5.275 -25.127 1.00 92.38 331 ILE A O 1
ATOM 2647 N N . GLN A 1 332 ? 21.460 -3.268 -25.735 1.00 92.38 332 GLN A N 1
ATOM 2648 C CA . GLN A 1 332 ? 22.159 -2.507 -24.709 1.00 92.38 332 GLN A CA 1
ATOM 2649 C C . GLN A 1 332 ? 21.177 -2.021 -23.648 1.00 92.38 332 GLN A C 1
ATOM 2651 O O . GLN A 1 332 ? 20.037 -1.675 -23.944 1.00 92.38 332 GLN A O 1
ATOM 2656 N N . ASN A 1 333 ? 21.626 -2.006 -22.393 1.00 93.25 333 ASN A N 1
ATOM 2657 C CA . ASN A 1 333 ? 20.857 -1.494 -21.262 1.00 93.25 333 ASN A CA 1
ATOM 2658 C C . ASN A 1 333 ? 21.575 -0.263 -20.709 1.00 93.25 333 ASN A C 1
ATOM 2660 O O . ASN A 1 333 ? 22.761 -0.331 -20.389 1.00 93.25 333 ASN A O 1
ATOM 2664 N N . ILE A 1 334 ? 20.858 0.849 -20.587 1.00 94.50 334 ILE A N 1
ATOM 2665 C CA . ILE A 1 334 ? 21.361 2.057 -19.931 1.00 94.50 334 ILE A CA 1
ATOM 2666 C C . ILE A 1 334 ? 21.329 1.843 -18.415 1.00 94.50 334 ILE A C 1
ATOM 2668 O O . ILE A 1 334 ? 20.452 1.143 -17.900 1.00 94.50 334 ILE A O 1
ATOM 2672 N N . GLN A 1 335 ? 22.273 2.441 -17.688 1.00 94.75 335 GLN A N 1
ATOM 2673 C CA . GLN A 1 335 ? 22.242 2.428 -16.227 1.00 94.75 335 GLN A CA 1
ATOM 2674 C C . GLN A 1 335 ? 20.861 2.892 -15.715 1.00 94.75 335 GLN A C 1
ATOM 2676 O O . GLN A 1 335 ? 20.323 3.867 -16.251 1.00 94.75 335 GLN A O 1
ATOM 2681 N N . PRO A 1 336 ? 20.260 2.202 -14.729 1.00 97.06 336 PRO A N 1
ATOM 2682 C CA . PRO A 1 336 ? 18.956 2.589 -14.213 1.00 97.06 336 PRO A CA 1
ATOM 2683 C C . PRO A 1 336 ? 18.946 4.018 -13.661 1.00 97.06 336 PRO A C 1
ATOM 2685 O O . PRO A 1 336 ? 19.894 4.470 -13.026 1.00 97.06 336 PRO A O 1
ATOM 2688 N N . PHE A 1 337 ? 17.842 4.720 -13.890 1.00 97.56 337 PHE A N 1
ATOM 2689 C CA . PHE A 1 337 ? 17.553 6.013 -13.293 1.00 97.56 337 PHE A CA 1
ATOM 2690 C C . PHE A 1 337 ? 16.778 5.802 -11.997 1.00 97.56 337 PHE A C 1
ATOM 2692 O O . PHE A 1 337 ? 15.687 5.226 -12.000 1.00 97.56 337 PHE A O 1
ATOM 2699 N N . THR A 1 338 ? 17.340 6.287 -10.898 1.00 97.31 338 THR A N 1
ATOM 2700 C CA . THR A 1 338 ? 16.724 6.253 -9.572 1.00 97.31 338 THR A CA 1
ATOM 2701 C C . THR A 1 338 ? 15.850 7.484 -9.335 1.00 97.31 338 THR A C 1
ATOM 2703 O O . THR A 1 338 ? 15.867 8.448 -10.105 1.00 97.31 338 THR A O 1
ATOM 2706 N N . LYS A 1 339 ? 15.134 7.511 -8.206 1.00 96.12 339 LYS A N 1
ATOM 2707 C CA . LYS A 1 339 ? 14.403 8.700 -7.737 1.00 96.12 339 LYS A CA 1
ATOM 2708 C C . LYS A 1 339 ? 15.251 9.980 -7.800 1.00 96.12 339 LYS A C 1
ATOM 2710 O O . LYS A 1 339 ? 14.799 10.985 -8.337 1.00 96.12 339 LYS A O 1
ATOM 2715 N N . ARG A 1 340 ? 16.498 9.924 -7.311 1.00 95.56 340 ARG A N 1
ATOM 2716 C CA . ARG A 1 340 ? 17.416 11.079 -7.301 1.00 95.56 340 ARG A CA 1
ATOM 2717 C C . ARG A 1 340 ? 17.726 11.567 -8.714 1.00 95.56 340 ARG A C 1
ATOM 2719 O O . ARG A 1 340 ? 17.764 12.766 -8.966 1.00 95.56 340 ARG A O 1
ATOM 2726 N N . ASP A 1 341 ? 17.903 10.642 -9.652 1.00 96.12 341 ASP A N 1
ATOM 2727 C CA . ASP A 1 341 ? 18.172 10.977 -11.049 1.00 96.12 341 ASP A CA 1
ATOM 2728 C C . ASP A 1 341 ? 16.978 11.678 -11.700 1.00 96.12 341 ASP A C 1
ATOM 2730 O O . ASP A 1 341 ? 17.157 12.657 -12.432 1.00 96.12 341 ASP A O 1
ATOM 2734 N N . LEU A 1 342 ? 15.767 11.192 -11.422 1.00 96.44 342 LEU A N 1
ATOM 2735 C CA . LEU A 1 342 ? 14.528 11.740 -11.973 1.00 96.44 342 LEU A CA 1
ATOM 2736 C C . LEU A 1 342 ? 14.125 13.080 -11.341 1.00 96.44 342 LEU A C 1
ATOM 2738 O O . LEU A 1 342 ? 13.469 13.881 -12.004 1.00 96.44 342 LEU A O 1
ATOM 2742 N N . GLU A 1 343 ? 14.549 13.349 -10.103 1.00 95.12 343 GLU A N 1
ATOM 2743 C CA . GLU A 1 343 ? 14.437 14.665 -9.454 1.00 95.12 343 GLU A CA 1
ATOM 2744 C C . GLU A 1 343 ? 15.346 15.710 -10.111 1.00 95.12 343 GLU A C 1
ATOM 2746 O O . GLU A 1 343 ? 14.939 16.855 -10.292 1.00 95.12 343 GLU A O 1
ATOM 2751 N N . ILE A 1 344 ? 16.563 15.318 -10.504 1.00 95.06 344 ILE A N 1
ATOM 2752 C CA . ILE A 1 344 ? 17.502 16.209 -11.202 1.00 95.06 344 ILE A CA 1
ATOM 2753 C C . ILE A 1 344 ? 17.014 16.507 -12.623 1.00 95.06 344 ILE A C 1
ATOM 2755 O O . ILE A 1 344 ? 17.117 17.636 -13.106 1.00 95.06 344 ILE A O 1
ATOM 2759 N N . ARG A 1 345 ? 16.527 15.480 -13.329 1.00 94.69 345 ARG A N 1
ATOM 2760 C CA . ARG A 1 345 ? 16.047 15.602 -14.708 1.00 94.69 345 ARG A CA 1
ATOM 2761 C C . ARG A 1 345 ? 14.991 14.548 -15.000 1.00 94.69 345 ARG A C 1
ATOM 2763 O O . ARG A 1 345 ? 15.252 13.358 -14.828 1.00 94.69 345 ARG A O 1
ATOM 2770 N N . SER A 1 346 ? 13.851 14.998 -15.520 1.00 96.50 346 SER A N 1
ATOM 2771 C CA . SER A 1 346 ? 12.704 14.147 -15.840 1.00 96.50 346 SER A CA 1
ATOM 2772 C C . SER A 1 346 ? 13.057 13.003 -16.801 1.00 96.50 346 SER A C 1
ATOM 2774 O O . SER A 1 346 ? 13.994 13.099 -17.603 1.00 96.50 346 SER A O 1
ATOM 2776 N N . LEU A 1 347 ? 12.271 11.922 -16.760 1.00 97.38 347 LEU A N 1
ATOM 2777 C CA . LEU A 1 347 ? 12.446 10.793 -17.675 1.00 97.38 347 LEU A CA 1
ATOM 2778 C C . LEU A 1 347 ? 12.293 11.222 -19.146 1.00 97.38 347 LEU A C 1
ATOM 2780 O O . LEU A 1 347 ? 13.112 10.837 -19.975 1.00 97.38 347 LEU A O 1
ATOM 2784 N N . GLY A 1 348 ? 11.302 12.061 -19.464 1.00 96.56 348 GLY A N 1
ATOM 2785 C CA . GLY A 1 348 ? 11.084 12.587 -20.813 1.00 96.56 348 GLY A CA 1
ATOM 2786 C C . GLY A 1 348 ? 12.295 13.350 -21.350 1.00 96.56 348 GLY A C 1
ATOM 2787 O O . GLY A 1 348 ? 12.746 13.087 -22.464 1.00 96.56 348 GLY A O 1
ATOM 2788 N N . ASP A 1 349 ? 12.888 14.234 -20.544 1.00 95.62 349 ASP A N 1
ATOM 2789 C CA . ASP A 1 349 ? 14.089 14.973 -20.946 1.00 95.62 349 ASP A CA 1
ATOM 2790 C C . ASP A 1 349 ? 15.320 14.067 -21.100 1.00 95.62 349 ASP A C 1
ATOM 2792 O O . ASP A 1 349 ? 16.148 14.312 -21.976 1.00 95.62 349 ASP A O 1
ATOM 2796 N N . ARG A 1 350 ? 15.449 13.014 -20.283 1.00 96.06 350 ARG A N 1
ATOM 2797 C CA . ARG A 1 350 ? 16.513 12.005 -20.431 1.00 96.06 350 ARG A CA 1
ATOM 2798 C C . ARG A 1 350 ? 16.348 11.201 -21.722 1.00 96.06 350 ARG A C 1
ATOM 2800 O O . ARG A 1 350 ? 17.321 11.020 -22.444 1.00 96.06 350 ARG A O 1
ATOM 2807 N N . ILE A 1 351 ? 15.123 10.783 -22.049 1.00 96.38 351 ILE A N 1
ATOM 2808 C CA . ILE A 1 351 ? 14.795 10.091 -23.309 1.00 96.38 351 ILE A CA 1
ATOM 2809 C C . ILE A 1 351 ? 15.085 10.990 -24.520 1.00 96.38 351 ILE A C 1
ATOM 2811 O O . ILE A 1 351 ? 15.593 10.513 -25.536 1.00 96.38 351 ILE A O 1
ATOM 2815 N N . ARG A 1 352 ? 14.802 12.296 -24.417 1.00 95.19 352 ARG A N 1
ATOM 2816 C CA . ARG A 1 352 ? 15.122 13.276 -25.467 1.00 95.19 352 ARG A CA 1
ATOM 2817 C C . ARG A 1 352 ? 16.620 13.341 -25.759 1.00 95.19 352 ARG A C 1
ATOM 2819 O O . ARG A 1 352 ? 16.998 13.403 -26.924 1.00 95.19 352 ARG A O 1
ATOM 2826 N N . ASP A 1 353 ? 17.449 13.348 -24.716 1.00 93.38 353 ASP A N 1
ATOM 2827 C CA . ASP A 1 353 ? 18.898 13.545 -24.844 1.00 93.38 353 ASP A CA 1
ATOM 2828 C C . ASP A 1 353 ? 19.611 12.356 -25.516 1.00 93.38 353 ASP A C 1
ATOM 2830 O O . ASP A 1 353 ? 20.665 12.536 -26.125 1.00 93.38 353 ASP A O 1
ATOM 2834 N N . ILE A 1 354 ? 19.039 11.150 -25.444 1.00 93.69 354 ILE A N 1
ATOM 2835 C CA . ILE A 1 354 ? 19.637 9.943 -26.025 1.00 93.69 354 ILE A CA 1
ATOM 2836 C C . ILE A 1 354 ? 19.295 9.881 -27.521 1.00 93.69 354 ILE A C 1
ATOM 2838 O O . ILE A 1 354 ? 18.160 9.600 -27.916 1.00 93.69 354 ILE A O 1
ATOM 2842 N N . SER A 1 355 ? 20.291 10.133 -28.371 1.00 90.31 355 SER A N 1
ATOM 2843 C CA . SER A 1 355 ? 20.145 10.123 -29.834 1.00 90.31 355 SER A CA 1
ATOM 2844 C C . SER A 1 355 ? 20.021 8.716 -30.425 1.00 90.31 355 SER A C 1
ATOM 2846 O O . SER A 1 355 ? 19.369 8.553 -31.451 1.00 90.31 355 SER A O 1
ATOM 2848 N N . HIS A 1 356 ? 20.588 7.701 -29.766 1.00 89.50 356 HIS A N 1
ATOM 2849 C CA . HIS A 1 356 ? 20.603 6.317 -30.255 1.00 89.50 356 HIS A CA 1
ATOM 2850 C C . HIS A 1 356 ? 19.241 5.612 -30.220 1.00 89.50 356 HIS A C 1
ATOM 2852 O O . HIS A 1 356 ? 19.099 4.556 -30.827 1.00 89.50 356 HIS A O 1
ATOM 2858 N N . ILE A 1 357 ? 18.251 6.175 -29.522 1.00 94.69 357 ILE A N 1
ATOM 2859 C CA . ILE A 1 357 ? 16.899 5.617 -29.429 1.00 94.69 357 ILE A CA 1
ATOM 2860 C C . ILE A 1 357 ? 15.924 6.418 -30.299 1.00 94.69 357 ILE A C 1
ATOM 2862 O O . ILE A 1 357 ? 15.904 7.654 -30.252 1.00 94.69 357 ILE A O 1
ATOM 2866 N N . THR A 1 358 ? 15.113 5.723 -31.092 1.00 94.88 358 THR A N 1
ATOM 2867 C CA . THR A 1 358 ? 14.273 6.307 -32.153 1.00 94.88 358 THR A CA 1
ATOM 2868 C C . THR A 1 358 ? 12.820 5.850 -32.085 1.00 94.88 358 THR A C 1
ATOM 2870 O O . THR A 1 358 ? 11.937 6.693 -32.245 1.00 94.88 358 THR A O 1
ATOM 2873 N N . TYR A 1 359 ? 12.559 4.578 -31.772 1.00 96.00 359 TYR A N 1
ATOM 2874 C CA . TYR A 1 359 ? 11.209 4.008 -31.704 1.00 96.00 359 TYR A CA 1
ATOM 2875 C C . TYR A 1 359 ? 10.966 3.349 -30.348 1.00 96.00 359 TYR A C 1
ATOM 2877 O O . TYR A 1 359 ? 11.738 2.498 -29.923 1.00 96.00 359 TYR A O 1
ATOM 2885 N N . LEU A 1 360 ? 9.900 3.731 -29.654 1.00 97.25 360 LEU A N 1
ATOM 2886 C CA . LEU A 1 360 ? 9.409 2.992 -28.500 1.00 97.25 360 LEU A CA 1
ATOM 2887 C C . LEU A 1 360 ? 8.719 1.715 -28.996 1.00 97.25 360 LEU A C 1
ATOM 2889 O O . LEU A 1 360 ? 7.858 1.781 -29.872 1.00 97.25 360 LEU A O 1
ATOM 2893 N N . TYR A 1 361 ? 9.069 0.571 -28.413 1.00 94.88 361 TYR A N 1
ATOM 2894 C CA . TYR A 1 361 ? 8.447 -0.713 -28.723 1.00 94.88 361 TYR A CA 1
ATOM 2895 C C . TYR A 1 361 ? 6.904 -0.646 -28.605 1.00 94.88 361 TYR A C 1
ATOM 2897 O O . TYR A 1 361 ? 6.398 -0.079 -27.630 1.00 94.88 361 TYR A O 1
ATOM 2905 N N . PRO A 1 362 ? 6.144 -1.259 -29.535 1.00 90.31 362 PRO A N 1
ATOM 2906 C CA . PRO A 1 362 ? 6.622 -1.990 -30.708 1.00 90.31 362 PRO A CA 1
ATOM 2907 C C . PRO A 1 362 ? 7.203 -1.092 -31.807 1.00 90.31 362 PRO A C 1
ATOM 2909 O O . PRO A 1 362 ? 8.323 -1.354 -32.229 1.00 90.31 362 PRO A O 1
ATOM 2912 N N . GLU A 1 363 ? 6.502 -0.041 -32.246 1.00 91.69 363 GLU A N 1
ATOM 2913 C CA . GLU A 1 363 ? 6.900 0.758 -33.426 1.00 91.69 363 GLU A CA 1
ATOM 2914 C C . GLU A 1 363 ? 6.463 2.233 -33.326 1.00 91.69 363 GLU A C 1
ATOM 2916 O O . GLU A 1 363 ? 6.124 2.879 -34.314 1.00 91.69 363 GLU A O 1
ATOM 2921 N N . TYR A 1 364 ? 6.445 2.801 -32.119 1.00 94.31 364 TYR A N 1
ATOM 2922 C CA . TYR A 1 364 ? 6.002 4.180 -31.913 1.00 94.31 364 TYR A CA 1
ATOM 2923 C C . TYR A 1 364 ? 7.164 5.180 -32.008 1.00 94.31 364 TYR A C 1
ATOM 2925 O O . TYR A 1 364 ? 8.107 5.085 -31.221 1.00 94.31 364 TYR A O 1
ATOM 2933 N N . PRO A 1 365 ? 7.119 6.200 -32.883 1.00 96.19 365 PRO A N 1
ATOM 2934 C CA . PRO A 1 365 ? 8.191 7.189 -32.972 1.00 96.19 365 PRO A CA 1
ATOM 2935 C C . PRO A 1 365 ? 8.407 7.940 -31.648 1.00 96.19 365 PRO A C 1
ATOM 2937 O O . PRO A 1 365 ? 7.477 8.508 -31.068 1.00 96.19 365 PRO A O 1
ATOM 2940 N N . LYS A 1 366 ? 9.661 8.002 -31.178 1.00 95.19 366 LYS A N 1
ATOM 2941 C CA . LYS A 1 366 ? 10.045 8.598 -29.883 1.00 95.19 366 LYS A CA 1
ATOM 2942 C C . LYS A 1 366 ? 9.461 9.994 -29.680 1.00 95.19 366 LYS A C 1
ATOM 2944 O O . LYS A 1 366 ? 8.900 10.286 -28.627 1.00 95.19 366 LYS A O 1
ATOM 2949 N N . ASN A 1 367 ? 9.607 10.861 -30.679 1.00 92.94 367 ASN A N 1
ATOM 2950 C CA . ASN A 1 367 ? 9.178 12.252 -30.569 1.00 92.94 367 ASN A CA 1
ATOM 2951 C C . ASN A 1 367 ? 7.653 12.397 -30.620 1.00 92.94 367 ASN A C 1
ATOM 2953 O O . ASN A 1 367 ? 7.131 13.343 -30.049 1.00 92.94 367 ASN A O 1
ATOM 2957 N N . GLU A 1 368 ? 6.918 11.482 -31.247 1.00 93.38 368 GLU A N 1
ATOM 2958 C CA . GLU A 1 368 ? 5.451 11.542 -31.225 1.00 93.38 368 GLU A CA 1
ATOM 2959 C C . GLU A 1 368 ? 4.910 11.215 -29.835 1.00 93.38 368 GLU A C 1
ATOM 2961 O O . GLU A 1 368 ? 4.021 11.893 -29.324 1.00 93.38 368 GLU A O 1
ATOM 2966 N N . VAL A 1 369 ? 5.504 10.209 -29.195 1.00 94.75 369 VAL A N 1
ATOM 2967 C CA . VAL A 1 369 ? 5.084 9.731 -27.879 1.00 94.75 369 VAL A CA 1
ATOM 2968 C C . VAL A 1 369 ? 5.542 10.665 -26.761 1.00 94.75 369 VAL A C 1
ATOM 2970 O O . VAL A 1 369 ? 4.759 11.021 -25.878 1.00 94.75 369 VAL A O 1
ATOM 2973 N N . PHE A 1 370 ? 6.814 11.076 -26.784 1.00 95.69 370 PHE A N 1
ATOM 2974 C CA . PHE A 1 370 ? 7.436 11.732 -25.636 1.00 95.69 370 PHE A CA 1
ATOM 2975 C C . PHE A 1 370 ? 7.468 13.261 -25.696 1.00 95.69 370 PHE A C 1
ATOM 2977 O O . PHE A 1 370 ? 7.781 13.883 -24.682 1.00 95.69 370 PHE A O 1
ATOM 2984 N N . LYS A 1 371 ? 7.105 13.894 -26.821 1.00 93.69 371 LYS A N 1
ATOM 2985 C CA . LYS A 1 371 ? 7.201 15.360 -26.982 1.00 93.69 371 LYS A CA 1
ATOM 2986 C C . LYS A 1 371 ? 6.468 16.154 -25.905 1.00 93.69 371 LYS A C 1
ATOM 2988 O O . LYS A 1 371 ? 6.973 17.1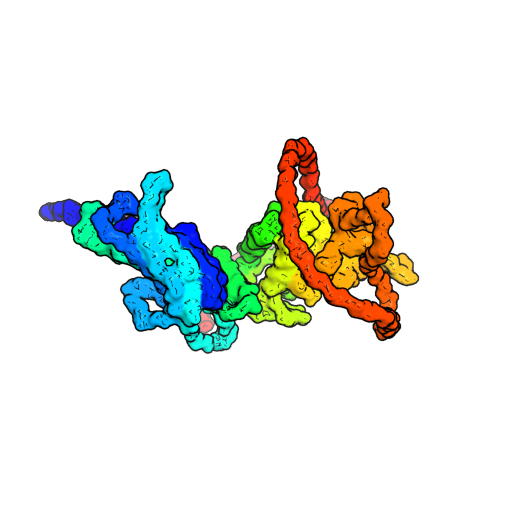84 -25.474 1.00 93.69 371 LYS A O 1
ATOM 2993 N N . LYS A 1 372 ? 5.324 15.664 -25.425 1.00 94.31 372 LYS A N 1
ATOM 2994 C CA . LYS A 1 372 ? 4.564 16.300 -24.333 1.00 94.31 372 LYS A CA 1
ATOM 2995 C C . LYS A 1 372 ? 5.246 16.234 -22.962 1.00 94.31 372 LYS A C 1
ATOM 2997 O O . LYS A 1 372 ? 4.881 16.991 -22.073 1.00 94.31 372 LYS A O 1
ATOM 3002 N N . PHE A 1 373 ? 6.219 15.342 -22.789 1.00 94.19 373 PHE A N 1
ATOM 3003 C CA . PHE A 1 373 ? 7.002 15.200 -21.559 1.00 94.19 373 PHE A CA 1
ATOM 3004 C C . PHE A 1 373 ? 8.338 15.937 -21.616 1.00 94.19 373 PHE A C 1
ATOM 3006 O O . PHE A 1 373 ? 9.105 15.894 -20.655 1.00 94.19 373 PHE A O 1
ATOM 3013 N N . TYR A 1 374 ? 8.653 16.581 -22.739 1.00 93.75 374 TYR A N 1
ATOM 3014 C CA . TYR A 1 374 ? 9.859 17.381 -22.851 1.00 93.75 374 TYR A CA 1
ATOM 3015 C C . TYR A 1 374 ? 9.635 18.701 -22.137 1.00 93.75 374 TYR A C 1
ATOM 3017 O O . TYR A 1 374 ? 8.696 19.435 -22.446 1.00 93.75 374 TYR A O 1
ATOM 3025 N N . SER A 1 375 ? 10.532 19.026 -21.209 1.00 88.38 375 SER A N 1
ATOM 3026 C CA . SER A 1 375 ? 10.578 20.372 -20.661 1.00 88.38 375 SER A CA 1
ATOM 3027 C C . SER A 1 375 ? 10.833 21.318 -21.828 1.00 88.38 375 SER A C 1
ATOM 3029 O O . SER A 1 375 ? 11.802 21.128 -22.580 1.00 88.38 375 SER A O 1
ATOM 3031 N N . GLY A 1 376 ? 9.925 22.281 -22.013 1.00 72.19 376 GLY A N 1
ATOM 3032 C CA . GLY A 1 376 ? 9.987 23.230 -23.114 1.00 72.19 376 GLY A CA 1
ATOM 3033 C C . GLY A 1 376 ? 11.366 23.873 -23.166 1.00 72.19 376 GLY A C 1
ATOM 3034 O O . GLY A 1 376 ? 11.882 24.338 -22.145 1.00 72.19 376 GLY A O 1
ATOM 3035 N N . ASP A 1 377 ? 11.973 23.897 -24.350 1.00 50.78 377 ASP A N 1
ATOM 3036 C CA . ASP A 1 377 ? 13.064 24.826 -24.601 1.00 50.78 377 ASP A CA 1
ATOM 3037 C C . ASP A 1 377 ? 12.458 26.221 -24.496 1.00 50.78 377 ASP A C 1
ATOM 3039 O O . ASP A 1 377 ? 11.879 26.737 -25.445 1.00 50.78 377 ASP A O 1
ATOM 3043 N N . GLY A 1 378 ? 12.509 26.798 -23.296 1.00 40.53 378 GLY A N 1
ATOM 3044 C CA . GLY A 1 378 ? 12.108 28.168 -23.033 1.00 40.53 378 GLY A CA 1
ATOM 3045 C C . GLY A 1 378 ? 13.059 29.131 -23.734 1.00 40.53 378 GLY A C 1
ATOM 3046 O O . GLY A 1 378 ? 13.841 29.813 -23.074 1.00 40.53 378 GLY A O 1
ATOM 3047 N N . LEU A 1 379 ? 12.978 29.191 -25.061 1.00 38.31 379 LEU A N 1
ATOM 3048 C CA . LEU A 1 379 ? 13.274 30.369 -25.855 1.00 38.31 379 LEU A CA 1
ATOM 3049 C C . LEU A 1 379 ? 12.056 31.295 -25.758 1.00 38.31 379 LEU A C 1
ATOM 3051 O O . LEU A 1 379 ? 11.375 31.558 -26.741 1.00 38.31 379 LEU A O 1
ATOM 3055 N N . ASN A 1 380 ? 11.790 31.821 -24.558 1.00 31.41 380 ASN A N 1
ATOM 3056 C CA . ASN A 1 380 ? 11.158 33.132 -24.486 1.00 31.41 380 ASN A CA 1
ATOM 3057 C C . ASN A 1 380 ? 12.236 34.133 -24.897 1.00 31.41 380 ASN A C 1
ATOM 3059 O O . ASN A 1 380 ? 12.998 34.637 -24.072 1.00 31.41 380 ASN A O 1
ATOM 3063 N N . ALA A 1 381 ? 12.321 34.369 -26.203 1.00 38.03 381 ALA A N 1
ATOM 3064 C CA . ALA A 1 381 ? 13.008 35.505 -26.787 1.00 38.03 381 ALA A CA 1
ATOM 3065 C C . ALA A 1 381 ? 12.226 36.786 -26.447 1.00 38.03 381 ALA A C 1
ATOM 3067 O O . ALA A 1 381 ? 11.578 37.369 -27.300 1.00 38.03 381 ALA A O 1
ATOM 3068 N N . HIS A 1 382 ? 12.222 37.176 -25.172 1.00 36.53 382 HIS A N 1
ATOM 3069 C CA . HIS A 1 382 ? 11.885 38.526 -24.719 1.00 36.53 382 HIS A CA 1
ATOM 3070 C C . HIS A 1 382 ? 12.277 38.669 -23.246 1.00 36.53 382 HIS A C 1
ATOM 3072 O O . HIS A 1 382 ? 11.450 38.561 -22.352 1.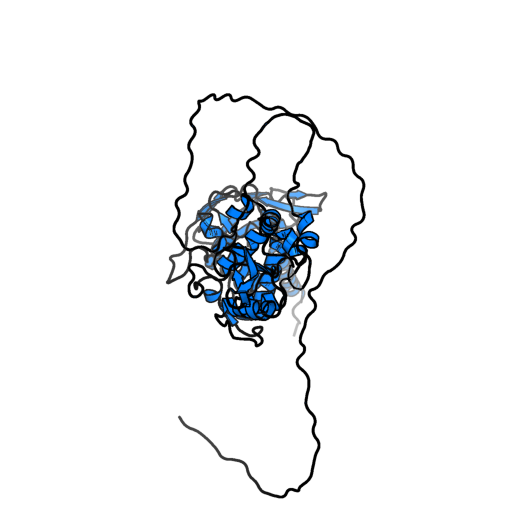00 36.53 382 HIS A O 1
ATOM 3078 N N . CYS A 1 383 ? 13.582 38.795 -23.007 1.00 31.41 383 CYS A N 1
ATOM 3079 C CA . CYS A 1 383 ? 14.194 39.516 -21.888 1.00 31.41 383 CYS A CA 1
ATOM 3080 C C . CYS A 1 383 ? 15.706 39.303 -21.993 1.00 31.41 383 CYS A C 1
ATOM 3082 O O . CYS A 1 383 ? 16.226 38.240 -21.654 1.00 31.41 383 CYS A O 1
ATOM 3084 N N . GLN A 1 384 ? 16.416 40.312 -22.499 1.00 37.41 384 GLN A N 1
ATOM 3085 C CA . GLN A 1 384 ? 17.869 40.383 -22.399 1.00 37.41 384 GLN A CA 1
ATOM 3086 C C . GLN A 1 384 ? 18.254 40.548 -20.925 1.00 37.41 384 GLN A C 1
ATOM 3088 O O . GLN A 1 384 ? 18.376 41.651 -20.410 1.00 37.41 384 GLN A O 1
ATOM 3093 N N . CYS A 1 385 ? 18.462 39.428 -20.245 1.00 34.69 385 CYS A N 1
ATOM 3094 C CA . CYS A 1 385 ? 19.336 39.351 -19.089 1.00 34.69 385 CYS A CA 1
ATOM 3095 C C . CYS A 1 385 ? 20.187 38.099 -19.297 1.00 34.69 385 CYS A C 1
ATOM 3097 O O . CYS A 1 385 ? 19.664 36.983 -19.306 1.00 34.69 385 CYS A O 1
ATOM 3099 N N . HIS A 1 386 ? 21.481 38.286 -19.566 1.00 34.50 386 HIS A N 1
ATOM 3100 C CA . HIS A 1 386 ? 22.426 37.204 -19.841 1.00 34.50 386 HIS A CA 1
ATOM 3101 C C . HIS A 1 386 ? 22.689 36.404 -18.559 1.00 34.50 386 HIS A C 1
ATOM 3103 O O . HIS A 1 386 ? 23.693 36.590 -17.882 1.00 34.50 386 HIS A O 1
ATOM 3109 N N . VAL A 1 387 ? 21.769 35.504 -18.217 1.00 40.44 387 VAL A N 1
ATOM 3110 C CA . VAL A 1 387 ? 22.020 34.427 -17.262 1.00 40.44 387 VAL A CA 1
ATOM 3111 C C . VAL A 1 387 ? 22.380 33.198 -18.085 1.00 40.44 387 VAL A C 1
ATOM 3113 O O . VAL A 1 387 ? 21.548 32.681 -18.833 1.00 40.44 387 VAL A O 1
ATOM 3116 N N . LEU A 1 388 ? 23.627 32.737 -17.973 1.00 33.19 388 LEU A N 1
ATOM 3117 C CA . LEU A 1 388 ? 24.069 31.467 -18.548 1.00 33.19 388 LEU A CA 1
ATOM 3118 C C . LEU A 1 388 ? 23.215 30.335 -17.956 1.00 33.19 388 LEU A C 1
ATOM 3120 O O . LEU A 1 388 ? 23.454 29.868 -16.844 1.00 33.19 388 LEU A O 1
ATOM 3124 N N . LYS A 1 389 ? 22.195 29.887 -18.694 1.00 35.69 389 LYS A N 1
ATOM 3125 C CA . LYS A 1 389 ? 21.447 28.672 -18.357 1.00 35.69 389 LYS A CA 1
ATOM 3126 C C . LYS A 1 389 ? 22.324 27.467 -18.694 1.00 35.69 389 LYS A C 1
ATOM 3128 O O . LYS A 1 389 ? 22.414 27.063 -19.852 1.00 35.69 389 LYS A O 1
ATOM 3133 N N . VAL A 1 390 ? 22.969 26.886 -17.686 1.00 45.56 390 VAL A N 1
ATOM 3134 C CA . VAL A 1 390 ? 23.713 25.628 -17.840 1.00 45.56 390 VAL A CA 1
ATOM 3135 C C . VAL A 1 390 ? 22.709 24.494 -18.064 1.00 45.56 390 VAL A C 1
ATOM 3137 O O . VAL A 1 390 ? 21.989 24.092 -17.152 1.00 45.56 390 VAL A O 1
ATOM 3140 N N . LYS A 1 391 ? 22.632 23.984 -19.298 1.00 52.19 391 LYS A N 1
ATOM 3141 C CA . LYS A 1 391 ? 21.779 22.841 -19.651 1.00 52.19 391 LYS A CA 1
ATOM 3142 C C . LYS A 1 391 ? 22.581 21.553 -19.492 1.00 52.19 391 LYS A C 1
ATOM 3144 O O . LYS A 1 391 ? 23.415 21.234 -20.332 1.00 52.19 391 LYS A O 1
ATOM 3149 N N . VAL A 1 392 ? 22.303 20.795 -18.434 1.00 64.19 392 VAL A N 1
ATOM 3150 C CA . VAL A 1 392 ? 22.830 19.429 -18.281 1.00 64.19 392 VAL A CA 1
ATOM 3151 C C . VAL A 1 392 ? 22.217 18.554 -19.381 1.00 64.19 392 VAL A C 1
ATOM 3153 O O . VAL A 1 392 ? 21.004 18.615 -19.596 1.00 64.19 392 VAL A O 1
ATOM 3156 N N . ARG A 1 393 ? 23.030 17.775 -20.099 1.00 65.44 393 ARG A N 1
ATOM 3157 C CA . ARG A 1 393 ? 22.584 16.769 -21.078 1.00 65.44 393 ARG A CA 1
ATOM 3158 C C . ARG A 1 393 ? 23.174 15.417 -20.703 1.00 65.44 393 ARG A C 1
ATOM 3160 O O . ARG A 1 393 ? 24.322 15.359 -20.272 1.00 65.44 393 ARG A O 1
ATOM 3167 N N . LEU A 1 394 ? 22.394 14.354 -20.870 1.00 65.56 394 LEU A N 1
ATOM 3168 C CA . LEU A 1 394 ? 22.906 12.993 -20.741 1.00 65.56 394 LEU A CA 1
ATOM 3169 C C . LEU A 1 394 ? 23.632 12.591 -22.034 1.00 65.56 394 LEU A C 1
ATOM 3171 O O . LEU A 1 394 ? 23.083 12.768 -23.119 1.00 65.56 394 LEU A O 1
ATOM 3175 N N . THR A 1 395 ? 24.829 12.018 -21.926 1.00 61.62 395 THR A N 1
ATOM 3176 C CA . THR A 1 395 ? 25.531 11.370 -23.043 1.00 61.62 395 THR A CA 1
ATOM 3177 C C . THR A 1 395 ? 25.839 9.921 -22.679 1.00 61.62 395 THR A C 1
ATOM 3179 O O . THR A 1 395 ? 26.217 9.618 -21.549 1.00 61.62 395 THR A O 1
ATOM 3182 N N . THR A 1 396 ? 25.648 9.002 -23.624 1.00 53.25 396 THR A N 1
ATOM 3183 C CA . THR A 1 396 ? 26.009 7.589 -23.465 1.00 53.25 396 THR A CA 1
ATOM 3184 C C . THR A 1 396 ? 27.320 7.339 -24.204 1.00 53.25 396 THR A C 1
ATOM 3186 O O . THR A 1 396 ? 27.302 7.092 -25.405 1.00 53.25 396 THR A O 1
ATOM 3189 N N . ASN A 1 397 ? 28.459 7.415 -23.516 1.00 41.09 397 ASN A N 1
ATOM 3190 C CA . ASN A 1 397 ? 29.738 7.002 -24.098 1.00 41.09 397 ASN A CA 1
ATOM 3191 C C . ASN A 1 397 ? 30.026 5.555 -23.690 1.00 41.09 397 ASN A C 1
ATOM 3193 O O . ASN A 1 397 ? 30.140 5.254 -22.504 1.00 41.09 397 ASN A O 1
ATOM 3197 N N . ALA A 1 398 ? 30.151 4.660 -24.667 1.00 36.44 398 ALA A N 1
ATOM 3198 C CA . ALA A 1 398 ? 30.663 3.313 -24.453 1.00 36.44 398 ALA A CA 1
ATOM 3199 C C . ALA A 1 398 ? 32.197 3.339 -24.539 1.00 36.44 398 ALA A C 1
ATOM 3201 O O . ALA A 1 398 ? 32.742 3.036 -25.590 1.00 36.44 398 ALA A O 1
ATOM 3202 N N . LEU A 1 399 ? 32.892 3.734 -23.467 1.00 29.56 399 LEU A N 1
ATOM 3203 C CA . LEU A 1 399 ? 34.344 3.547 -23.330 1.00 29.56 399 LEU A CA 1
ATOM 3204 C C . LEU A 1 399 ? 34.703 3.214 -21.871 1.00 29.56 399 LEU A C 1
ATOM 3206 O O . LEU A 1 399 ? 34.042 3.671 -20.941 1.00 29.56 399 LEU A O 1
ATOM 3210 N N . SER A 1 400 ? 35.711 2.354 -21.708 1.00 25.56 400 SER A N 1
ATOM 3211 C CA . SER A 1 400 ? 36.180 1.752 -20.452 1.00 25.56 400 SER A CA 1
ATOM 3212 C C . SER A 1 400 ? 36.683 2.788 -19.414 1.00 25.56 400 SER A C 1
ATOM 3214 O O . SER A 1 400 ? 36.824 3.971 -19.732 1.00 25.56 400 SER A O 1
ATOM 3216 N N . PRO A 1 401 ? 36.915 2.390 -18.144 1.00 29.83 401 PRO A N 1
ATOM 3217 C CA . PRO A 1 401 ? 37.026 3.318 -17.028 1.00 29.83 401 PRO A CA 1
ATOM 3218 C C . PRO A 1 401 ? 38.434 3.900 -16.943 1.00 29.83 401 PRO A C 1
ATOM 3220 O O . PRO A 1 401 ? 39.308 3.352 -16.283 1.00 29.83 401 PRO A O 1
ATOM 3223 N N . SER A 1 402 ? 38.661 5.025 -17.601 1.00 28.42 402 SER A N 1
ATOM 3224 C CA . SER A 1 402 ? 39.762 5.946 -17.315 1.00 28.42 402 SER A CA 1
ATOM 3225 C C . SER A 1 402 ? 39.459 7.229 -18.063 1.00 28.42 402 SER A C 1
ATOM 3227 O O . SER A 1 402 ? 39.515 7.204 -19.276 1.00 28.42 402 SER A O 1
ATOM 3229 N N . PHE A 1 403 ? 39.072 8.304 -17.376 1.00 23.75 403 PHE A N 1
ATOM 3230 C CA . PHE A 1 403 ? 39.539 9.673 -17.636 1.00 23.75 403 PHE A CA 1
ATOM 3231 C C . PHE A 1 403 ? 38.878 10.627 -16.631 1.00 23.75 403 PHE A C 1
ATOM 3233 O O . PHE A 1 403 ? 37.660 10.695 -16.481 1.00 23.75 403 PHE A O 1
ATOM 3240 N N . PHE A 1 404 ? 39.748 11.306 -15.891 1.00 24.14 404 PHE A N 1
ATOM 3241 C CA . PHE A 1 404 ? 39.475 12.231 -14.799 1.00 24.14 404 PHE A CA 1
ATOM 3242 C C . PHE A 1 404 ? 38.540 13.383 -15.206 1.00 24.14 404 PHE A C 1
ATOM 3244 O O . PHE A 1 404 ? 38.728 14.011 -16.248 1.00 24.14 404 PHE A O 1
ATOM 3251 N N . LEU A 1 405 ? 37.588 13.727 -14.328 1.00 25.33 405 LEU A N 1
ATOM 3252 C CA . LEU A 1 405 ? 36.897 15.017 -14.372 1.00 25.33 405 LEU A CA 1
ATOM 3253 C C . LEU A 1 405 ? 37.903 16.138 -14.075 1.00 25.33 405 LEU A C 1
ATOM 3255 O O . LEU A 1 405 ? 38.372 16.279 -12.947 1.00 25.33 405 LEU A O 1
ATOM 3259 N N . CYS A 1 406 ? 38.185 16.972 -15.070 1.00 23.09 406 CYS A N 1
ATOM 3260 C CA . CYS A 1 406 ? 38.881 18.236 -14.873 1.00 23.09 406 CYS A CA 1
ATOM 3261 C C . CYS A 1 406 ? 37.841 19.316 -14.523 1.00 23.09 406 CYS A C 1
ATOM 3263 O O . CYS A 1 406 ? 37.159 19.840 -15.402 1.00 23.09 406 CYS A O 1
ATOM 3265 N N . PHE A 1 407 ? 37.680 19.631 -13.234 1.00 26.17 407 PHE A N 1
ATOM 3266 C CA . PHE A 1 407 ? 36.923 20.807 -12.794 1.00 26.17 407 PHE A CA 1
ATOM 3267 C C . PHE A 1 407 ? 37.807 22.052 -12.928 1.00 26.17 407 PHE A C 1
ATOM 3269 O O . PHE A 1 407 ? 38.745 22.242 -12.157 1.00 26.17 407 PHE A O 1
ATOM 3276 N N . LEU A 1 408 ? 37.496 22.921 -13.891 1.00 24.38 408 LEU A N 1
ATOM 3277 C CA . LEU A 1 408 ? 38.027 24.282 -13.919 1.00 24.38 408 LEU A CA 1
ATOM 3278 C C . LEU A 1 408 ? 37.305 25.117 -12.857 1.00 24.38 408 LEU A C 1
ATOM 3280 O O . LEU A 1 408 ? 36.149 25.511 -13.004 1.00 24.38 408 LEU A O 1
ATOM 3284 N N . TRP A 1 409 ? 38.016 25.345 -11.760 1.00 22.22 409 TRP A N 1
ATOM 3285 C CA . TRP A 1 409 ? 37.670 26.276 -10.698 1.00 22.22 409 TRP A CA 1
ATOM 3286 C C . TRP A 1 409 ? 38.027 27.691 -11.171 1.00 22.22 409 TRP A C 1
ATOM 3288 O O . TRP A 1 409 ? 39.197 27.974 -11.415 1.00 22.22 409 TRP A O 1
ATOM 3298 N N . SER A 1 410 ? 37.049 28.592 -11.284 1.00 24.55 410 SER A N 1
ATOM 3299 C CA . SER A 1 410 ? 37.328 30.029 -11.377 1.00 24.55 410 SER A CA 1
ATOM 3300 C C . SER A 1 410 ? 36.735 30.734 -10.164 1.00 24.55 410 SER A C 1
ATOM 3302 O O . SER A 1 410 ? 35.520 30.818 -9.996 1.00 24.55 410 SER A O 1
ATOM 3304 N N . ARG A 1 411 ? 37.636 31.204 -9.299 1.00 26.70 411 ARG A N 1
ATOM 3305 C CA . ARG A 1 411 ? 37.379 32.085 -8.157 1.00 26.70 411 ARG A CA 1
ATOM 3306 C C . ARG A 1 411 ? 36.866 33.446 -8.640 1.00 26.70 411 ARG A C 1
ATOM 3308 O O . ARG A 1 411 ? 37.555 34.079 -9.430 1.00 26.70 411 ARG A O 1
ATOM 3315 N N . ALA A 1 412 ? 35.765 33.936 -8.066 1.00 26.73 412 ALA A N 1
ATOM 3316 C CA . ALA A 1 412 ? 35.574 35.361 -7.762 1.00 26.73 412 ALA A CA 1
ATOM 3317 C C . ALA A 1 412 ? 34.401 35.585 -6.777 1.00 26.73 412 ALA A C 1
ATOM 3319 O O . ALA A 1 412 ? 33.239 35.409 -7.120 1.00 26.73 412 ALA A O 1
ATOM 3320 N N . SER A 1 413 ? 34.778 35.935 -5.545 1.00 26.78 413 SER A N 1
ATOM 3321 C CA . SER A 1 413 ? 34.188 36.874 -4.570 1.00 26.78 413 SER A CA 1
ATOM 3322 C C . SER A 1 413 ? 32.662 37.051 -4.400 1.00 26.78 413 SER A C 1
ATOM 3324 O O . SER A 1 413 ? 31.979 37.658 -5.213 1.00 26.78 413 SER A O 1
ATOM 3326 N N . THR A 1 414 ? 32.201 36.605 -3.225 1.00 27.53 414 THR A N 1
ATOM 3327 C CA . THR A 1 414 ? 31.324 37.241 -2.211 1.00 27.53 414 THR A CA 1
ATOM 3328 C C . THR A 1 414 ? 30.434 38.440 -2.595 1.00 27.53 414 THR A C 1
ATOM 3330 O O . THR A 1 414 ? 30.951 39.490 -2.949 1.00 27.53 414 THR A O 1
ATOM 3333 N N . ILE A 1 415 ? 29.120 38.335 -2.322 1.00 24.97 415 ILE A N 1
ATOM 3334 C CA . ILE A 1 415 ? 28.332 39.193 -1.399 1.00 24.97 415 ILE A CA 1
ATOM 3335 C C . ILE A 1 415 ? 26.976 38.514 -1.126 1.00 24.97 415 ILE A C 1
ATOM 3337 O O . ILE A 1 415 ? 26.245 38.132 -2.036 1.00 24.97 415 ILE A O 1
ATOM 3341 N N . ILE A 1 416 ? 26.662 38.354 0.160 1.00 27.69 416 ILE A N 1
ATOM 3342 C CA . ILE A 1 416 ? 25.372 37.908 0.694 1.00 27.69 416 ILE A CA 1
ATOM 3343 C C . ILE A 1 416 ? 24.458 39.133 0.804 1.00 27.69 416 ILE A C 1
ATOM 3345 O O . ILE A 1 416 ? 24.863 40.137 1.387 1.00 27.69 416 ILE A O 1
ATOM 3349 N N . CYS A 1 417 ? 23.204 39.032 0.357 1.00 21.47 417 CYS A N 1
ATOM 3350 C CA . CYS A 1 417 ? 22.135 39.875 0.890 1.00 21.47 417 CYS A CA 1
ATOM 3351 C C . CYS A 1 417 ? 20.796 39.125 0.886 1.00 21.47 417 CYS A C 1
ATOM 3353 O O . CYS A 1 417 ? 20.270 38.750 -0.159 1.00 21.47 417 CYS A O 1
ATOM 3355 N N . TRP A 1 418 ? 20.263 38.890 2.084 1.00 24.88 418 TRP A N 1
ATOM 3356 C CA . TRP A 1 418 ? 18.881 38.481 2.320 1.00 24.88 418 TRP A CA 1
ATOM 3357 C C . TRP A 1 418 ? 17.967 39.706 2.215 1.00 24.88 418 TRP A C 1
ATOM 3359 O O . TRP A 1 418 ? 18.283 40.711 2.846 1.00 24.88 418 TRP A O 1
ATOM 3369 N N . ARG A 1 419 ? 16.801 39.597 1.555 1.00 22.78 419 ARG A N 1
ATOM 3370 C CA . ARG A 1 419 ? 15.534 40.194 2.037 1.00 22.78 419 ARG A CA 1
ATOM 3371 C C . ARG A 1 419 ? 14.296 39.811 1.203 1.00 22.78 419 ARG A C 1
ATOM 3373 O O . ARG A 1 419 ? 14.223 40.091 0.018 1.00 22.78 419 ARG A O 1
ATOM 3380 N N . LEU A 1 420 ? 13.337 39.234 1.935 1.00 22.62 420 LEU A N 1
ATOM 3381 C CA . LEU A 1 420 ? 11.888 39.501 1.991 1.00 22.62 420 LEU A CA 1
ATOM 3382 C C . LEU A 1 420 ? 11.017 39.465 0.714 1.00 22.62 420 LEU A C 1
ATOM 3384 O O . LEU A 1 420 ? 11.083 40.319 -0.161 1.00 22.62 420 LEU A O 1
ATOM 3388 N N . HIS A 1 421 ? 10.064 38.528 0.757 1.00 24.89 421 HIS A N 1
ATOM 3389 C CA . HIS A 1 421 ? 8.725 38.569 0.148 1.00 24.89 421 HIS A CA 1
ATOM 3390 C C . HIS A 1 421 ? 7.966 39.883 0.467 1.00 24.89 421 HIS A C 1
ATOM 3392 O O . HIS A 1 421 ? 8.230 40.470 1.521 1.00 24.89 421 HIS A O 1
ATOM 3398 N N . PRO A 1 422 ? 6.987 40.320 -0.363 1.00 30.39 422 PRO A N 1
ATOM 3399 C CA . PRO A 1 422 ? 5.632 39.742 -0.290 1.00 30.39 422 PRO A CA 1
ATOM 3400 C C . PRO A 1 422 ? 4.828 39.637 -1.608 1.00 30.39 422 PRO A C 1
ATOM 3402 O O . PRO A 1 422 ? 5.051 40.375 -2.555 1.00 30.39 422 PRO A O 1
ATOM 3405 N N . CYS A 1 423 ? 3.894 38.672 -1.587 1.00 22.83 423 CYS A N 1
ATOM 3406 C CA . CYS A 1 423 ? 2.493 38.661 -2.058 1.00 22.83 423 CYS A CA 1
ATOM 3407 C C . CYS A 1 423 ? 2.085 39.406 -3.352 1.00 22.83 423 CYS A C 1
ATOM 3409 O O . CYS A 1 423 ? 2.404 40.575 -3.505 1.00 22.83 423 CYS A O 1
ATOM 3411 N N . VAL A 1 424 ? 1.239 38.773 -4.188 1.00 23.77 424 VAL A N 1
ATOM 3412 C CA . VAL A 1 424 ? -0.124 39.252 -4.552 1.00 23.77 424 VAL A CA 1
ATOM 3413 C C . VAL A 1 424 ? -0.814 38.292 -5.556 1.00 23.77 424 VAL A C 1
ATOM 3415 O O . VAL A 1 424 ? -0.284 37.961 -6.609 1.00 23.77 424 VAL A O 1
ATOM 3418 N N . THR A 1 425 ? -1.990 37.836 -5.108 1.00 23.86 425 THR A N 1
ATOM 3419 C CA . THR A 1 425 ? -3.251 37.352 -5.724 1.00 23.86 425 THR A CA 1
ATOM 3420 C C . THR A 1 425 ? -3.367 36.688 -7.105 1.00 23.86 425 THR A C 1
ATOM 3422 O O . THR A 1 425 ? -2.840 37.118 -8.123 1.00 23.86 425 THR A O 1
ATOM 3425 N N . ALA A 1 426 ? -4.258 35.691 -7.086 1.00 23.78 426 ALA A N 1
ATOM 3426 C CA . ALA A 1 426 ? -4.830 34.904 -8.167 1.00 23.78 426 ALA A CA 1
ATOM 3427 C C . ALA A 1 426 ? -5.658 35.687 -9.203 1.00 23.78 426 ALA A C 1
ATOM 3429 O O . ALA A 1 426 ? -6.297 36.684 -8.879 1.00 23.78 426 ALA A O 1
ATOM 3430 N N . TYR A 1 427 ? -5.759 35.103 -10.401 1.00 23.17 427 TYR A N 1
ATOM 3431 C CA . TYR A 1 427 ? -6.908 35.239 -11.298 1.00 23.17 427 TYR A CA 1
ATOM 3432 C C . TYR A 1 427 ? -7.293 33.857 -11.844 1.00 23.17 427 TYR A C 1
ATOM 3434 O O . TYR A 1 427 ? -6.468 33.146 -12.419 1.00 23.17 427 TYR A O 1
ATOM 3442 N N . GLN A 1 428 ? -8.555 33.480 -11.633 1.00 25.64 428 GLN A N 1
ATOM 3443 C CA . GLN A 1 428 ? -9.234 32.382 -12.318 1.00 25.64 428 GLN A CA 1
ATOM 3444 C C . GLN A 1 428 ? -9.752 32.874 -13.673 1.00 25.64 428 GLN A C 1
ATOM 3446 O O . GLN A 1 428 ? -10.354 33.940 -13.757 1.00 25.64 428 GLN A O 1
ATOM 3451 N N . SER A 1 429 ? -9.625 32.047 -14.707 1.00 26.03 429 SER A N 1
ATOM 3452 C CA . SER A 1 429 ? -10.639 31.951 -15.760 1.00 26.03 429 SER A CA 1
ATOM 3453 C C . SER A 1 429 ? -10.621 30.530 -16.321 1.00 26.03 429 SER A C 1
ATOM 3455 O O . SER A 1 429 ? -9.559 29.952 -16.548 1.00 26.03 429 SER A O 1
ATOM 3457 N N . GLY A 1 430 ? -11.806 29.934 -16.429 1.00 23.53 430 GLY A N 1
ATOM 3458 C CA . GLY A 1 430 ? -12.018 28.596 -16.964 1.00 23.53 430 GLY A CA 1
ATOM 3459 C C . GLY A 1 430 ? -12.745 28.641 -18.302 1.00 23.53 430 GLY A C 1
ATOM 3460 O O . GLY A 1 430 ? -13.496 29.577 -18.553 1.00 23.53 430 GLY A O 1
ATOM 3461 N N . ALA A 1 431 ? -12.521 27.615 -19.123 1.00 25.20 431 ALA A N 1
ATOM 3462 C CA . ALA A 1 431 ? -13.498 26.907 -19.962 1.00 25.20 431 ALA A CA 1
ATOM 3463 C C . ALA A 1 431 ? -12.760 25.845 -20.819 1.00 25.20 431 ALA A C 1
ATOM 3465 O O . ALA A 1 431 ? -11.547 25.954 -21.000 1.00 25.20 431 ALA A O 1
ATOM 3466 N N . PRO A 1 432 ? -13.447 24.781 -21.280 1.00 28.31 432 PRO A N 1
ATOM 3467 C CA . PRO A 1 432 ? -12.854 23.463 -21.507 1.00 28.31 432 PRO A CA 1
ATOM 3468 C C . PRO A 1 432 ? -12.523 23.177 -22.981 1.00 28.31 432 PRO A C 1
ATOM 3470 O O . PRO A 1 432 ? -13.159 23.711 -23.884 1.00 28.31 432 PRO A O 1
ATOM 3473 N N . PHE A 1 433 ? -11.595 22.245 -23.219 1.00 24.95 433 PHE A N 1
ATOM 3474 C CA . PHE A 1 433 ? -11.396 21.609 -24.528 1.00 24.95 433 PHE A CA 1
ATOM 3475 C C . PHE A 1 433 ? -11.504 20.078 -24.407 1.00 24.95 433 PHE A C 1
ATOM 3477 O O . PHE A 1 433 ? -11.159 19.524 -23.359 1.00 24.95 433 PHE A O 1
ATOM 3484 N N . PRO A 1 434 ? -12.022 19.387 -25.440 1.00 24.61 434 PRO A N 1
ATOM 3485 C CA . PRO A 1 434 ? -12.492 18.013 -25.327 1.00 24.61 434 PRO A CA 1
ATOM 3486 C C . PRO A 1 434 ? -11.329 17.015 -25.345 1.00 24.61 434 PRO A C 1
ATOM 3488 O O . PRO A 1 434 ? -10.426 17.091 -26.177 1.00 24.61 434 PRO A O 1
ATOM 3491 N N . ALA A 1 435 ? -11.374 16.045 -24.434 1.00 23.77 435 ALA A N 1
ATOM 3492 C CA . ALA A 1 435 ? -10.451 14.921 -24.407 1.00 23.77 435 ALA A CA 1
ATOM 3493 C C . ALA A 1 435 ? -10.913 13.845 -25.402 1.00 23.77 435 ALA A C 1
ATOM 3495 O O . ALA A 1 435 ? -11.913 13.164 -25.179 1.00 23.77 435 ALA A O 1
ATOM 3496 N N . VAL A 1 436 ? -10.163 13.667 -26.489 1.00 23.86 436 VAL A N 1
ATOM 3497 C CA . VAL A 1 436 ? -10.262 12.476 -27.340 1.00 23.86 436 VAL A CA 1
ATOM 3498 C C . VAL A 1 436 ? -9.481 11.358 -26.651 1.00 23.86 436 VAL A C 1
ATOM 3500 O O . VAL A 1 436 ? -8.259 11.421 -26.526 1.00 23.86 436 VAL A O 1
ATOM 3503 N N . SER A 1 437 ? -10.197 10.349 -26.158 1.00 23.55 437 SER A N 1
ATOM 3504 C CA . SER A 1 437 ? -9.608 9.167 -25.532 1.00 23.55 437 SER A CA 1
ATOM 3505 C C . SER A 1 437 ? -9.265 8.123 -26.599 1.00 23.55 437 SER A C 1
ATOM 3507 O O . SER A 1 437 ? -10.137 7.495 -27.188 1.00 23.55 437 SER A O 1
ATOM 3509 N N . LEU A 1 438 ? -7.972 7.927 -26.855 1.00 23.69 438 LEU A N 1
ATOM 3510 C CA . LEU A 1 438 ? -7.462 6.776 -27.601 1.00 23.69 438 LEU A CA 1
ATOM 3511 C C . LEU A 1 438 ? -6.948 5.753 -26.585 1.00 23.69 438 LEU A C 1
ATOM 3513 O O . LEU A 1 438 ? -5.833 5.872 -26.079 1.00 23.69 438 LEU A O 1
ATOM 3517 N N . ARG A 1 439 ? -7.780 4.755 -26.262 1.00 25.45 439 ARG A N 1
ATOM 3518 C CA . ARG A 1 439 ? -7.337 3.536 -25.568 1.00 25.45 439 ARG A CA 1
ATOM 3519 C C . ARG A 1 439 ? -6.325 2.823 -26.467 1.00 25.45 439 ARG A C 1
ATOM 3521 O O . ARG A 1 439 ? -6.687 2.369 -27.547 1.00 25.45 439 ARG A O 1
ATOM 3528 N N . ARG A 1 440 ? -5.075 2.711 -26.019 1.00 33.53 440 ARG A N 1
ATOM 3529 C CA . ARG A 1 440 ? -4.058 1.847 -26.632 1.00 33.53 440 ARG A CA 1
ATOM 3530 C C . ARG A 1 440 ? -3.855 0.647 -25.712 1.00 33.53 440 ARG A C 1
ATOM 3532 O O . ARG A 1 440 ? -3.289 0.788 -24.635 1.00 33.53 440 ARG A O 1
ATOM 3539 N N . GLN A 1 441 ? -4.390 -0.504 -26.106 1.00 28.47 441 GLN A N 1
ATOM 3540 C CA . GLN A 1 441 ? -4.036 -1.797 -25.522 1.00 28.47 441 GLN A CA 1
ATOM 3541 C C . GLN A 1 441 ? -2.908 -2.397 -26.363 1.00 28.47 441 GLN A C 1
ATOM 3543 O O . GLN A 1 441 ? -2.940 -2.306 -27.591 1.00 28.47 441 GLN A O 1
ATOM 3548 N N . PHE A 1 442 ? -1.908 -2.990 -25.711 1.00 33.16 442 PHE A N 1
ATOM 3549 C CA . PHE A 1 442 ? -0.926 -3.828 -26.391 1.00 33.16 442 PHE A CA 1
ATOM 3550 C C . PHE A 1 442 ? -1.665 -5.013 -27.029 1.00 33.16 442 PHE A C 1
ATOM 3552 O O . PHE A 1 442 ? -2.349 -5.762 -26.333 1.00 33.16 442 PHE A O 1
ATOM 3559 N N . GLN A 1 443 ? -1.580 -5.154 -28.354 1.00 27.45 443 GLN A N 1
ATOM 3560 C CA . GLN A 1 443 ? -2.061 -6.354 -29.037 1.00 27.45 443 GLN A CA 1
ATOM 3561 C C . GLN A 1 443 ? -1.234 -7.557 -28.574 1.00 27.45 443 GLN A C 1
ATOM 3563 O O . GLN A 1 443 ? -0.004 -7.502 -28.570 1.00 27.45 443 GLN A O 1
ATOM 3568 N N . GLN A 1 444 ? -1.923 -8.636 -28.202 1.00 24.62 444 GLN A N 1
ATOM 3569 C CA . GLN A 1 444 ? -1.324 -9.953 -28.017 1.00 24.62 444 GLN A CA 1
ATOM 3570 C C . GLN A 1 444 ? -0.825 -10.488 -29.364 1.00 24.62 444 GLN A C 1
ATOM 3572 O O . GLN A 1 444 ? -1.573 -10.437 -30.342 1.00 24.62 444 GLN A O 1
ATOM 3577 N N . PRO A 1 445 ? 0.367 -11.097 -29.415 1.00 26.75 445 PRO A N 1
ATOM 3578 C CA . PRO A 1 445 ? 0.632 -12.151 -30.372 1.00 26.75 445 PRO A CA 1
ATOM 3579 C C . PRO A 1 445 ? 0.786 -13.500 -29.652 1.00 26.75 445 PRO A C 1
ATOM 3581 O O . PRO A 1 445 ? 1.340 -13.567 -28.556 1.00 26.75 445 PRO A O 1
ATOM 3584 N N . PHE A 1 446 ? 0.349 -14.551 -30.351 1.00 23.50 446 PHE A N 1
ATOM 3585 C CA . PHE A 1 446 ? 0.441 -15.990 -30.059 1.00 23.50 446 PHE A CA 1
ATOM 3586 C C . PHE A 1 446 ? -0.704 -16.643 -29.264 1.00 23.50 446 PHE A C 1
ATOM 3588 O O . PHE A 1 446 ? -0.743 -16.643 -28.038 1.00 23.50 446 PHE A O 1
ATOM 3595 N N . SER A 1 447 ? -1.576 -17.323 -30.017 1.00 24.14 447 SER A N 1
ATOM 3596 C CA . SER A 1 447 ? -2.283 -18.539 -29.598 1.00 24.14 447 SER A CA 1
ATOM 3597 C C . SER A 1 447 ? -1.557 -19.746 -30.216 1.00 24.14 447 SER A C 1
ATOM 3599 O O . SER A 1 447 ? -1.248 -19.685 -31.406 1.00 24.14 447 SER A O 1
ATOM 3601 N N . PRO A 1 448 ? -1.271 -20.834 -29.479 1.00 26.75 448 PRO A N 1
ATOM 3602 C CA . PRO A 1 448 ? -0.693 -22.036 -30.065 1.00 26.75 448 PRO A CA 1
ATOM 3603 C C . PRO A 1 448 ? -1.798 -23.047 -30.386 1.00 26.75 448 PRO A C 1
ATOM 3605 O O . PRO A 1 448 ? -2.210 -23.789 -29.502 1.00 26.75 448 PRO A O 1
ATOM 3608 N N . GLN A 1 449 ? -2.271 -23.099 -31.633 1.00 24.59 449 GLN A N 1
ATOM 3609 C CA . GLN A 1 449 ? -2.970 -24.275 -32.171 1.00 24.59 449 GLN A CA 1
ATOM 3610 C C . GLN A 1 449 ? -2.784 -24.357 -33.688 1.00 24.59 449 GLN A C 1
ATOM 3612 O O . GLN A 1 449 ? -3.472 -23.661 -34.421 1.00 24.59 449 GLN A O 1
ATOM 3617 N N . GLU A 1 450 ? -1.916 -25.260 -34.146 1.00 24.98 450 GLU A N 1
ATOM 3618 C CA . GLU A 1 450 ? -2.131 -25.986 -35.402 1.00 24.98 450 GLU A CA 1
ATOM 3619 C C . GLU A 1 450 ? -1.775 -27.459 -35.181 1.00 24.98 450 GLU A C 1
ATOM 3621 O O . GLU A 1 450 ? -0.619 -27.866 -35.078 1.00 24.98 450 GLU A O 1
ATOM 3626 N N . SER A 1 451 ? -2.835 -28.246 -35.033 1.00 23.41 451 SER A N 1
ATOM 3627 C CA . SER A 1 451 ? -2.871 -29.695 -35.155 1.00 23.41 451 SER A CA 1
ATOM 3628 C C . SER A 1 451 ? -2.671 -30.082 -36.619 1.00 23.41 451 SER A C 1
ATOM 3630 O O . SER A 1 451 ? -3.514 -29.761 -37.457 1.00 23.41 451 SER A O 1
ATOM 3632 N N . ILE A 1 452 ? -1.595 -30.805 -36.922 1.00 25.83 452 ILE A N 1
ATOM 3633 C CA . ILE A 1 452 ? -1.440 -31.474 -38.215 1.00 25.83 452 ILE A CA 1
ATOM 3634 C C . ILE A 1 452 ? -2.276 -32.754 -38.180 1.00 25.83 452 ILE A C 1
ATOM 3636 O O . ILE A 1 452 ? -2.018 -33.668 -37.399 1.00 25.83 452 ILE A O 1
ATOM 3640 N N . THR A 1 453 ? -3.300 -32.782 -39.025 1.00 23.98 453 THR A N 1
ATOM 3641 C CA . THR A 1 453 ? -4.045 -33.970 -39.442 1.00 23.98 453 THR A CA 1
ATOM 3642 C C . THR A 1 453 ? -3.301 -34.605 -40.615 1.00 23.98 453 THR A C 1
ATOM 3644 O O . THR A 1 453 ? -2.992 -33.920 -41.587 1.00 23.98 453 THR A O 1
ATOM 3647 N N . GLN A 1 454 ? -3.016 -35.904 -40.532 1.00 27.00 454 GLN A N 1
ATOM 3648 C CA . GLN A 1 454 ? -2.780 -36.753 -41.698 1.00 27.00 454 GLN A CA 1
ATOM 3649 C C . GLN A 1 454 ? -3.428 -38.119 -41.465 1.00 27.00 454 GLN A C 1
ATOM 3651 O O . GLN A 1 454 ? -3.438 -38.639 -40.349 1.00 27.00 454 GLN A O 1
ATOM 3656 N N . ASP A 1 455 ? -4.034 -38.599 -42.543 1.00 25.02 455 ASP A N 1
ATOM 3657 C CA . ASP A 1 455 ? -5.073 -39.613 -42.637 1.00 25.02 455 ASP A CA 1
ATOM 3658 C C . ASP A 1 455 ? -4.659 -41.061 -42.319 1.00 25.02 455 ASP A C 1
ATOM 3660 O O . ASP A 1 455 ? -3.490 -41.442 -42.323 1.00 25.02 455 ASP A O 1
ATOM 3664 N N . MET A 1 456 ? -5.708 -41.848 -42.056 1.00 24.48 456 MET A N 1
ATOM 3665 C CA . MET A 1 456 ? -5.778 -43.296 -41.838 1.00 24.48 456 MET A CA 1
ATOM 3666 C C . MET A 1 456 ? -5.130 -44.150 -42.939 1.00 24.48 456 MET A C 1
ATOM 3668 O O . MET A 1 456 ? -5.339 -43.878 -44.114 1.00 24.48 456 MET A O 1
ATOM 3672 N N . GLU A 1 457 ? -4.591 -45.315 -42.547 1.00 24.12 457 GLU A N 1
ATOM 3673 C CA . GLU A 1 457 ? -4.935 -46.594 -43.196 1.00 24.12 457 GLU A CA 1
ATOM 3674 C C . GLU A 1 457 ? -4.733 -47.821 -42.265 1.00 24.12 457 GLU A C 1
ATOM 3676 O O . GLU A 1 457 ? -3.631 -48.147 -41.839 1.00 24.12 457 GLU A O 1
ATOM 3681 N N . THR A 1 458 ? -5.870 -48.459 -41.948 1.00 26.34 458 THR A N 1
ATOM 3682 C CA . THR A 1 458 ? -6.174 -49.899 -41.746 1.00 26.34 458 THR A CA 1
ATOM 3683 C C . THR A 1 458 ? -5.293 -50.848 -40.911 1.00 26.34 458 THR A C 1
ATOM 3685 O O . THR A 1 458 ? -4.131 -51.076 -41.224 1.00 26.34 458 THR A O 1
ATOM 3688 N N . GLY A 1 459 ? -5.953 -51.621 -40.026 1.00 23.59 459 GLY A N 1
ATOM 3689 C CA . GLY A 1 459 ? -5.613 -53.044 -39.839 1.00 23.59 459 GLY A CA 1
ATOM 3690 C C . GLY A 1 459 ? -5.834 -53.662 -38.451 1.00 23.59 459 GLY A C 1
ATOM 3691 O O . GLY A 1 459 ? -4.890 -53.754 -37.685 1.00 23.59 459 GLY A O 1
ATOM 3692 N N . ASN A 1 460 ? -7.063 -54.124 -38.190 1.00 26.89 460 ASN A N 1
ATOM 3693 C CA . ASN A 1 460 ? -7.487 -55.278 -37.370 1.00 26.89 460 ASN A CA 1
ATOM 3694 C C . ASN A 1 460 ? -6.753 -55.690 -36.065 1.00 26.89 460 ASN A C 1
ATOM 3696 O O . ASN A 1 460 ? -5.603 -56.116 -36.054 1.00 26.89 460 ASN A O 1
ATOM 3700 N N . SER A 1 461 ? -7.565 -55.751 -35.003 1.00 26.00 461 SER A N 1
ATOM 3701 C CA . SER A 1 461 ? -7.517 -56.636 -33.820 1.00 26.00 461 SER A CA 1
ATOM 3702 C C . SER A 1 461 ? -7.357 -58.138 -34.196 1.00 26.00 461 SER A C 1
ATOM 3704 O O . SER A 1 461 ? -7.580 -58.454 -35.370 1.00 26.00 461 SER A O 1
ATOM 3706 N N . PRO A 1 462 ? -7.080 -59.093 -33.265 1.00 42.69 462 PRO A N 1
ATOM 3707 C CA . PRO A 1 462 ? -7.948 -59.312 -32.090 1.00 42.69 462 PRO A CA 1
ATOM 3708 C C . PRO A 1 462 ? -7.311 -59.910 -30.805 1.00 42.69 462 PRO A C 1
ATOM 3710 O O . PRO A 1 462 ? -6.165 -60.346 -30.817 1.00 42.69 462 PRO A O 1
ATOM 3713 N N . ASP A 1 463 ? -8.142 -59.934 -29.745 1.00 29.72 463 ASP A N 1
ATOM 3714 C CA . ASP A 1 463 ? -8.196 -60.909 -28.628 1.00 29.72 463 ASP A CA 1
ATOM 3715 C C . ASP A 1 463 ? -7.002 -60.932 -27.628 1.00 29.72 463 ASP A C 1
ATOM 3717 O O . ASP A 1 463 ? -5.858 -60.726 -27.995 1.00 29.72 463 ASP A O 1
ATOM 3721 N N . GLU A 1 464 ? -7.115 -61.143 -26.309 1.00 28.98 464 GLU A N 1
ATOM 3722 C CA . GLU A 1 464 ? -8.155 -61.714 -25.449 1.00 28.98 464 GLU A CA 1
ATOM 3723 C C . GLU A 1 464 ? -7.699 -61.636 -23.953 1.00 28.98 464 GLU A C 1
ATOM 3725 O O . GLU A 1 464 ? -6.514 -61.488 -23.664 1.00 28.98 464 GLU A O 1
ATOM 3730 N N . PHE A 1 465 ? -8.643 -61.842 -23.020 1.00 28.05 465 PHE A N 1
ATOM 3731 C CA . PHE A 1 465 ? -8.499 -62.455 -21.673 1.00 28.05 465 PHE A CA 1
ATOM 3732 C C . PHE A 1 465 ? -7.824 -61.744 -20.448 1.00 28.05 465 PHE A C 1
ATOM 3734 O O . PHE A 1 465 ? -6.626 -61.800 -20.203 1.00 28.05 465 PHE A O 1
ATOM 3741 N N . THR A 1 466 ? -8.719 -61.299 -19.540 1.00 27.70 466 THR A N 1
ATOM 3742 C CA . THR A 1 466 ? -8.892 -61.675 -18.100 1.00 27.70 466 THR A CA 1
ATOM 3743 C C . THR A 1 466 ? -8.076 -61.152 -16.898 1.00 27.70 466 THR A C 1
ATOM 3745 O O . THR A 1 466 ? -6.865 -61.271 -16.807 1.00 27.70 466 THR A O 1
ATOM 3748 N N . GLN A 1 467 ? -8.893 -60.818 -15.877 1.00 28.42 467 GLN A N 1
ATOM 3749 C CA . GLN A 1 467 ? -8.832 -61.148 -14.433 1.00 28.42 467 GLN A CA 1
ATOM 3750 C C . GLN A 1 467 ? -7.869 -60.403 -13.479 1.00 28.42 467 GLN A C 1
ATOM 3752 O O . GLN A 1 467 ? -6.736 -60.784 -13.224 1.00 28.42 467 GLN A O 1
ATOM 3757 N N . ASN A 1 468 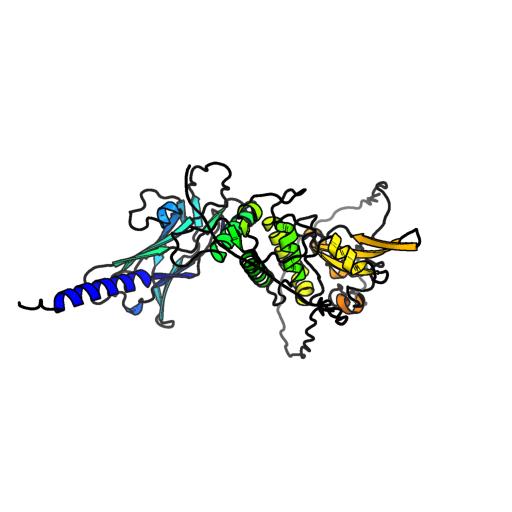? -8.467 -59.393 -12.838 1.00 28.45 468 ASN A N 1
ATOM 3758 C CA . ASN A 1 468 ? -8.442 -59.028 -11.405 1.00 28.45 468 ASN A CA 1
ATOM 3759 C C . ASN A 1 468 ? -8.372 -60.236 -10.414 1.00 28.45 468 ASN A C 1
ATOM 3761 O O . ASN A 1 468 ? -8.780 -61.329 -10.799 1.00 28.45 468 ASN A O 1
ATOM 3765 N N . PRO A 1 469 ? -8.244 -60.031 -9.081 1.00 54.09 469 PRO A N 1
ATOM 3766 C CA . PRO A 1 469 ? -7.224 -59.339 -8.271 1.00 54.09 469 PRO A CA 1
ATOM 3767 C C . PRO A 1 469 ? -6.789 -60.224 -7.060 1.00 54.09 469 PRO A C 1
ATOM 3769 O O . PRO A 1 469 ? -7.345 -61.295 -6.857 1.00 54.09 469 PRO A O 1
ATOM 3772 N N . ASN A 1 470 ? -5.831 -59.799 -6.224 1.00 28.62 470 ASN A N 1
ATOM 3773 C CA . ASN A 1 470 ? -5.634 -60.246 -4.820 1.00 28.62 470 ASN A CA 1
ATOM 3774 C C . ASN A 1 470 ? -4.419 -59.498 -4.223 1.00 28.62 470 ASN A C 1
ATOM 3776 O O . ASN A 1 470 ? -3.489 -59.223 -4.969 1.00 28.62 470 ASN A O 1
ATOM 3780 N N . VAL A 1 471 ? -4.229 -59.200 -2.934 1.00 33.66 471 VAL A N 1
ATOM 3781 C CA . VAL A 1 471 ? -5.018 -59.032 -1.695 1.00 33.66 471 VAL A CA 1
ATOM 3782 C C . VAL A 1 471 ? -3.946 -58.791 -0.596 1.00 33.66 471 VAL A C 1
ATOM 3784 O O . VAL A 1 471 ? -2.959 -59.512 -0.562 1.00 33.66 471 VAL A O 1
ATOM 3787 N N . PHE A 1 472 ? -4.161 -57.786 0.267 1.00 31.77 472 PHE A N 1
ATOM 3788 C CA . PHE A 1 472 ? -3.783 -57.679 1.700 1.00 31.77 472 PHE A CA 1
ATOM 3789 C C . PHE A 1 472 ? -2.322 -57.621 2.248 1.00 31.77 472 PHE A C 1
ATOM 3791 O O . PHE A 1 472 ? -1.538 -58.545 2.102 1.00 31.77 472 PHE A O 1
ATOM 3798 N N . HIS A 1 473 ? -2.128 -56.557 3.058 1.00 30.95 473 HIS A N 1
ATOM 3799 C CA . HIS A 1 473 ? -1.588 -56.420 4.439 1.00 30.95 473 HIS A CA 1
ATOM 3800 C C . HIS A 1 473 ? -0.114 -56.667 4.871 1.00 30.95 473 HIS A C 1
ATOM 3802 O O . HIS A 1 473 ? 0.505 -57.661 4.523 1.00 30.95 473 HIS A O 1
ATOM 3808 N N . GLU A 1 474 ? 0.288 -55.772 5.806 1.00 34.38 474 GLU A N 1
ATOM 3809 C CA . GLU A 1 474 ? 1.404 -55.751 6.797 1.00 34.38 474 GLU A CA 1
ATOM 3810 C C . GLU A 1 474 ? 2.783 -55.303 6.262 1.00 34.38 474 GLU A C 1
ATOM 3812 O O . GLU A 1 474 ? 3.244 -55.807 5.248 1.00 34.38 474 GLU A O 1
ATOM 3817 N N . MET A 1 475 ? 3.508 -54.329 6.839 1.00 36.75 475 MET A N 1
ATOM 3818 C CA . MET A 1 475 ? 3.539 -53.696 8.177 1.00 36.75 475 MET A CA 1
ATOM 3819 C C . MET A 1 475 ? 3.629 -52.166 8.120 1.00 36.75 475 MET A C 1
ATOM 3821 O O . MET A 1 475 ? 4.086 -51.638 7.080 1.00 36.75 475 MET A O 1
#

Sequence (475 aa):
MLIPDPIPELQERLGKLLQVLIQNSLVVDKQPPQVIKTQSKFSTTVRYLLGEKVAPGKPVLLKAQIINELQARNLSTVPGDNVGELINNTAILEHNSASKSTCANFRNMSIKKIKRADRKGSESVTEEKFALLFSTEITITGCDTPYRIQTISLPVVVIVHGSQDNNALATIIWDCAFSEPDRLPFVVPERVPWRLMYSTLNSKFTSEVQTQHNLDHYNQHFLAQKIFDKPDFADDFSHMMVSWAQFNKEVLPGRSFTFWQWFEGVMELTKKHLKTYWSEGLIFGFIGKQHLHLILKDRPNGTFLLRFSDSEIGGITIAYVSASENGGQKIQNIQPFTKRDLEIRSLGDRIRDISHITYLYPEYPKNEVFKKFYSGDGLNAHCQCHVLKVKVRLTTNALSPSFFLCFLWSRASTIICWRLHPCVTAYQSGAPFPAVSLRRQFQQPFSPQESITQDMETGNSPDEFTQNPNVFHEM

InterPro domains:
  IPR000980 SH2 domain [PF00017] (283-360)
  IPR000980 SH2 domain [PS50001] (278-375)
  IPR001217 Transcription factor STAT [PTHR11801] (3-386)
  IPR008967 p53-like transcription factor, DNA-binding domain superfamily [SSF49417] (18-273)
  IPR012345 STAT transcription factor, DNA-binding, N-terminal [G3DSA:2.60.40.630] (27-161)
  IPR013801 STAT transcription factor, DNA-binding [PF02864] (30-159)
  IPR036860 SH2 domain superfamily [G3DSA:3.30.505.10] (287-390)
  IPR036860 SH2 domain superfamily [SSF55550] (274-376)
  IPR048988 Signal transducer and activator of transcription, linker domain [PF21354] (182-263)

Secondary structure (DSSP, 8-state):
-PPPPSHHHHHHHHHHHHHHHHHHTEEEEEPPPSEEETT--EEEEEEETTGGGBPSSSPPEEEEEEEEHHHHHTTTS---S--EEEES-EEEEEEETTTTEEEEEEEEEEEEEE--PPP-TT--TTT-EEEEEEEEEEPBTT-SS-EEEEEEPSPEEEESSGGGHHHHHHHHHHHHHHPPTTPSTT---SEEEHHHHHHHHHHHHHHHHT-S----HHHHHHHHHHHHT-TT--S--TT-EEEHHHHHTSBPTT-SSBHHHHHHHHHHHIIIIIHHHHHTT---BS--HHHHHHHHTTSPTTEEEEEE-SSSTTEEEEEEEEE-TTSSEEEEEPPPEEHHHHHHS-HHHHHHH-TT--EETTTEEHHHHHGGGSPP------------------------S---------------------------------------PPPP-------------------------------

Radius of gyration: 32.23 Å; chains: 1; bounding box: 88×103×77 Å

Foldseek 3Di:
DDDPDCVVVVVVVVVVVVLVLQQVQKAFPFFWPQEAAAPDFIKTKIWGNLQVQFDPDDFWKKFKAKFFLVCLLVVVDDPPDRQFDKDQRIFTQDQDPVVRITMTIRGRMGTNDGHDDDDDDQDDLLLTWMWIKIWTWTDGHPDPDIHIYIDIGQIHRYHHDPVSVLLNVLNSLQQVQAPDPPDRHSDGDQKDFLLSVQVSLQVCLCVLLVAPQTQDPQQSVLLQCQLVVNVPDDDDRRGPIHGSCSAANDAGVPGPGHSSQQSVLQSVLCSPANSVCRNQVQAPERDDPVVVCVLQQPADFQEKHWYADPPDRNWIKIWTWHQDPVRHIDIDIDDTQHPVNCVVPHPLQQLVLDPRHAAYPPGHGSCVPRVVVHDDPPPPVPDPDPDPPDDDGDDDDPDDDDDDDDDDDDDDDDDDDDDDDDDDDDDDDDDDDDDDDDDDDPDDDDDDDDDDDDDDDDDDDDDDDDDDDDDDDDD

Organism: Echeneis naucrates (NCBI:txid173247)

pLDDT: mean 79.78, std 26.48, range [21.47, 98.44]